Protein AF-A0A660Q2P9-F1 (afdb_monomer)

Solvent-accessible surface area (backbone atoms only — not comparable to full-atom values): 31795 Å² total; per-residue (Å²): 87,54,73,60,33,53,50,40,56,76,69,65,60,90,62,84,68,49,74,44,85,58,68,47,33,34,73,88,68,95,69,59,48,30,32,34,29,28,48,56,66,66,49,60,58,46,42,39,38,54,26,20,42,70,75,61,62,34,44,71,41,85,46,84,41,70,59,78,73,45,40,47,33,47,77,73,71,32,29,32,39,30,56,26,36,68,44,78,56,80,49,64,96,44,98,61,61,46,83,87,76,48,32,65,73,55,24,50,41,53,54,52,14,48,55,50,24,51,55,48,57,75,37,26,37,78,62,40,70,50,46,61,30,32,50,42,71,16,23,25,34,35,39,34,43,76,88,70,57,92,74,36,50,41,31,43,37,29,24,73,42,86,94,48,61,82,44,75,44,83,50,72,92,89,59,52,54,48,77,49,66,84,50,58,58,75,44,57,34,29,36,26,48,44,46,35,44,84,92,48,35,50,33,70,55,69,37,74,31,66,48,51,17,30,60,54,40,66,50,46,44,78,68,46,48,42,49,34,85,55,15,35,40,33,38,38,52,72,83,72,48,71,36,64,57,29,31,36,35,31,38,19,49,82,92,59,65,79,38,84,72,46,67,79,37,75,65,50,56,51,74,41,69,77,53,55,81,84,43,52,35,36,33,31,37,23,27,26,30,74,88,67,37,62,20,61,57,30,80,75,39,57,36,18,26,15,68,45,70,67,42,34,35,36,36,37,40,54,53,66,49,95,72,48,61,46,68,70,54,49,52,56,49,48,49,56,26,54,50,90,53,79,64,48,80,45,77,36,50,95,95,50,73,59,60,44,48,45,59,56,29,34,29,28,31,38,39,39,36,31,58,27,89,80,67,80,62,65,70,70,23,44,72,31,49,56,62,49,55,76,35,79,30,33,43,36,39,25,14,26,33,45,69,55,70,66,58,80,59,46,73,44,48,92,93,33,68,56,24,74,69,62,19,33,34,32,54,48,68,39,88,47,69,30,39,43,31,32,46,36,36,98,84,44,66,65,35,42,40,28,78,87,50,85,72,32,56,41,39,49,42,36,28,34,49,37,68,27,98,78,26,45,73,35,24,22,34,34,38,77,80,63,41,82,88,52,34,71,34,34,31,22,33,35,29,78,54,99,28,37,38,29,39,43,33,21,41,37,59,85,51,32,27,66,69,29,34,28,50,47,46,55,50,48,33,62,71,70,60,56,74,72,77,59,45,37,25,17,63,64,81,86,59,82,50,72,62,17,49,51,37,49,51,28,32,79,74,65,78,42,70,77,50,80,42,62,28,22,38,11,22,74,46,73,43,58,74,52,71,65,28,48,52,45,52,51,31,29,80,75,64,78,41,71,80,54,32,75,30,61,55,129

Mean predicted aligned error: 12.4 Å

pLDDT: mean 91.75, std 6.36, range [50.5, 98.88]

Foldseek 3Di:
DQVVLVVCLVVVPDAAEDEDEDAQWDDPDPAQEKEKEWDDPVLLVVLLQVLLCPVPNYHYDYDYDDDDPCVNNVVSVHIYMYIHHPDGQPQPPHPPPDPVNTHVVRSVSSVRSVVSSVVQQVQEDAAWDWDWAAQLPLFKIKIATPDDDLQKWKKKFKDLDQVDRPDIDTDPRDGRMDIHGRHHGQGKMKIFMWIGHPRGHTHSDTDIDIDGHHNAFAAFAPWDWAADALKIKIFTDDGRHPQWFAKWKWKDWPPGDTDTPDDRHRDRMDIGNPQDAPTKMWMWMWTAGNVGHIYDTDPIDIAGHFHQPQEEEEEAAFDCDDQTDHPVLVVVLVCLLLPLFDYHYDYDYPPDQEDDLRRLSHHQEYAYFAQDQPDECVLNCVVSVVVSLVAQHEYEYAHQCHVCVNPVDFADDPPDPCCQAVQFGGKDFFQDLWFQFWDFDPPQHTWGFADPGSQTHRHGRFMFTDGHPQKDAGIAGHTPVCDPVRGRTGQWIKGQHPRAIYIYGRHGLSRIDSVRSNSRSVVSCVVRVRLRPQQLQQAPPSDLDVVSLVQLCCVAPVVHDGGPDVQSQQQVQPLDRDVVSSVQSCCVPPPVHDGGDGHNHD

Nearest PDB structures (foldseek):
  4lxo-assembly2_B  TM=4.833E-01  e=4.578E-09  Homo sapiens
  2jll-assembly1_A  TM=4.314E-01  e=4.847E-09  Homo sapiens
  7nwl-assembly1_C  TM=4.352E-01  e=1.019E-08  Homo sapiens
  3ew3-assembly1_C  TM=4.570E-01  e=5.566E-07  Rattus norvegicus
  5fmv-assembly2_B  TM=3.909E-01  e=8.939E-08  Homo sapiens

Secondary structure (DSSP, 8-state):
-HHHHHHHHHTT---S-EE---S-S---SS--EEEEEEES-HHHHHHHHHHHHHHH--EEEEEES--GGGHHHHHTT--EEEEEESSPPTTTTSTT--TTS--HHHHHHHHHHHHHHHHHHHTBPPPB--EEEE-SSSSEEEEE-SS--TTSEEEEEEESBTTB--EEEEEPTT-SEEEEESPPTT--EEEEEEEE-TTSBPPSS--EEEE---SSPPPPPS-EEEEEBTEEEEE-PPP--TTEEEEEEEEEETTS--EEEEEEE-SSEEEETTPPTT-EEEEEEEEEETT--BPPPPPPEEEE-B-S-S-EEEEE----STTSPPHHHHHHHHHHHHTT--EEEEE--TTS----HHHHTT-SEEEEEE--SS---GGGGHHHHHHHHTSS-EEEEEESSHHHHHH--SB--TTSHHHHHH-EEEEEEE-SS-EEEEEE-TTPPPEEB-SSSSS-SSB-SEEEEEE-TT-EEEEEEEETT--TTTTT-EEEEEEEETTEEEEEESS-STTB-HHHHHHHHHHHHHHHT-----TT-TTSSS--SHHHHHHHHHHHHH-PPPPSSTTTT-TT--SS-SHHHHHHHHHHHHH-PPPP------

Structure (mmCIF, N/CA/C/O backbone):
data_AF-A0A660Q2P9-F1
#
_entry.id   AF-A0A660Q2P9-F1
#
loop_
_atom_site.group_PDB
_atom_site.id
_atom_site.type_symbol
_atom_site.label_atom_id
_atom_site.label_alt_id
_atom_site.label_comp_id
_atom_site.label_asym_id
_atom_site.label_entity_id
_atom_site.label_seq_id
_atom_site.pdbx_PDB_ins_code
_atom_site.Cartn_x
_atom_site.Cartn_y
_atom_site.Cartn_z
_atom_site.occupancy
_atom_site.B_iso_or_equiv
_atom_site.auth_seq_id
_atom_site.auth_comp_id
_atom_site.auth_asym_id
_atom_site.auth_atom_id
_atom_site.pdbx_PDB_model_num
ATOM 1 N N . ALA A 1 1 ? 13.997 -12.348 38.334 1.00 82.56 1 ALA A N 1
ATOM 2 C CA . ALA A 1 1 ? 12.839 -11.798 37.606 1.00 82.56 1 ALA A CA 1
ATOM 3 C C . ALA A 1 1 ? 12.809 -12.162 36.119 1.00 82.56 1 ALA A C 1
ATOM 5 O O . ALA A 1 1 ? 11.975 -12.981 35.759 1.00 82.56 1 ALA A O 1
ATOM 6 N N . GLN A 1 2 ? 13.730 -11.641 35.288 1.00 89.00 2 GLN A N 1
ATOM 7 C CA . GLN A 1 2 ? 13.684 -11.754 33.813 1.00 89.00 2 GLN A CA 1
ATOM 8 C C . GLN A 1 2 ? 13.357 -13.153 33.284 1.00 89.00 2 GLN A C 1
ATOM 10 O O . GLN A 1 2 ? 12.376 -13.332 32.580 1.00 89.00 2 GLN A O 1
ATOM 15 N N . HIS A 1 3 ? 14.118 -14.166 33.706 1.00 91.31 3 HIS A N 1
ATOM 16 C CA . HIS A 1 3 ? 13.896 -15.541 33.256 1.00 91.31 3 HIS A CA 1
ATOM 17 C C . HIS A 1 3 ? 12.466 -16.050 33.514 1.00 91.31 3 HIS A C 1
ATOM 19 O O . HIS A 1 3 ? 11.924 -16.781 32.694 1.00 91.31 3 HIS A O 1
ATOM 25 N N . CYS A 1 4 ? 11.849 -15.675 34.639 1.00 89.94 4 CYS A N 1
ATOM 26 C CA . CYS A 1 4 ? 10.481 -16.085 34.954 1.00 89.94 4 CYS A CA 1
ATOM 27 C C . CYS A 1 4 ? 9.454 -15.346 34.090 1.00 89.94 4 CYS A C 1
ATOM 29 O O . CYS A 1 4 ? 8.505 -15.979 33.634 1.00 89.94 4 CYS A O 1
ATOM 31 N N . ALA A 1 5 ? 9.649 -14.042 33.865 1.00 89.38 5 ALA A N 1
ATOM 32 C CA . ALA A 1 5 ? 8.788 -13.244 32.995 1.00 89.38 5 ALA A CA 1
ATOM 33 C C . ALA A 1 5 ? 8.814 -13.790 31.559 1.00 89.38 5 ALA A C 1
ATOM 35 O O . ALA A 1 5 ? 7.759 -14.097 31.009 1.00 89.38 5 ALA A O 1
ATOM 36 N N . ASP A 1 6 ? 10.012 -14.048 31.021 1.00 90.75 6 ASP A N 1
ATOM 37 C CA . ASP A 1 6 ? 10.192 -14.626 29.687 1.00 90.75 6 ASP A CA 1
ATOM 38 C C . ASP A 1 6 ? 9.504 -15.991 29.565 1.00 90.75 6 ASP A C 1
ATOM 40 O O . ASP A 1 6 ? 8.869 -16.280 28.555 1.00 90.75 6 ASP A O 1
ATOM 44 N N . LEU A 1 7 ? 9.631 -16.861 30.573 1.00 94.62 7 LEU A N 1
ATOM 45 C CA . LEU A 1 7 ? 8.988 -18.177 30.554 1.00 94.62 7 LEU A CA 1
ATOM 46 C C . LEU A 1 7 ? 7.462 -18.061 30.515 1.00 94.62 7 LEU A C 1
ATOM 48 O O . LEU A 1 7 ? 6.830 -18.698 29.680 1.00 94.62 7 LEU A O 1
ATOM 52 N N . LEU A 1 8 ? 6.878 -17.237 31.387 1.00 92.62 8 LEU A N 1
ATOM 53 C CA . LEU A 1 8 ? 5.426 -17.062 31.470 1.00 92.62 8 LEU A CA 1
ATOM 54 C C . LEU A 1 8 ? 4.859 -16.422 30.199 1.00 92.62 8 LEU A C 1
ATOM 56 O O . LEU A 1 8 ? 3.831 -16.878 29.699 1.00 92.62 8 LEU A O 1
ATOM 60 N N . TYR A 1 9 ? 5.567 -15.437 29.646 1.00 91.50 9 TYR A N 1
ATOM 61 C CA . TYR A 1 9 ? 5.217 -14.809 28.377 1.00 91.50 9 TYR A CA 1
ATOM 62 C C . TYR A 1 9 ? 5.250 -15.813 27.219 1.00 91.50 9 TYR A C 1
ATOM 64 O O . TYR A 1 9 ? 4.280 -15.938 26.475 1.00 91.50 9 TYR A O 1
ATOM 72 N N . ASN A 1 10 ? 6.333 -16.587 27.100 1.00 91.25 10 ASN A N 1
ATOM 73 C CA . ASN A 1 10 ? 6.483 -17.584 26.037 1.00 91.25 10 ASN A CA 1
ATOM 74 C C . ASN A 1 10 ? 5.483 -18.747 26.155 1.00 91.25 10 ASN A C 1
ATOM 76 O O . ASN A 1 10 ? 5.089 -19.314 25.136 1.00 91.25 10 ASN A O 1
ATOM 80 N N . ASP A 1 11 ? 5.056 -19.085 27.371 1.00 94.94 11 ASP A N 1
ATOM 81 C CA . ASP A 1 11 ? 4.021 -20.092 27.621 1.00 94.94 11 ASP A CA 1
ATOM 82 C C . ASP A 1 11 ? 2.593 -19.547 27.402 1.00 94.94 11 ASP A C 1
ATOM 84 O O . ASP A 1 11 ? 1.627 -20.312 27.472 1.00 94.94 11 ASP A O 1
ATOM 88 N N . GLY A 1 12 ? 2.438 -18.246 27.121 1.00 91.06 12 GLY A N 1
ATOM 89 C CA . GLY A 1 12 ? 1.140 -17.598 26.924 1.00 91.06 12 GLY A CA 1
ATOM 90 C C . GLY A 1 12 ? 0.306 -17.524 28.203 1.00 91.06 12 GLY A C 1
ATOM 91 O O . GLY A 1 12 ? -0.918 -17.622 28.145 1.00 91.06 12 GLY A O 1
ATOM 92 N N . ALA A 1 13 ? 0.952 -17.411 29.367 1.00 92.12 13 ALA A N 1
ATOM 93 C CA . ALA A 1 13 ? 0.259 -17.339 30.645 1.00 92.12 13 ALA A CA 1
ATOM 94 C C . ALA A 1 13 ? -0.562 -16.042 30.759 1.00 92.12 13 ALA A C 1
ATOM 96 O O . ALA A 1 13 ? -0.026 -14.941 30.615 1.00 92.12 13 ALA A O 1
ATOM 97 N N . GLU A 1 14 ? -1.850 -16.178 31.079 1.00 86.75 14 GLU A N 1
ATOM 98 C CA . GLU A 1 14 ? -2.739 -15.057 31.393 1.00 86.75 14 GLU A CA 1
ATOM 99 C C . GLU A 1 14 ? -2.550 -14.652 32.861 1.00 86.75 14 GLU A C 1
ATOM 101 O O . GLU A 1 14 ? -3.001 -15.340 33.778 1.00 86.75 14 GLU A O 1
ATOM 106 N N . ILE A 1 15 ? -1.834 -13.550 33.090 1.00 86.94 15 ILE A N 1
ATOM 107 C CA . ILE A 1 15 ? -1.547 -13.017 34.427 1.00 86.94 15 ILE A CA 1
ATOM 108 C C . ILE A 1 15 ? -2.235 -11.662 34.561 1.00 86.94 15 ILE A C 1
ATOM 110 O O . ILE A 1 15 ? -1.878 -10.715 33.865 1.00 86.94 15 ILE A O 1
ATOM 114 N N . GLU A 1 16 ? -3.203 -11.568 35.474 1.00 84.25 16 GLU A N 1
ATOM 115 C CA . GLU A 1 16 ? -3.934 -10.322 35.739 1.00 84.25 16 GLU A CA 1
ATOM 116 C C . GLU A 1 16 ? -3.075 -9.287 36.477 1.00 84.25 16 GLU A C 1
ATOM 118 O O . GLU A 1 16 ? -3.111 -8.105 36.144 1.00 84.25 16 GLU A O 1
ATOM 123 N N . LEU A 1 17 ? -2.301 -9.723 37.477 1.00 89.62 17 LEU A N 1
ATOM 124 C CA . LEU A 1 17 ? -1.455 -8.847 38.282 1.00 89.62 17 LEU A CA 1
ATOM 125 C C . LEU A 1 17 ? -0.275 -9.620 38.880 1.00 89.62 17 LEU A C 1
ATOM 127 O O . LEU A 1 17 ? -0.456 -10.570 39.643 1.00 89.62 17 LEU A O 1
ATOM 131 N N . MET A 1 18 ? 0.943 -9.182 38.576 1.00 92.31 18 MET A N 1
ATOM 132 C CA . MET A 1 18 ? 2.157 -9.604 39.267 1.00 92.31 18 MET A CA 1
ATOM 133 C C . MET A 1 18 ? 2.340 -8.752 40.526 1.00 92.31 18 MET A C 1
ATOM 135 O O . MET A 1 18 ? 2.238 -7.526 40.482 1.00 92.31 18 MET A O 1
ATOM 139 N N . ILE A 1 19 ? 2.603 -9.400 41.659 1.00 92.06 19 ILE A N 1
ATOM 140 C CA . ILE A 1 19 ? 2.841 -8.714 42.930 1.00 92.06 19 ILE A CA 1
ATOM 141 C C . ILE A 1 19 ? 4.263 -9.022 43.377 1.00 92.06 19 ILE A C 1
ATOM 143 O O . ILE A 1 19 ? 4.600 -10.189 43.594 1.00 92.06 19 ILE A O 1
ATOM 147 N N . ASN A 1 20 ? 5.081 -7.985 43.528 1.00 90.50 20 ASN A N 1
ATOM 148 C CA . ASN A 1 20 ? 6.432 -8.124 44.053 1.00 90.50 20 ASN A CA 1
ATOM 149 C C . ASN A 1 20 ? 6.445 -7.856 45.564 1.00 90.50 20 ASN A C 1
ATOM 151 O O . ASN A 1 20 ? 5.932 -6.836 46.015 1.00 90.50 20 ASN A O 1
ATOM 155 N N . PHE A 1 21 ? 7.039 -8.771 46.326 1.00 85.94 21 PHE A N 1
ATOM 156 C CA . PHE A 1 21 ? 7.234 -8.665 47.774 1.00 85.94 21 PHE A CA 1
ATOM 157 C C . PHE A 1 21 ? 8.728 -8.669 48.067 1.00 85.94 21 PHE A C 1
ATOM 159 O O . PHE A 1 21 ? 9.291 -9.680 48.489 1.00 85.94 21 PHE A O 1
ATOM 166 N N . ASP A 1 22 ? 9.372 -7.550 47.772 1.00 83.81 22 ASP A N 1
ATOM 167 C CA . ASP A 1 22 ? 10.763 -7.325 48.133 1.00 83.81 22 ASP A CA 1
ATOM 168 C C . ASP A 1 22 ? 10.839 -6.101 49.039 1.00 83.81 22 ASP A C 1
ATOM 170 O O . ASP A 1 22 ? 10.103 -5.139 48.819 1.00 83.81 22 ASP A O 1
ATOM 174 N N . MET A 1 23 ? 11.722 -6.153 50.040 1.00 87.06 23 MET A N 1
ATOM 175 C CA . MET A 1 23 ? 11.916 -5.094 51.039 1.00 87.06 23 MET A CA 1
ATOM 176 C C . MET A 1 23 ? 10.602 -4.707 51.748 1.00 87.06 23 MET A C 1
ATOM 178 O O . MET A 1 23 ? 10.102 -3.601 51.605 1.00 87.06 23 MET A O 1
ATOM 182 N N . ASP A 1 24 ? 9.996 -5.632 52.489 1.00 89.81 24 ASP A N 1
ATOM 183 C CA . ASP A 1 24 ? 8.690 -5.442 53.142 1.00 89.81 24 ASP A CA 1
ATOM 184 C C . ASP A 1 24 ? 8.732 -5.634 54.667 1.00 89.81 24 ASP A C 1
ATOM 186 O O . ASP A 1 24 ? 7.704 -5.881 55.305 1.00 89.81 24 ASP A O 1
ATOM 190 N N . SER A 1 25 ? 9.919 -5.579 55.271 1.00 90.31 25 SER A N 1
ATOM 191 C CA . SER A 1 25 ? 10.137 -6.100 56.623 1.00 90.31 25 SER A CA 1
ATOM 192 C C . SER A 1 25 ? 10.934 -5.179 57.533 1.00 90.31 25 SER A C 1
ATOM 194 O O . SER A 1 25 ? 11.437 -5.632 58.560 1.00 90.31 25 SER A O 1
ATOM 196 N N . TYR A 1 26 ? 11.005 -3.888 57.226 1.00 90.75 26 TYR A N 1
ATOM 197 C CA . TYR A 1 26 ? 11.619 -2.885 58.081 1.00 90.75 26 TYR A CA 1
ATOM 198 C C . TYR A 1 26 ? 10.733 -1.661 58.280 1.00 90.75 26 TYR A C 1
ATOM 200 O O . TYR A 1 26 ? 10.043 -1.195 57.383 1.00 90.75 26 TYR A O 1
ATOM 208 N N . GLN A 1 27 ? 10.779 -1.152 59.507 1.00 89.44 27 GLN A N 1
ATOM 209 C CA . GLN A 1 27 ? 10.061 0.027 59.957 1.00 89.44 27 GLN A CA 1
ATOM 210 C C . GLN A 1 27 ? 10.988 0.784 60.912 1.00 89.44 27 GLN A C 1
ATOM 212 O O . GLN A 1 27 ? 11.251 0.315 62.025 1.00 89.44 27 GLN A O 1
ATOM 217 N N . GLY A 1 28 ? 11.551 1.911 60.474 1.00 83.69 28 GLY A N 1
ATOM 218 C CA . GLY A 1 28 ? 12.540 2.659 61.257 1.00 83.69 28 GLY A CA 1
ATOM 219 C C . GLY A 1 28 ? 11.958 3.794 62.107 1.00 83.69 28 GLY A C 1
ATOM 220 O O . GLY A 1 28 ? 12.659 4.284 63.003 1.00 83.69 28 GLY A O 1
ATOM 221 N N . ASP A 1 29 ? 10.685 4.157 61.915 1.00 86.12 29 ASP A N 1
ATOM 222 C CA . ASP A 1 29 ? 9.980 5.182 62.692 1.00 86.12 29 ASP A CA 1
ATOM 223 C C . ASP A 1 29 ? 8.610 4.715 63.253 1.00 86.12 29 ASP A C 1
ATOM 225 O O . ASP A 1 29 ? 8.257 3.536 63.203 1.00 86.12 29 ASP A O 1
ATOM 229 N N . ASP A 1 30 ? 7.840 5.631 63.857 1.00 85.19 30 ASP A N 1
ATOM 230 C CA . ASP A 1 30 ? 6.521 5.335 64.449 1.00 85.19 30 ASP A CA 1
ATOM 231 C C . ASP A 1 30 ? 5.347 5.458 63.439 1.00 85.19 30 ASP A C 1
ATOM 233 O O . ASP A 1 30 ? 4.179 5.312 63.826 1.00 85.19 30 ASP A O 1
ATOM 237 N N . VAL A 1 31 ? 5.613 5.772 62.165 1.00 88.94 31 VAL A N 1
ATOM 238 C CA . VAL A 1 31 ? 4.612 5.983 61.109 1.00 88.94 31 VAL A CA 1
ATOM 239 C C . VAL A 1 31 ? 4.498 4.720 60.269 1.00 88.94 31 VAL A C 1
ATOM 241 O O . VAL A 1 31 ? 5.365 4.418 59.476 1.00 88.94 31 VAL A O 1
ATOM 244 N N . LEU A 1 32 ? 3.393 3.985 60.402 1.00 90.19 32 LEU A N 1
ATOM 245 C CA . LEU A 1 32 ? 3.160 2.749 59.643 1.00 90.19 32 LEU A CA 1
ATOM 246 C C . LEU A 1 32 ? 2.770 3.024 58.179 1.00 90.19 32 LEU A C 1
ATOM 248 O O . LEU A 1 32 ? 1.680 2.638 57.743 1.00 90.19 32 LEU A O 1
ATOM 252 N N . ASP A 1 33 ? 3.603 3.748 57.443 1.00 91.81 33 ASP A N 1
ATOM 253 C CA . ASP A 1 33 ? 3.458 3.950 56.012 1.00 91.81 33 ASP A CA 1
ATOM 254 C C . ASP A 1 33 ? 4.103 2.822 55.200 1.00 91.81 33 ASP A C 1
ATOM 256 O O . ASP A 1 33 ? 4.809 1.953 55.712 1.00 91.81 33 ASP A O 1
ATOM 260 N N . PHE A 1 34 ? 3.724 2.756 53.930 1.00 91.94 34 PHE A N 1
ATOM 261 C CA . PHE A 1 34 ? 4.324 1.864 52.950 1.00 91.94 34 PHE A CA 1
ATOM 262 C C . PHE A 1 34 ? 4.181 2.483 51.567 1.00 91.94 34 PHE A C 1
ATOM 264 O O . PHE A 1 34 ? 3.172 3.132 51.254 1.00 91.94 34 PHE A O 1
ATOM 271 N N . ASP A 1 35 ? 5.180 2.249 50.737 1.00 92.44 35 ASP A N 1
ATOM 272 C CA . ASP A 1 35 ? 5.223 2.746 49.378 1.00 92.44 35 ASP A CA 1
ATOM 273 C C . ASP A 1 35 ? 4.581 1.713 48.441 1.00 92.44 35 ASP A C 1
ATOM 275 O O . ASP A 1 35 ? 4.802 0.508 48.545 1.00 92.44 35 ASP A O 1
ATOM 279 N N . ILE A 1 36 ? 3.755 2.180 47.510 1.00 92.75 36 ILE A N 1
ATOM 280 C CA . ILE A 1 36 ? 3.132 1.368 46.466 1.00 92.75 36 ILE A CA 1
ATOM 281 C C . ILE A 1 36 ? 3.650 1.865 45.125 1.00 92.75 36 ILE A C 1
ATOM 283 O O . ILE A 1 36 ? 3.183 2.888 44.609 1.00 92.75 36 ILE A O 1
ATOM 287 N N . PHE A 1 37 ? 4.573 1.110 44.542 1.00 92.81 37 PHE A N 1
ATOM 288 C CA . PHE A 1 37 ? 4.976 1.279 43.151 1.00 92.81 37 PHE A CA 1
ATOM 289 C C . PHE A 1 37 ? 4.035 0.485 42.255 1.00 92.81 37 PHE A C 1
ATOM 291 O O . PHE A 1 37 ? 3.616 -0.622 42.601 1.00 92.81 37 PHE A O 1
ATOM 298 N N . ARG A 1 38 ? 3.654 1.062 41.117 1.00 90.75 38 ARG A N 1
ATOM 299 C CA . ARG A 1 38 ? 2.707 0.426 40.204 1.00 90.75 38 ARG A CA 1
ATOM 300 C C . ARG A 1 38 ? 3.009 0.747 38.754 1.00 90.75 38 ARG A C 1
ATOM 302 O O . ARG A 1 38 ? 3.252 1.904 38.395 1.00 90.75 38 ARG A O 1
ATOM 309 N N . ASP A 1 39 ? 2.810 -0.272 37.939 1.00 89.69 39 ASP A N 1
ATOM 310 C CA . ASP A 1 39 ? 2.658 -0.183 36.497 1.00 89.69 39 ASP A CA 1
ATOM 311 C C . ASP A 1 39 ? 1.387 -0.951 36.103 1.00 89.69 39 ASP A C 1
ATOM 313 O O . ASP A 1 39 ? 1.391 -2.081 35.617 1.00 89.69 39 ASP A O 1
ATOM 317 N N . CYS A 1 40 ? 0.261 -0.367 36.516 1.00 87.31 40 CYS A N 1
ATOM 318 C CA . CYS A 1 40 ? -1.094 -0.872 36.315 1.00 87.31 40 CYS A CA 1
ATOM 319 C C . CYS A 1 40 ? -2.123 0.254 36.562 1.00 87.31 40 CYS A C 1
ATOM 321 O O . CYS A 1 40 ? -1.781 1.287 37.167 1.00 87.31 40 CYS A O 1
ATOM 323 N N . PRO A 1 41 ? -3.397 0.087 36.147 1.00 86.94 41 PRO A N 1
ATOM 324 C CA . PRO A 1 41 ? -4.467 1.036 36.457 1.00 86.94 41 PRO A CA 1
ATOM 325 C C . PRO A 1 41 ? -4.583 1.343 37.959 1.00 86.94 41 PRO A C 1
ATOM 327 O O . PRO A 1 41 ? -4.413 0.469 38.808 1.00 86.94 41 PRO A O 1
ATOM 330 N N . PHE A 1 42 ? -4.916 2.593 38.314 1.00 87.19 42 PHE A N 1
ATOM 331 C CA . PHE A 1 42 ? -4.908 3.053 39.719 1.00 87.19 42 PHE A CA 1
ATOM 332 C C . PHE A 1 42 ? -5.869 2.280 40.617 1.00 87.19 42 PHE A C 1
ATOM 334 O O . PHE A 1 42 ? -5.641 2.175 41.821 1.00 87.19 42 PHE A O 1
ATOM 341 N N . ALA A 1 43 ? -6.913 1.702 40.032 1.00 87.19 43 ALA A N 1
ATOM 342 C CA . ALA A 1 43 ? -7.878 0.906 40.761 1.00 87.19 43 ALA A CA 1
ATOM 343 C C . ALA A 1 43 ? -7.237 -0.276 41.509 1.00 87.19 43 ALA A C 1
ATOM 345 O O . ALA A 1 43 ? -7.603 -0.502 42.659 1.00 87.19 43 ALA A O 1
ATOM 346 N N . TYR A 1 44 ? -6.226 -0.950 40.942 1.00 90.44 44 TYR A N 1
ATOM 347 C CA . TYR A 1 44 ? -5.508 -2.018 41.648 1.00 90.44 44 TYR A CA 1
ATOM 348 C C . TYR A 1 44 ? -4.781 -1.480 42.882 1.00 90.44 44 TYR A C 1
ATOM 350 O O . TYR A 1 44 ? -4.976 -1.986 43.983 1.00 90.44 44 TYR A O 1
ATOM 358 N N . ALA A 1 45 ? -4.025 -0.388 42.744 1.00 91.12 45 ALA A N 1
ATOM 359 C CA . ALA A 1 45 ? -3.351 0.240 43.881 1.00 91.12 45 ALA A CA 1
ATOM 360 C C . ALA A 1 45 ? -4.332 0.735 44.952 1.00 91.12 45 ALA A C 1
ATOM 362 O O . ALA A 1 45 ? -4.041 0.653 46.144 1.00 91.12 45 ALA A O 1
ATOM 363 N N . LYS A 1 46 ? -5.523 1.187 44.549 1.00 91.25 46 LYS A N 1
ATOM 364 C CA . LYS A 1 46 ? -6.583 1.565 45.483 1.00 91.25 46 LYS A CA 1
ATOM 365 C C . LYS A 1 46 ? -7.077 0.374 46.314 1.00 91.25 46 LYS A C 1
ATOM 367 O O . LYS A 1 46 ? -7.330 0.557 47.502 1.00 91.25 46 LYS A O 1
ATOM 372 N N . VAL A 1 47 ? -7.177 -0.830 45.738 1.00 93.62 47 VAL A N 1
ATOM 373 C CA . VAL A 1 47 ? -7.536 -2.049 46.493 1.00 93.62 47 VAL A CA 1
ATOM 374 C C . VAL A 1 47 ? -6.512 -2.322 47.598 1.00 93.62 47 VAL A C 1
ATOM 376 O O . VAL A 1 47 ? -6.903 -2.581 48.736 1.00 93.62 47 VAL A O 1
ATOM 379 N N . PHE A 1 48 ? -5.215 -2.204 47.295 1.00 94.25 48 PHE A N 1
ATOM 380 C CA . PHE A 1 48 ? -4.136 -2.368 48.278 1.00 94.25 48 PHE A CA 1
ATOM 381 C C . PHE A 1 48 ? -4.190 -1.290 49.369 1.00 94.25 48 PHE A C 1
ATOM 383 O O . PHE A 1 48 ? -4.143 -1.614 50.556 1.00 94.25 48 PHE A O 1
ATOM 390 N N . SER A 1 49 ? -4.380 -0.022 48.993 1.00 94.25 49 SER A N 1
ATOM 391 C CA . SER A 1 49 ? -4.553 1.089 49.938 1.00 94.25 49 SER A CA 1
ATOM 392 C C . SER A 1 49 ? -5.728 0.877 50.889 1.00 94.25 49 SER A C 1
ATOM 394 O O . SER A 1 49 ? -5.571 0.964 52.109 1.00 94.25 49 SER A O 1
ATOM 396 N N . ASP A 1 50 ? -6.904 0.550 50.348 1.00 93.31 50 ASP A N 1
ATOM 397 C CA . ASP A 1 50 ? -8.113 0.324 51.138 1.00 93.31 50 ASP A CA 1
ATOM 398 C C . ASP A 1 50 ? -7.942 -0.888 52.072 1.00 93.31 50 ASP A C 1
ATOM 400 O O . ASP A 1 50 ? -8.368 -0.843 53.232 1.00 93.31 50 ASP A O 1
ATOM 404 N N . ALA A 1 51 ? -7.291 -1.958 51.600 1.00 94.00 51 ALA A N 1
ATOM 405 C CA . ALA A 1 51 ? -6.960 -3.125 52.412 1.00 94.00 51 ALA A CA 1
ATOM 406 C C . ALA A 1 51 ? -5.989 -2.769 53.550 1.00 94.00 51 ALA A C 1
ATOM 408 O O . ALA A 1 51 ? -6.235 -3.140 54.699 1.00 94.00 51 ALA A O 1
ATOM 409 N N . GLY A 1 52 ? -4.935 -2.001 53.269 1.00 92.44 52 GLY A N 1
ATOM 410 C CA . GLY A 1 52 ? -3.926 -1.606 54.254 1.00 92.44 52 GLY A CA 1
ATOM 411 C C . GLY A 1 52 ? -4.497 -0.734 55.360 1.00 92.44 52 GLY A C 1
ATOM 412 O O . GLY A 1 52 ? -4.330 -1.033 56.547 1.00 92.44 52 GLY A O 1
ATOM 413 N N . THR A 1 53 ? -5.259 0.292 54.986 1.00 91.31 53 THR A N 1
ATOM 414 C CA . THR A 1 53 ? -5.919 1.175 55.950 1.00 91.31 53 THR A CA 1
ATOM 415 C C . THR A 1 53 ? -6.968 0.429 56.777 1.00 91.31 53 THR A C 1
ATOM 417 O O . THR A 1 53 ? -7.099 0.685 57.973 1.00 91.31 53 THR A O 1
ATOM 420 N N . ARG A 1 54 ? -7.708 -0.521 56.186 1.00 89.19 54 ARG A N 1
ATOM 421 C CA . ARG A 1 54 ? -8.795 -1.234 56.876 1.00 89.19 54 ARG A CA 1
ATOM 422 C C . ARG A 1 54 ? -8.323 -2.373 57.777 1.00 89.19 54 ARG A C 1
ATOM 424 O O . ARG A 1 54 ? -8.918 -2.572 58.836 1.00 89.19 54 ARG A O 1
ATOM 431 N N . VAL A 1 55 ? -7.348 -3.165 57.332 1.00 88.38 55 VAL A N 1
ATOM 432 C CA . VAL A 1 55 ? -6.917 -4.380 58.041 1.00 88.38 55 VAL A CA 1
ATOM 433 C C . VAL A 1 55 ? -5.855 -4.046 59.087 1.00 88.38 55 VAL A C 1
ATOM 435 O O . VAL A 1 55 ? -5.906 -4.608 60.177 1.00 88.38 55 VAL A O 1
ATOM 438 N N . GLU A 1 56 ? -4.945 -3.104 58.806 1.00 85.19 56 GLU A N 1
ATOM 439 C CA . GLU A 1 56 ? -3.729 -2.925 59.616 1.00 85.19 56 GLU A CA 1
ATOM 440 C C . GLU A 1 56 ? -3.371 -1.476 59.987 1.00 85.19 56 GLU A C 1
ATOM 442 O O . GLU A 1 56 ? -2.345 -1.263 60.640 1.00 85.19 56 GLU A O 1
ATOM 447 N N . ASN A 1 57 ? -4.237 -0.505 59.659 1.00 88.00 57 ASN A N 1
ATOM 448 C CA . ASN A 1 57 ? -4.008 0.942 59.805 1.00 88.00 57 ASN A CA 1
ATOM 449 C C . ASN A 1 57 ? -2.739 1.440 59.084 1.00 88.00 57 ASN A C 1
ATOM 451 O O . ASN A 1 57 ? -2.112 2.392 59.546 1.00 88.00 57 ASN A O 1
ATOM 455 N N . LEU A 1 58 ? -2.363 0.794 57.976 1.00 92.44 58 LEU A N 1
ATOM 456 C CA . LEU A 1 58 ? -1.242 1.233 57.148 1.00 92.44 58 LEU A CA 1
ATOM 457 C C . LEU A 1 58 ? -1.599 2.520 56.391 1.00 92.44 58 LEU A C 1
ATOM 459 O O . LEU A 1 58 ? -2.754 2.710 55.981 1.00 92.44 58 LEU A O 1
ATOM 463 N N . ILE A 1 59 ? -0.603 3.381 56.190 1.00 93.88 59 ILE A N 1
ATOM 464 C CA . ILE A 1 59 ? -0.717 4.648 55.462 1.00 93.88 59 ILE A CA 1
ATOM 465 C C . ILE A 1 59 ? -0.080 4.469 54.072 1.00 93.88 59 ILE A C 1
ATOM 467 O O . ILE A 1 59 ? 1.139 4.441 53.962 1.00 93.88 59 ILE A O 1
ATOM 471 N N . PRO A 1 60 ? -0.873 4.327 53.000 1.00 94.50 60 PRO A N 1
ATOM 472 C CA . PRO A 1 60 ? -0.325 4.101 51.667 1.00 94.50 60 PRO A CA 1
ATOM 473 C C . PRO A 1 60 ? 0.257 5.385 51.067 1.00 94.50 60 PRO A C 1
ATOM 475 O O . PRO A 1 60 ? -0.382 6.444 51.099 1.00 94.50 60 PRO A O 1
ATOM 478 N N . ILE A 1 61 ? 1.421 5.268 50.436 1.00 93.38 61 ILE A N 1
ATOM 479 C CA . ILE A 1 61 ? 2.043 6.307 49.612 1.00 93.38 61 ILE A CA 1
ATOM 480 C C . ILE A 1 61 ? 2.166 5.770 48.185 1.00 93.38 61 ILE A C 1
ATOM 482 O O . ILE A 1 61 ? 2.566 4.634 47.965 1.00 93.38 61 ILE A O 1
ATOM 486 N N . HIS A 1 62 ? 1.772 6.564 47.191 1.00 93.00 62 HIS A N 1
ATOM 487 C CA . HIS A 1 62 ? 1.653 6.096 45.811 1.00 93.00 62 HIS A CA 1
ATOM 488 C C . HIS A 1 62 ? 2.752 6.645 44.908 1.00 93.00 62 HIS A C 1
ATOM 490 O O . HIS A 1 62 ? 2.940 7.860 44.826 1.00 93.00 62 HIS A O 1
ATOM 496 N N . TYR A 1 63 ? 3.361 5.753 44.131 1.00 90.94 63 TYR A N 1
ATOM 497 C CA . TYR A 1 63 ? 4.332 6.080 43.094 1.00 90.94 63 TYR A CA 1
ATOM 498 C C . TYR A 1 63 ? 3.908 5.459 41.765 1.00 90.94 63 TYR A C 1
ATOM 500 O O . TYR A 1 63 ? 3.257 4.416 41.714 1.00 90.94 63 TYR A O 1
ATOM 508 N N . THR A 1 64 ? 4.254 6.129 40.672 1.00 86.06 64 THR A N 1
ATOM 509 C CA . THR A 1 64 ? 4.075 5.618 39.308 1.00 86.06 64 THR A CA 1
ATOM 510 C C . THR A 1 64 ? 5.408 5.105 38.785 1.00 86.06 64 THR A C 1
ATOM 512 O O . THR A 1 64 ? 6.399 5.832 38.876 1.00 86.06 64 THR A O 1
ATOM 515 N N . GLY A 1 65 ? 5.415 3.906 38.207 1.00 81.38 65 GLY A N 1
ATOM 516 C CA . GLY A 1 65 ? 6.601 3.256 37.654 1.00 81.38 65 GLY A CA 1
ATOM 517 C C . GLY A 1 65 ? 6.824 1.864 38.238 1.00 81.38 65 GLY A C 1
ATOM 518 O O . GLY A 1 65 ? 6.283 1.518 39.292 1.00 81.38 65 GLY A O 1
ATOM 519 N N . THR A 1 66 ? 7.630 1.076 37.534 1.00 74.38 66 THR A N 1
ATOM 520 C CA . THR A 1 66 ? 8.122 -0.223 37.995 1.00 74.38 66 THR A CA 1
ATOM 521 C C . THR A 1 66 ? 9.181 -0.033 39.080 1.00 74.38 66 THR A C 1
ATOM 523 O O . THR A 1 66 ? 9.870 0.990 39.138 1.00 74.38 66 THR A O 1
ATOM 526 N N . TYR A 1 67 ? 9.293 -1.006 39.983 1.00 77.31 67 TYR A N 1
ATOM 527 C CA . TYR A 1 67 ? 10.267 -0.962 41.068 1.00 77.31 67 TYR A CA 1
ATOM 528 C C . TYR A 1 67 ? 10.869 -2.341 41.311 1.00 77.31 67 TYR A C 1
ATOM 530 O O . TYR A 1 67 ? 10.149 -3.325 41.503 1.00 77.31 67 TYR A O 1
ATOM 538 N N . CYS A 1 68 ? 12.202 -2.373 41.365 1.00 76.75 68 CYS A N 1
ATOM 539 C CA . CYS A 1 68 ? 12.996 -3.567 41.630 1.00 76.75 68 CYS A CA 1
ATOM 540 C C . CYS A 1 68 ? 12.696 -4.695 40.619 1.00 76.75 68 CYS A C 1
ATOM 542 O O . CYS A 1 68 ? 12.545 -4.458 39.422 1.00 76.75 68 CYS A O 1
ATOM 544 N N . ASP A 1 69 ? 12.599 -5.927 41.101 1.00 83.56 69 ASP A N 1
ATOM 545 C CA . ASP A 1 69 ? 12.466 -7.153 40.318 1.00 83.56 69 ASP A CA 1
ATOM 546 C C . ASP A 1 69 ? 11.120 -7.307 39.566 1.00 83.56 69 ASP A C 1
ATOM 548 O O . ASP A 1 69 ? 10.883 -8.346 38.944 1.00 83.56 69 ASP A O 1
ATOM 552 N N . SER A 1 70 ? 10.229 -6.306 39.580 1.00 87.44 70 SER A N 1
ATOM 553 C CA . SER A 1 70 ? 8.968 -6.338 38.821 1.00 87.44 70 SER A CA 1
ATOM 554 C C . SER A 1 70 ? 9.090 -5.848 37.373 1.00 87.44 70 SER A C 1
ATOM 556 O O . SER A 1 70 ? 8.249 -6.209 36.551 1.00 87.44 70 SER A O 1
ATOM 558 N N . GLU A 1 71 ? 10.139 -5.088 37.038 1.00 89.81 71 GLU A N 1
ATOM 559 C CA . GLU A 1 71 ? 10.312 -4.445 35.723 1.00 89.81 71 GLU A CA 1
ATOM 560 C C . GLU A 1 71 ? 10.206 -5.420 34.531 1.00 89.81 71 GLU A C 1
ATOM 562 O O . GLU A 1 71 ? 9.389 -5.162 33.646 1.00 89.81 71 GLU A O 1
ATOM 567 N N . PRO A 1 72 ? 10.858 -6.604 34.538 1.00 92.50 72 PRO A N 1
ATOM 568 C CA . PRO A 1 72 ? 10.759 -7.542 33.416 1.00 92.50 72 PRO A CA 1
ATOM 569 C C . PRO A 1 72 ? 9.347 -8.042 33.091 1.00 92.50 72 PRO A C 1
ATOM 571 O O . PRO A 1 72 ? 9.089 -8.493 31.978 1.00 92.50 72 PRO A O 1
ATOM 574 N N . PHE A 1 73 ? 8.433 -8.022 34.066 1.00 91.56 73 PHE A N 1
ATOM 575 C CA . PHE A 1 73 ? 7.043 -8.417 33.840 1.00 91.56 73 PHE A CA 1
ATOM 576 C C . PHE A 1 73 ? 6.262 -7.309 33.128 1.00 91.56 73 PHE A C 1
ATOM 578 O O . PHE A 1 73 ? 5.483 -7.618 32.228 1.00 91.56 73 PHE A O 1
ATOM 585 N N . GLY A 1 74 ? 6.518 -6.043 33.476 1.00 88.25 74 GLY A N 1
ATOM 586 C CA . GLY A 1 74 ? 5.981 -4.884 32.757 1.00 88.25 74 GLY A CA 1
ATOM 587 C C . GLY A 1 74 ? 6.437 -4.854 31.297 1.00 88.25 74 GLY A C 1
ATOM 588 O O . GLY A 1 74 ? 5.609 -4.677 30.406 1.00 88.25 74 GLY A O 1
ATOM 589 N N . ASP A 1 75 ? 7.711 -5.169 31.034 1.00 89.81 75 ASP A N 1
ATOM 590 C CA . ASP A 1 75 ? 8.261 -5.281 29.671 1.00 89.81 75 ASP A CA 1
ATOM 591 C C . ASP A 1 75 ? 7.558 -6.357 28.821 1.00 89.81 75 ASP A C 1
ATOM 593 O O . ASP A 1 75 ? 7.471 -6.240 27.599 1.00 89.81 75 ASP A O 1
ATOM 597 N N . CYS A 1 76 ? 7.020 -7.396 29.467 1.00 89.81 76 CYS A N 1
ATOM 598 C CA . CYS A 1 76 ? 6.221 -8.444 28.823 1.00 89.81 76 CYS A CA 1
ATOM 599 C C . CYS A 1 76 ? 4.727 -8.082 28.695 1.00 89.81 76 CYS A C 1
ATOM 601 O O . CYS A 1 76 ? 3.938 -8.896 28.214 1.00 89.81 76 CYS A O 1
ATOM 603 N N . GLY A 1 77 ? 4.320 -6.885 29.128 1.00 88.06 77 GLY A N 1
ATOM 604 C CA . GLY A 1 77 ? 2.936 -6.408 29.097 1.00 88.06 77 GLY A CA 1
ATOM 605 C C . GLY A 1 77 ? 2.077 -6.833 30.293 1.00 88.06 77 GLY A C 1
ATOM 606 O O . GLY A 1 77 ? 0.862 -6.640 30.255 1.00 88.06 77 GLY A O 1
ATOM 607 N N . TYR A 1 78 ? 2.665 -7.401 31.352 1.00 90.38 78 TYR A N 1
ATOM 608 C CA . TYR A 1 78 ? 1.929 -7.763 32.564 1.00 90.38 78 TYR A CA 1
ATOM 609 C C . TYR A 1 78 ? 1.818 -6.584 33.531 1.00 90.38 78 TYR A C 1
ATOM 611 O O . TYR A 1 78 ? 2.813 -5.945 33.884 1.00 90.38 78 TYR A O 1
ATOM 619 N N . TYR A 1 79 ? 0.612 -6.354 34.052 1.00 90.62 79 TYR A N 1
ATOM 620 C CA . TYR A 1 79 ? 0.411 -5.414 35.150 1.00 90.62 79 TYR A CA 1
ATOM 621 C C . TYR A 1 79 ? 1.199 -5.843 36.381 1.00 90.62 79 TYR A C 1
ATOM 623 O O . TYR A 1 79 ? 1.200 -7.020 36.753 1.00 90.62 79 TYR A O 1
ATOM 631 N N . ASN A 1 80 ? 1.833 -4.881 37.049 1.00 91.81 80 ASN A N 1
ATOM 632 C CA . ASN A 1 80 ? 2.556 -5.148 38.285 1.00 91.81 80 ASN A CA 1
ATOM 633 C C . ASN A 1 80 ? 2.323 -4.092 39.369 1.00 91.81 80 ASN A C 1
ATOM 635 O O . ASN A 1 80 ? 2.043 -2.916 39.101 1.00 91.81 80 ASN A O 1
ATOM 639 N N . ILE A 1 81 ? 2.416 -4.550 40.617 1.00 92.38 81 ILE A N 1
ATOM 640 C CA . ILE A 1 81 ? 2.344 -3.728 41.821 1.00 92.38 81 ILE A CA 1
ATOM 641 C C . ILE A 1 81 ? 3.362 -4.217 42.855 1.00 92.38 81 ILE A C 1
ATOM 643 O O . ILE A 1 81 ? 3.516 -5.419 43.079 1.00 92.38 81 ILE A O 1
ATOM 647 N N . THR A 1 82 ? 4.037 -3.277 43.505 1.00 93.06 82 THR A N 1
ATOM 648 C CA . THR A 1 82 ? 5.096 -3.556 44.476 1.00 93.06 82 THR A CA 1
ATOM 649 C C . THR A 1 82 ? 4.838 -2.741 45.743 1.00 93.06 82 THR A C 1
ATOM 651 O O . THR A 1 82 ? 5.186 -1.556 45.778 1.00 93.06 82 THR A O 1
ATOM 654 N N . PRO A 1 83 ? 4.178 -3.321 46.763 1.00 91.94 83 PRO A N 1
ATOM 655 C CA . PRO A 1 83 ? 4.200 -2.768 48.110 1.00 91.94 83 PRO A CA 1
ATOM 656 C C . PRO A 1 83 ? 5.600 -2.946 48.714 1.00 91.94 83 PRO A C 1
ATOM 658 O O . PRO A 1 83 ? 6.122 -4.057 48.736 1.00 91.94 83 PRO A O 1
ATOM 661 N N . VAL A 1 84 ? 6.192 -1.864 49.209 1.00 90.56 84 VAL A N 1
ATOM 662 C CA . VAL A 1 84 ? 7.546 -1.837 49.774 1.00 90.56 84 VAL A CA 1
ATOM 663 C C . VAL A 1 84 ? 7.575 -1.004 51.056 1.00 90.56 84 VAL A C 1
ATOM 665 O O . VAL A 1 84 ? 6.752 -0.104 51.247 1.00 90.56 84 VAL A O 1
ATOM 668 N N . GLU A 1 85 ? 8.497 -1.326 51.959 1.00 89.50 85 GLU A N 1
ATOM 669 C CA . GLU A 1 85 ? 8.791 -0.526 53.146 1.00 89.50 85 GLU A CA 1
ATOM 670 C C . GLU A 1 85 ? 9.137 0.920 52.757 1.00 89.50 85 GLU A C 1
ATOM 672 O O . GLU A 1 85 ? 9.909 1.154 51.828 1.00 89.50 85 GLU A O 1
ATOM 677 N N . ALA A 1 86 ? 8.557 1.902 53.453 1.00 87.69 86 ALA A N 1
ATOM 678 C CA . ALA A 1 86 ? 8.820 3.320 53.176 1.00 87.69 86 ALA A CA 1
ATOM 679 C C . ALA A 1 86 ? 10.240 3.742 53.600 1.00 87.69 86 ALA A C 1
ATOM 681 O O . ALA A 1 86 ? 10.845 4.656 53.031 1.00 87.69 86 ALA A O 1
ATOM 682 N N . GLU A 1 87 ? 10.801 3.052 54.595 1.00 87.44 87 GLU A N 1
ATOM 683 C CA . GLU A 1 87 ? 12.178 3.223 55.037 1.00 87.44 87 GLU A CA 1
ATOM 684 C C . GLU A 1 87 ? 12.971 1.949 54.774 1.00 87.44 87 GLU A C 1
ATOM 686 O O . GLU A 1 87 ? 12.611 0.888 55.267 1.00 87.44 87 GLU A O 1
ATOM 691 N N . PHE A 1 88 ? 14.087 2.052 54.051 1.00 85.19 88 PHE A N 1
ATOM 692 C CA . PHE A 1 88 ? 14.924 0.884 53.787 1.00 85.19 88 PHE A CA 1
ATOM 693 C C . PHE A 1 88 ? 15.728 0.449 55.007 1.00 85.19 88 PHE A C 1
ATOM 695 O O . PHE A 1 88 ? 16.354 1.261 55.702 1.00 85.19 88 PHE A O 1
ATOM 702 N N . THR A 1 89 ? 15.821 -0.866 55.174 1.00 85.69 89 THR A N 1
ATOM 703 C CA . THR A 1 89 ? 16.684 -1.517 56.160 1.00 85.69 89 THR A CA 1
ATOM 704 C C . THR A 1 89 ? 18.133 -0.977 56.121 1.00 85.69 89 THR A C 1
ATOM 706 O O . THR A 1 89 ? 18.803 -1.022 55.080 1.00 85.69 89 THR A O 1
ATOM 709 N N . PRO A 1 90 ? 18.703 -0.506 57.251 1.00 83.50 90 PRO A N 1
ATOM 710 C CA . PRO A 1 90 ? 20.084 -0.042 57.311 1.00 83.50 90 PRO A CA 1
ATOM 711 C C . PRO A 1 90 ? 21.083 -1.145 56.950 1.00 83.50 90 PRO A C 1
ATOM 713 O O . PRO A 1 90 ? 21.205 -2.146 57.651 1.00 83.50 90 PRO A O 1
ATOM 716 N N . GLY A 1 91 ? 21.868 -0.921 55.893 1.00 79.56 91 GLY A N 1
ATOM 717 C CA . GLY A 1 91 ? 22.848 -1.903 55.423 1.00 79.56 91 GLY A CA 1
ATOM 718 C C . GLY A 1 91 ? 22.265 -2.983 54.509 1.00 79.56 91 GLY A C 1
ATOM 719 O O . GLY A 1 91 ? 22.907 -4.024 54.358 1.00 79.56 91 GLY A O 1
ATOM 720 N N . ILE A 1 92 ? 21.108 -2.732 53.888 1.00 84.19 92 ILE A N 1
ATOM 721 C CA . ILE A 1 92 ? 20.559 -3.545 52.796 1.00 84.19 92 ILE A CA 1
ATOM 722 C C . ILE A 1 92 ? 21.638 -3.908 51.759 1.00 84.19 92 ILE A C 1
ATOM 724 O O . ILE A 1 92 ? 22.488 -3.079 51.411 1.00 84.19 92 ILE A O 1
ATOM 728 N N . HIS A 1 93 ? 21.643 -5.163 51.303 1.00 81.69 93 HIS A N 1
ATOM 729 C CA . HIS A 1 93 ? 22.647 -5.716 50.377 1.00 81.69 93 HIS A CA 1
ATOM 730 C C . HIS A 1 93 ? 24.103 -5.677 50.881 1.00 81.69 93 HIS A C 1
ATOM 732 O O . HIS A 1 93 ? 25.055 -5.670 50.093 1.00 81.69 93 HIS A O 1
ATOM 738 N N . THR A 1 94 ? 24.302 -5.679 52.199 1.00 86.50 94 THR A N 1
ATOM 739 C CA . THR A 1 94 ? 25.622 -5.841 52.826 1.00 86.50 94 THR A CA 1
ATOM 740 C C . THR A 1 94 ? 25.630 -7.028 53.789 1.00 86.50 94 THR A C 1
ATOM 742 O O . THR A 1 94 ? 24.595 -7.623 54.065 1.00 86.50 94 THR A O 1
ATOM 745 N N . ASP A 1 95 ? 26.786 -7.345 54.380 1.00 86.94 95 ASP A N 1
ATOM 746 C CA . ASP A 1 95 ? 26.899 -8.379 55.426 1.00 86.94 95 ASP A CA 1
ATOM 747 C C . ASP A 1 95 ? 26.085 -8.062 56.708 1.00 86.94 95 ASP A C 1
ATOM 749 O O . ASP A 1 95 ? 26.034 -8.880 57.629 1.00 86.94 95 ASP A O 1
ATOM 753 N N . TYR A 1 96 ? 25.477 -6.872 56.795 1.00 83.88 96 TYR A N 1
ATOM 754 C CA . TYR A 1 96 ? 24.589 -6.451 57.882 1.00 83.88 96 TYR A CA 1
ATOM 755 C C . TYR A 1 96 ? 23.102 -6.687 57.595 1.00 83.88 96 TYR A C 1
ATOM 757 O O . TYR A 1 96 ? 22.283 -6.421 58.470 1.00 83.88 96 TYR A O 1
ATOM 765 N N . ASP A 1 97 ? 22.765 -7.222 56.423 1.00 83.94 97 ASP A N 1
ATOM 766 C CA . ASP A 1 97 ? 21.409 -7.604 56.038 1.00 83.94 97 ASP A CA 1
ATOM 767 C C . ASP A 1 97 ? 21.024 -8.932 56.718 1.00 83.94 97 ASP A C 1
ATOM 769 O O . ASP A 1 97 ? 21.161 -10.032 56.173 1.00 83.94 97 ASP A O 1
ATOM 773 N N . ILE A 1 98 ? 20.694 -8.843 58.009 1.00 87.12 98 ILE A N 1
ATOM 774 C CA . ILE A 1 98 ? 20.479 -9.996 58.889 1.00 87.12 98 ILE A CA 1
ATOM 775 C C . ILE A 1 98 ? 19.082 -9.974 59.502 1.00 87.12 98 ILE A C 1
ATOM 777 O O . ILE A 1 98 ? 18.564 -8.942 59.907 1.00 87.12 98 ILE A O 1
ATOM 781 N N . SER A 1 99 ? 18.496 -11.150 59.716 1.00 87.50 99 SER A N 1
ATOM 782 C CA . SER A 1 99 ? 17.117 -11.271 60.213 1.00 87.50 99 SER A CA 1
ATOM 783 C C . SER A 1 99 ? 16.848 -10.615 61.577 1.00 87.50 99 SER A C 1
ATOM 785 O O . SER A 1 99 ? 15.698 -10.477 61.971 1.00 87.50 99 SER A O 1
ATOM 787 N N . SER A 1 100 ? 17.883 -10.269 62.353 1.00 88.69 100 SER A N 1
ATOM 788 C CA . SER A 1 100 ? 17.721 -9.616 63.658 1.00 88.69 100 SER A CA 1
ATOM 789 C C . SER A 1 100 ? 17.431 -8.117 63.584 1.00 88.69 100 SER A C 1
ATOM 791 O O . SER A 1 100 ? 17.123 -7.542 64.625 1.00 88.69 100 SER A O 1
ATOM 793 N N . ILE A 1 101 ? 17.597 -7.484 62.417 1.00 86.94 101 ILE A N 1
ATOM 794 C CA . ILE A 1 101 ? 17.266 -6.063 62.211 1.00 86.94 101 ILE A CA 1
ATOM 795 C C . ILE A 1 101 ? 15.908 -5.859 61.526 1.00 86.94 101 ILE A C 1
ATOM 797 O O . ILE A 1 101 ? 15.478 -4.719 61.407 1.00 86.94 101 ILE A O 1
ATOM 801 N N . LEU A 1 102 ? 15.235 -6.947 61.138 1.00 89.38 102 LEU A N 1
ATOM 802 C CA . LEU A 1 102 ? 13.913 -6.922 60.512 1.00 89.38 102 LEU A CA 1
ATOM 803 C C . LEU A 1 102 ? 12.793 -6.809 61.561 1.00 89.38 102 LEU A C 1
ATOM 805 O O . LEU A 1 102 ? 12.867 -7.399 62.645 1.00 89.38 102 LEU A O 1
ATOM 809 N N . ASP A 1 103 ? 11.724 -6.105 61.202 1.00 91.94 103 ASP A N 1
ATOM 810 C CA . ASP A 1 103 ? 10.449 -6.027 61.906 1.00 91.94 103 ASP A CA 1
ATOM 811 C C . ASP A 1 103 ? 9.427 -6.999 61.291 1.00 91.94 103 ASP A C 1
ATOM 813 O O . ASP A 1 103 ? 8.627 -6.678 60.409 1.00 91.94 103 ASP A O 1
ATOM 817 N N . PHE A 1 104 ? 9.403 -8.219 61.827 1.00 91.62 104 PHE A N 1
ATOM 818 C CA . PHE A 1 104 ? 8.420 -9.228 61.431 1.00 91.62 104 PHE A CA 1
ATOM 819 C C . PHE A 1 104 ? 6.970 -8.841 61.763 1.00 91.62 104 PHE A C 1
ATOM 821 O O . PHE A 1 104 ? 6.055 -9.393 61.154 1.00 91.62 104 PHE A O 1
ATOM 828 N N . SER A 1 105 ? 6.735 -7.930 62.717 1.00 91.50 105 SER A N 1
ATOM 829 C CA . SER A 1 105 ? 5.383 -7.452 63.021 1.00 91.50 105 SER A CA 1
ATOM 830 C C . SER A 1 105 ? 4.887 -6.481 61.956 1.00 91.50 105 SER A C 1
ATOM 832 O O . SER A 1 105 ? 3.692 -6.488 61.673 1.00 91.50 105 SER A O 1
ATOM 834 N N . TYR A 1 106 ? 5.766 -5.654 61.390 1.00 92.25 106 TYR A N 1
ATOM 835 C CA . TYR A 1 106 ? 5.454 -4.818 60.232 1.00 92.25 106 TYR A CA 1
ATOM 836 C C . TYR A 1 106 ? 5.256 -5.673 58.976 1.00 92.25 106 TYR A C 1
ATOM 838 O O . TYR A 1 106 ? 4.211 -5.573 58.334 1.00 92.25 106 TYR A O 1
ATOM 846 N N . MET A 1 107 ? 6.168 -6.613 58.707 1.00 92.25 107 MET A N 1
ATOM 847 C CA . MET A 1 107 ? 6.044 -7.564 57.592 1.00 92.25 107 MET A CA 1
ATOM 848 C C . MET A 1 107 ? 4.712 -8.325 57.634 1.00 92.25 107 MET A C 1
ATOM 850 O O . MET A 1 107 ? 4.018 -8.461 56.628 1.00 92.25 107 MET A O 1
ATOM 854 N N . GLU A 1 108 ? 4.287 -8.774 58.822 1.00 93.25 108 GLU A N 1
ATOM 855 C CA . GLU A 1 108 ? 2.982 -9.415 59.008 1.00 93.25 108 GLU A CA 1
ATOM 856 C C . GLU A 1 108 ? 1.823 -8.520 58.531 1.00 93.25 108 GLU A C 1
ATOM 858 O O . GLU A 1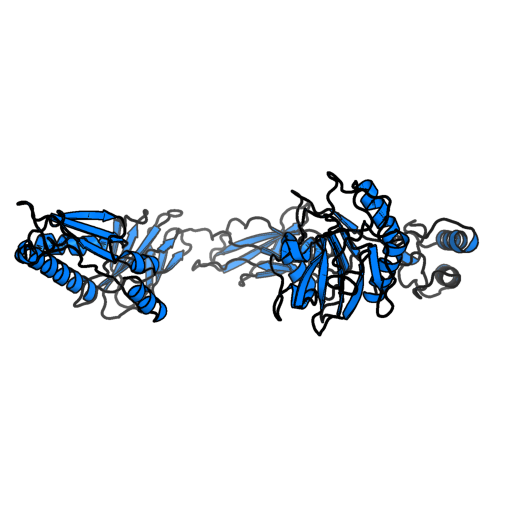 108 ? 0.856 -9.024 57.954 1.00 93.25 108 GLU A O 1
ATOM 863 N N . LYS A 1 109 ? 1.911 -7.200 58.731 1.00 93.75 109 LYS A N 1
ATOM 864 C CA . LYS A 1 109 ? 0.883 -6.247 58.296 1.00 93.75 109 LYS A CA 1
ATOM 865 C C . LYS A 1 109 ? 0.826 -6.116 56.780 1.00 93.75 109 LYS A C 1
ATOM 867 O O . LYS A 1 109 ? -0.273 -6.168 56.225 1.00 93.75 109 LYS A O 1
ATOM 872 N N . ILE A 1 110 ? 1.981 -5.993 56.123 1.00 92.75 110 ILE A N 1
ATOM 873 C CA . ILE A 1 110 ? 2.079 -5.945 54.657 1.00 92.75 110 ILE A CA 1
ATOM 874 C C . ILE A 1 110 ? 1.496 -7.227 54.056 1.00 92.75 110 ILE A C 1
ATOM 876 O O . ILE A 1 110 ? 0.603 -7.172 53.211 1.00 92.75 110 ILE A O 1
ATOM 880 N N . VAL A 1 111 ? 1.877 -8.394 54.582 1.00 92.50 111 VAL A N 1
ATOM 881 C CA . VAL A 1 111 ? 1.351 -9.688 54.121 1.00 92.50 111 VAL A CA 1
ATOM 882 C C . VAL A 1 111 ? -0.169 -9.787 54.300 1.00 92.50 111 VAL A C 1
ATOM 884 O O . VAL A 1 111 ? -0.865 -10.263 53.402 1.00 92.50 111 VAL A O 1
ATOM 887 N N . ARG A 1 112 ? -0.723 -9.327 55.430 1.00 94.12 112 ARG A N 1
ATOM 888 C CA . ARG A 1 112 ? -2.178 -9.338 55.679 1.00 94.12 112 ARG A CA 1
ATOM 889 C C . ARG A 1 112 ? -2.942 -8.398 54.750 1.00 94.12 112 ARG A C 1
ATOM 891 O O . ARG A 1 112 ? -4.004 -8.778 54.255 1.00 94.12 112 ARG A O 1
ATOM 898 N N . MET A 1 113 ? -2.412 -7.199 54.514 1.00 94.38 113 MET A N 1
ATOM 899 C CA . MET A 1 113 ? -2.958 -6.229 53.563 1.00 94.38 113 MET A CA 1
ATOM 900 C C . MET A 1 113 ? -2.992 -6.816 52.153 1.00 94.38 113 MET A C 1
ATOM 902 O O . MET A 1 113 ? -4.061 -6.850 51.539 1.00 94.38 113 MET A O 1
ATOM 906 N N . THR A 1 114 ? -1.878 -7.376 51.681 1.00 93.25 114 THR A N 1
ATOM 907 C CA . THR A 1 114 ? -1.819 -7.951 50.338 1.00 93.25 114 THR A CA 1
ATOM 908 C C . THR A 1 114 ? -2.707 -9.182 50.209 1.00 93.25 114 THR A C 1
ATOM 910 O O . THR A 1 114 ? -3.415 -9.316 49.217 1.00 93.25 114 THR A O 1
ATOM 913 N N . ALA A 1 115 ? -2.760 -10.058 51.217 1.00 93.62 115 ALA A N 1
ATOM 914 C CA . ALA A 1 115 ? -3.672 -11.202 51.201 1.00 93.62 115 ALA A CA 1
ATOM 915 C C . ALA A 1 115 ? -5.147 -10.770 51.097 1.00 93.62 115 ALA A C 1
ATOM 917 O O . ALA A 1 115 ? -5.925 -11.400 50.381 1.00 93.62 115 ALA A O 1
ATOM 918 N N . ALA A 1 116 ? -5.534 -9.685 51.776 1.00 93.81 116 ALA A N 1
ATOM 919 C CA . ALA A 1 116 ? -6.872 -9.116 51.649 1.00 93.81 116 ALA A CA 1
ATOM 920 C C . ALA A 1 116 ? -7.113 -8.498 50.260 1.00 93.81 116 ALA A C 1
ATOM 922 O O . ALA A 1 116 ? -8.190 -8.690 49.700 1.00 93.81 116 ALA A O 1
ATOM 923 N N . ALA A 1 117 ? -6.124 -7.802 49.691 1.00 93.69 117 ALA A N 1
ATOM 924 C CA . ALA A 1 117 ? -6.214 -7.227 48.351 1.00 93.69 117 ALA A CA 1
ATOM 925 C C . ALA A 1 117 ? -6.348 -8.308 47.266 1.00 93.69 117 ALA A C 1
ATOM 927 O O . ALA A 1 117 ? -7.258 -8.240 46.444 1.00 93.69 117 ALA A O 1
ATOM 928 N N . VAL A 1 118 ? -5.513 -9.350 47.320 1.00 93.12 118 VAL A N 1
ATOM 929 C CA . VAL A 1 118 ? -5.568 -10.504 46.407 1.00 93.12 118 VAL A CA 1
ATOM 930 C C . VAL A 1 118 ? -6.921 -11.200 46.486 1.00 93.12 118 VAL A C 1
ATOM 932 O O . VAL A 1 118 ? -7.490 -11.520 45.453 1.00 93.12 118 VAL A O 1
ATOM 935 N N . ALA A 1 119 ? -7.480 -11.383 47.686 1.00 92.00 119 ALA A N 1
ATOM 936 C CA . ALA A 1 119 ? -8.802 -11.991 47.835 1.00 92.00 119 ALA A CA 1
ATOM 937 C C . ALA A 1 119 ? -9.929 -11.152 47.204 1.00 92.00 119 ALA A C 1
ATOM 939 O O . ALA A 1 119 ? -10.923 -11.716 46.755 1.00 92.00 119 ALA A O 1
ATOM 940 N N . ILE A 1 120 ? -9.795 -9.820 47.177 1.00 91.44 120 ILE A N 1
ATOM 941 C CA . ILE A 1 120 ? -10.744 -8.938 46.484 1.00 91.44 120 ILE A CA 1
ATOM 942 C C . ILE A 1 120 ? -10.573 -9.073 44.970 1.00 91.44 120 ILE A C 1
ATOM 944 O O . ILE A 1 120 ? -11.576 -9.219 44.277 1.00 91.44 120 ILE A O 1
ATOM 948 N N . ILE A 1 121 ? -9.335 -9.049 44.469 1.00 91.38 121 ILE A N 1
ATOM 949 C CA . ILE A 1 121 ? -9.028 -9.181 43.035 1.00 91.38 121 ILE A CA 1
ATOM 950 C C . ILE A 1 121 ? -9.528 -10.535 42.509 1.00 91.38 121 ILE A C 1
ATOM 952 O O . ILE A 1 121 ? -10.319 -10.558 41.578 1.00 91.38 121 ILE A O 1
ATOM 956 N N . ASP A 1 122 ? -9.201 -11.639 43.185 1.00 90.25 122 ASP A N 1
ATOM 957 C CA . ASP A 1 122 ? -9.631 -13.005 42.830 1.00 90.25 122 ASP A CA 1
ATOM 958 C C . ASP A 1 122 ? -11.162 -13.181 42.816 1.00 90.25 122 ASP A C 1
ATOM 960 O O . ASP A 1 122 ? -11.708 -13.957 42.036 1.00 90.25 122 ASP A O 1
ATOM 964 N N . GLN A 1 123 ? -11.882 -12.437 43.663 1.00 91.44 123 GLN A N 1
ATOM 965 C CA . GLN A 1 123 ? -13.349 -12.448 43.700 1.00 91.44 123 GLN A CA 1
ATOM 966 C C . GLN A 1 123 ? -13.995 -11.394 42.791 1.00 91.44 123 GLN A C 1
ATOM 968 O O . GLN A 1 123 ? -15.228 -11.315 42.739 1.00 91.44 123 GLN A O 1
ATOM 973 N N . SER A 1 124 ? -13.207 -10.562 42.111 1.00 91.88 124 SER A N 1
ATOM 974 C CA . SER A 1 124 ? -13.712 -9.552 41.184 1.00 91.88 124 SER A CA 1
ATOM 975 C C . SER A 1 124 ? -13.995 -10.171 39.823 1.00 91.88 124 SER A C 1
ATOM 977 O O . SER A 1 124 ? -13.281 -11.049 39.348 1.00 91.88 124 SER A O 1
ATOM 979 N N . ALA A 1 125 ? -15.067 -9.727 39.175 1.00 90.25 125 ALA A N 1
ATOM 980 C CA . ALA A 1 125 ? -15.313 -10.112 37.793 1.00 90.25 125 ALA A CA 1
ATOM 981 C C . ALA A 1 125 ? -14.219 -9.532 36.874 1.00 90.25 125 ALA A C 1
ATOM 983 O O . ALA A 1 125 ? -13.782 -8.404 37.100 1.00 90.25 125 ALA A O 1
ATOM 984 N N . PRO A 1 126 ? -13.802 -10.240 35.812 1.00 86.94 126 PRO A N 1
ATOM 985 C CA . PRO A 1 126 ? -12.860 -9.679 34.854 1.00 86.94 126 PRO A CA 1
ATOM 986 C C . PRO A 1 126 ? -13.489 -8.478 34.127 1.00 86.94 126 PRO A C 1
ATOM 988 O O . PRO A 1 126 ? -14.704 -8.467 33.889 1.00 86.94 126 PRO A O 1
ATOM 991 N N . PRO A 1 127 ? -12.692 -7.464 33.749 1.00 87.94 127 PRO A N 1
ATOM 992 C CA . PRO A 1 127 ? -13.182 -6.380 32.912 1.00 87.94 127 PRO A CA 1
ATOM 993 C C . PRO A 1 127 ? -13.657 -6.930 31.562 1.00 87.94 127 PRO A C 1
ATOM 995 O O . PRO A 1 127 ? -13.058 -7.850 31.006 1.00 87.94 127 PRO A O 1
ATOM 998 N N . ILE A 1 128 ? -14.727 -6.352 31.018 1.00 88.81 128 ILE A N 1
ATOM 999 C CA . ILE A 1 128 ? -15.279 -6.757 29.724 1.00 88.81 128 ILE A CA 1
ATOM 1000 C C . ILE A 1 128 ? -15.111 -5.645 28.696 1.00 88.81 128 ILE A C 1
ATOM 1002 O O . ILE A 1 128 ? -15.451 -4.489 28.949 1.00 88.81 128 ILE A O 1
ATOM 1006 N N . ALA A 1 129 ? -14.597 -6.009 27.522 1.00 92.19 129 ALA A N 1
ATOM 1007 C CA . ALA A 1 129 ? -14.585 -5.121 26.372 1.00 92.19 129 ALA A CA 1
ATOM 1008 C C . ALA A 1 129 ? -16.016 -4.920 25.859 1.00 92.19 129 ALA A C 1
ATOM 1010 O O . ALA A 1 129 ? -16.828 -5.851 25.843 1.00 92.19 129 ALA A O 1
ATOM 1011 N N . CYS A 1 130 ? -16.319 -3.706 25.413 1.00 94.06 130 CYS A N 1
ATOM 1012 C CA . CYS A 1 130 ? -17.580 -3.395 24.758 1.00 94.06 130 CYS A CA 1
ATOM 1013 C C . CYS A 1 130 ? -17.341 -2.646 23.450 1.00 94.06 130 CYS A C 1
ATOM 1015 O O . CYS A 1 130 ? -16.298 -2.029 23.240 1.00 94.06 130 CYS A O 1
ATOM 1017 N N . THR A 1 131 ? -18.328 -2.721 22.568 1.00 96.12 131 THR A N 1
ATOM 1018 C CA . THR A 1 131 ? -18.388 -1.957 21.326 1.00 96.12 131 THR A CA 1
ATOM 1019 C C . THR A 1 131 ? -19.513 -0.944 21.427 1.00 96.12 131 THR A C 1
ATOM 1021 O O . THR A 1 131 ? -20.595 -1.256 21.937 1.00 96.12 131 THR A O 1
ATOM 1024 N N . LEU A 1 132 ? -19.250 0.265 20.942 1.00 97.06 132 LEU A N 1
ATOM 1025 C CA . LEU A 1 132 ? -20.259 1.296 20.751 1.00 97.06 132 LEU A CA 1
ATOM 1026 C C . LEU A 1 132 ? -20.538 1.404 19.261 1.00 97.06 132 LEU A C 1
ATOM 1028 O O . LEU A 1 132 ? -19.614 1.417 18.450 1.00 97.06 132 LEU A O 1
ATOM 1032 N N . LYS A 1 133 ? -21.817 1.475 18.913 1.00 97.50 133 LYS A N 1
ATOM 1033 C CA . LYS A 1 133 ? -22.266 1.790 17.561 1.00 97.50 133 LYS A CA 1
ATOM 1034 C C . LYS A 1 133 ? -23.255 2.931 17.612 1.00 97.50 133 LYS A C 1
ATOM 1036 O O . LYS A 1 133 ? -24.150 2.938 18.457 1.00 97.50 133 LYS A O 1
ATOM 1041 N N . ASP A 1 134 ? -23.091 3.867 16.698 1.00 98.06 134 ASP A N 1
ATOM 1042 C CA . ASP A 1 134 ? -24.039 4.949 16.503 1.00 98.06 134 ASP A CA 1
ATOM 1043 C C . ASP A 1 134 ? -25.366 4.411 15.963 1.00 98.06 134 ASP A C 1
ATOM 1045 O O . ASP A 1 134 ? -25.389 3.539 15.087 1.00 98.06 134 ASP A O 1
ATOM 1049 N N . ALA A 1 135 ? -26.463 4.872 16.558 1.00 97.69 135 ALA A N 1
ATOM 1050 C CA . ALA A 1 135 ? -27.806 4.502 16.141 1.00 97.69 135 ALA A CA 1
ATOM 1051 C C . ALA A 1 135 ? -28.310 5.337 14.954 1.00 97.69 135 ALA A C 1
ATOM 1053 O O . ALA A 1 135 ? -29.309 4.931 14.362 1.00 97.69 135 ALA A O 1
ATOM 1054 N N . GLY A 1 136 ? -27.663 6.474 14.660 1.00 97.19 136 GLY A N 1
ATOM 1055 C CA . GLY A 1 136 ? -28.012 7.362 13.546 1.00 97.19 136 GLY A CA 1
ATOM 1056 C C . GLY A 1 136 ? -29.144 8.354 13.828 1.00 97.19 136 GLY A C 1
ATOM 1057 O O . GLY A 1 136 ? -29.609 9.070 12.951 1.00 97.19 136 GLY A O 1
ATOM 1058 N N . ASP A 1 137 ? -29.618 8.431 15.073 1.00 96.69 137 ASP A N 1
ATOM 1059 C CA . ASP A 1 137 ? -30.687 9.354 15.484 1.00 96.69 137 ASP A CA 1
ATOM 1060 C C . ASP A 1 137 ? -30.157 10.638 16.160 1.00 96.69 137 ASP A C 1
ATOM 1062 O O . ASP A 1 137 ? -30.934 11.445 16.690 1.00 96.69 137 ASP A O 1
ATOM 1066 N N . GLY A 1 138 ? -28.829 10.806 16.192 1.00 97.19 138 GLY A N 1
ATOM 1067 C CA . GLY A 1 138 ? -28.121 11.897 16.864 1.00 97.19 138 GLY A CA 1
ATOM 1068 C C . GLY A 1 138 ? -28.169 11.873 18.390 1.00 97.19 138 GLY A C 1
ATOM 1069 O O . GLY A 1 138 ? -27.619 12.766 19.030 1.00 97.19 138 GLY A O 1
ATOM 1070 N N . GLN A 1 139 ? -28.835 10.901 19.012 1.00 97.88 139 GLN A N 1
ATOM 1071 C CA . GLN A 1 139 ? -29.123 10.921 20.451 1.00 97.88 139 GLN A CA 1
ATOM 1072 C C . GLN A 1 139 ? -28.949 9.565 21.136 1.00 97.88 139 GLN A C 1
ATOM 1074 O O . GLN A 1 139 ? -29.130 9.486 22.358 1.00 97.88 139 GLN A O 1
ATOM 1079 N N . SER A 1 140 ? -28.592 8.521 20.392 1.00 98.06 140 SER A N 1
ATOM 1080 C CA . SER A 1 140 ? -28.490 7.166 20.906 1.00 98.06 140 SER A CA 1
ATOM 1081 C C . SER A 1 140 ? -27.221 6.452 20.440 1.00 98.06 140 SER A C 1
ATOM 1083 O O . SER A 1 140 ? -26.827 6.529 19.281 1.00 98.06 140 SER A O 1
ATOM 1085 N N . LEU A 1 141 ? -26.602 5.701 21.351 1.00 98.19 141 LEU A N 1
ATOM 1086 C CA . LEU A 1 141 ? -25.498 4.784 21.061 1.00 98.19 141 LEU A CA 1
ATOM 1087 C C . LEU A 1 141 ? -25.862 3.382 21.555 1.00 98.19 141 LEU A C 1
ATOM 1089 O O . LEU A 1 141 ? -26.293 3.213 22.698 1.00 98.19 141 LEU A O 1
ATOM 1093 N N . ARG A 1 142 ? -25.651 2.355 20.732 1.00 97.50 142 ARG A N 1
ATOM 1094 C CA . ARG A 1 142 ? -25.768 0.958 21.158 1.00 97.50 142 ARG A CA 1
ATOM 1095 C C . ARG A 1 142 ? -24.459 0.492 21.761 1.00 97.50 142 ARG A C 1
ATOM 1097 O O . ARG A 1 142 ? -23.461 0.372 21.057 1.00 97.50 142 ARG A O 1
ATOM 1104 N N . VAL A 1 143 ? -24.497 0.153 23.041 1.00 96.56 143 VAL A N 1
ATOM 1105 C CA . VAL A 1 143 ? -23.409 -0.537 23.733 1.00 96.56 143 VAL A CA 1
ATOM 1106 C C . VAL A 1 143 ? -23.663 -2.036 23.642 1.00 96.56 143 VAL A C 1
ATOM 1108 O O . VAL A 1 143 ? -24.755 -2.491 23.980 1.00 96.56 143 VAL A O 1
ATOM 1111 N N . SER A 1 144 ? -22.679 -2.818 23.205 1.00 95.31 144 SER A N 1
ATOM 1112 C CA . SER A 1 144 ? -22.780 -4.282 23.175 1.00 95.31 144 SER A CA 1
ATOM 1113 C C . SER A 1 144 ? -21.480 -4.965 23.584 1.00 95.31 144 SER A C 1
ATOM 1115 O O . SER A 1 144 ? -20.394 -4.435 23.364 1.00 95.31 144 SER A O 1
ATOM 1117 N N . TRP A 1 145 ? -21.591 -6.128 24.215 1.00 93.81 145 TRP A N 1
ATOM 1118 C CA . TRP A 1 145 ? -20.464 -6.934 24.682 1.00 93.81 145 TRP A CA 1
ATOM 1119 C C . TRP A 1 145 ? -20.763 -8.415 24.470 1.00 93.81 145 TRP A C 1
ATOM 1121 O O . TRP A 1 145 ? -21.913 -8.823 24.303 1.00 93.81 145 TRP A O 1
ATOM 1131 N N . GLU A 1 146 ? -19.719 -9.233 24.471 1.00 91.25 146 GLU A N 1
ATOM 1132 C CA . GLU A 1 146 ? -19.846 -10.671 24.249 1.00 91.25 146 GLU A CA 1
ATOM 1133 C C . GLU A 1 146 ? -19.920 -11.455 25.567 1.00 91.25 146 GLU A C 1
ATOM 1135 O O . GLU A 1 146 ? -19.627 -10.937 26.645 1.00 91.25 146 GLU A O 1
ATOM 1140 N N . ASN A 1 147 ? -20.316 -12.730 25.471 1.00 83.75 147 ASN A N 1
ATOM 1141 C CA . ASN A 1 147 ? -20.280 -13.702 26.571 1.00 83.75 147 ASN A CA 1
ATOM 1142 C C . ASN A 1 147 ? -21.020 -13.262 27.850 1.00 83.75 147 ASN A C 1
ATOM 1144 O O . ASN A 1 147 ? -20.514 -13.448 28.959 1.00 83.75 147 ASN A O 1
ATOM 1148 N N . CYS A 1 148 ? -22.226 -12.688 27.729 1.00 84.75 148 CYS A N 1
ATOM 1149 C CA . CYS A 1 148 ? -22.977 -12.311 28.924 1.00 84.75 148 CYS A CA 1
ATOM 1150 C C . CYS A 1 148 ? -23.384 -13.527 29.773 1.00 84.75 148 CYS A C 1
ATOM 1152 O O . CYS A 1 148 ? -23.784 -14.578 29.271 1.00 84.75 148 CYS A O 1
ATOM 1154 N N . ASN A 1 149 ? -23.278 -13.354 31.087 1.00 86.88 149 ASN A N 1
ATOM 1155 C CA . ASN A 1 149 ? -23.635 -14.324 32.102 1.00 86.88 149 ASN A CA 1
ATOM 1156 C C . ASN A 1 149 ? -25.012 -13.953 32.663 1.00 86.88 149 ASN A C 1
ATOM 1158 O O . ASN A 1 149 ? -25.200 -12.869 33.211 1.00 86.88 149 ASN A O 1
ATOM 1162 N N . ASP A 1 150 ? -25.974 -14.859 32.529 1.00 85.56 150 ASP A N 1
ATOM 1163 C CA . ASP A 1 150 ? -27.366 -14.658 32.942 1.00 85.56 150 ASP A CA 1
ATOM 1164 C C . ASP A 1 150 ? -27.550 -14.534 34.462 1.00 85.56 150 ASP A C 1
ATOM 1166 O O . ASP A 1 150 ? -28.586 -14.054 34.925 1.00 85.56 150 ASP A O 1
ATOM 1170 N N . THR A 1 151 ? -26.542 -14.921 35.244 1.00 88.50 151 THR A N 1
ATOM 1171 C CA . THR A 1 151 ? -26.526 -14.736 36.698 1.00 88.50 151 THR A CA 1
ATOM 1172 C C . THR A 1 151 ? -26.003 -13.364 37.125 1.00 88.50 151 THR A C 1
ATOM 1174 O O . THR A 1 151 ? -26.205 -12.978 38.275 1.00 88.50 151 THR A O 1
ATOM 1177 N N . TYR A 1 152 ? -25.351 -12.610 36.236 1.00 90.44 152 TYR A N 1
ATOM 1178 C CA . TYR A 1 152 ? -24.733 -11.326 36.573 1.00 90.44 152 TYR A CA 1
ATOM 1179 C C . TYR A 1 152 ? -25.732 -10.179 36.384 1.00 90.44 152 TYR A C 1
ATOM 1181 O O . TYR A 1 152 ? -26.590 -10.206 35.500 1.00 90.44 152 TYR A O 1
ATOM 1189 N N . GLN A 1 153 ? -25.599 -9.130 37.196 1.00 91.62 153 GLN A N 1
ATOM 1190 C CA . GLN A 1 153 ? -26.208 -7.831 36.905 1.00 91.62 153 GLN A CA 1
ATOM 1191 C C . GLN A 1 153 ? -25.218 -6.986 36.110 1.00 91.62 153 GLN A C 1
ATOM 1193 O O . GLN A 1 153 ? -24.030 -6.989 36.411 1.00 91.62 153 GLN A O 1
ATOM 1198 N N . TYR A 1 154 ? -25.691 -6.237 35.121 1.00 93.38 154 TYR A N 1
ATOM 1199 C CA . TYR A 1 154 ? -24.833 -5.363 34.323 1.00 93.38 154 TYR A CA 1
ATOM 1200 C C . TYR A 1 154 ? -25.220 -3.904 34.530 1.00 93.38 154 TYR A C 1
ATOM 1202 O O . TYR A 1 154 ? -26.401 -3.578 34.662 1.00 93.38 154 TYR A O 1
ATOM 1210 N N . LYS A 1 155 ? -24.220 -3.023 34.536 1.00 94.38 155 LYS A N 1
ATOM 1211 C CA . LYS A 1 155 ? -24.409 -1.576 34.446 1.00 94.38 155 LYS A CA 1
ATOM 1212 C C . LYS A 1 155 ? -23.590 -1.011 33.298 1.00 94.38 155 LYS A C 1
ATOM 1214 O O . LYS A 1 155 ? -22.493 -1.493 33.038 1.00 94.38 155 LYS A O 1
ATOM 1219 N N . ILE A 1 156 ? -24.094 0.037 32.661 1.00 95.44 156 ILE A N 1
ATOM 1220 C CA . ILE A 1 156 ? -23.310 0.871 31.746 1.00 95.44 156 ILE A CA 1
ATOM 1221 C C . ILE A 1 156 ? -22.857 2.097 32.523 1.00 95.44 156 ILE A C 1
ATOM 1223 O O . ILE A 1 156 ? -23.700 2.793 33.088 1.00 95.44 156 ILE A O 1
ATOM 1227 N N . ALA A 1 157 ? -21.554 2.349 32.562 1.00 95.44 157 ALA A N 1
ATOM 1228 C CA . ALA A 1 157 ? -20.989 3.602 33.044 1.00 95.44 157 ALA A CA 1
ATOM 1229 C C . ALA A 1 157 ? -20.565 4.442 31.839 1.00 95.44 157 ALA A C 1
ATOM 1231 O O . ALA A 1 157 ? -19.952 3.903 30.917 1.00 95.44 157 ALA A O 1
ATOM 1232 N N . TYR A 1 158 ? -20.904 5.730 31.825 1.00 96.88 158 TYR A N 1
ATOM 1233 C CA . TYR A 1 158 ? -20.583 6.611 30.704 1.00 96.88 158 TYR A CA 1
ATOM 1234 C C . TYR A 1 158 ? -20.299 8.054 31.131 1.00 96.88 158 TYR A C 1
ATOM 1236 O O . TYR A 1 158 ? -20.688 8.492 32.216 1.00 96.88 158 TYR A O 1
ATOM 1244 N N . GLY A 1 159 ? -19.594 8.787 30.271 1.00 96.81 159 GLY A N 1
ATOM 1245 C CA . GLY A 1 159 ? -19.204 10.180 30.482 1.00 96.81 159 GLY A CA 1
ATOM 1246 C C . GLY A 1 159 ? -18.659 10.827 29.209 1.00 96.81 159 GLY A C 1
ATOM 1247 O O . GLY A 1 159 ? -18.595 10.194 28.156 1.00 96.81 159 GLY A O 1
ATOM 1248 N N . ILE A 1 160 ? -18.282 12.103 29.302 1.00 96.44 160 ILE A N 1
ATOM 1249 C CA . ILE A 1 160 ? -17.703 12.882 28.186 1.00 96.44 160 ILE A CA 1
ATOM 1250 C C . ILE A 1 160 ? -16.177 13.020 28.270 1.00 96.44 160 ILE A C 1
ATOM 1252 O O . ILE A 1 160 ? -15.549 13.518 27.339 1.00 96.44 160 ILE A O 1
ATOM 1256 N N . GLU A 1 161 ? -15.588 12.577 29.377 1.00 93.62 161 GLU A N 1
ATOM 1257 C CA . GLU A 1 161 ? -14.148 12.505 29.603 1.00 93.62 161 GLU A CA 1
ATOM 1258 C C . GLU A 1 161 ? -13.787 11.043 29.877 1.00 93.62 161 GLU A C 1
ATOM 1260 O O . GLU A 1 161 ? -14.510 10.356 30.599 1.00 93.62 161 GLU A O 1
ATOM 1265 N N . GLU A 1 162 ? -12.684 10.575 29.297 1.00 87.69 162 GLU A N 1
ATOM 1266 C CA . GLU A 1 162 ? -12.259 9.170 29.342 1.00 87.69 162 GLU A CA 1
ATOM 1267 C C . GLU A 1 162 ? -12.133 8.645 30.781 1.00 87.69 162 GLU A C 1
ATOM 1269 O O . GLU A 1 162 ? -12.704 7.614 31.120 1.00 87.69 162 GLU A O 1
ATOM 1274 N N . ASP A 1 163 ? -11.504 9.414 31.670 1.00 80.62 163 ASP A N 1
ATOM 1275 C CA . ASP A 1 163 ? -11.271 9.007 33.061 1.00 80.62 163 ASP A CA 1
ATOM 1276 C C . ASP A 1 163 ? -12.395 9.409 34.037 1.00 80.62 163 ASP A C 1
ATOM 1278 O O . ASP A 1 163 ? -12.288 9.178 35.246 1.00 80.62 163 ASP A O 1
ATOM 1282 N N . VAL A 1 164 ? -13.478 10.032 33.552 1.00 87.31 164 VAL A N 1
ATOM 1283 C CA . VAL A 1 164 ? -14.552 10.577 34.401 1.00 87.31 164 VAL A CA 1
ATOM 1284 C C . VAL A 1 164 ? -15.926 10.156 33.877 1.00 87.31 164 VAL A C 1
ATOM 1286 O O . VAL A 1 164 ? -16.635 10.905 33.204 1.00 87.31 164 VAL A O 1
ATOM 1289 N N . LEU A 1 165 ? -16.337 8.943 34.252 1.00 89.88 165 LEU A N 1
ATOM 1290 C CA . LEU A 1 165 ? -17.685 8.430 33.992 1.00 89.88 165 LEU A CA 1
ATOM 1291 C C . LEU A 1 165 ? -18.653 8.952 35.063 1.00 89.88 165 LEU A C 1
ATOM 1293 O O . LEU A 1 165 ? -18.668 8.469 36.198 1.00 89.88 165 LEU A O 1
ATOM 1297 N N . THR A 1 166 ? -19.434 9.976 34.723 1.00 90.69 166 THR A N 1
ATOM 1298 C CA . THR A 1 166 ? -20.333 10.670 35.659 1.00 90.69 166 THR A CA 1
ATOM 1299 C C . THR A 1 166 ? -21.656 9.953 35.888 1.00 90.69 166 THR A C 1
ATOM 1301 O O . THR A 1 166 ? -22.301 10.181 36.914 1.00 90.69 166 THR A O 1
ATOM 1304 N N . ASP A 1 167 ? -22.055 9.082 34.962 1.00 93.88 167 ASP A N 1
ATOM 1305 C CA . ASP A 1 167 ? -23.391 8.503 34.912 1.00 93.88 167 ASP A CA 1
ATOM 1306 C C . ASP A 1 167 ? -23.348 6.973 34.865 1.00 93.88 167 ASP A C 1
ATOM 1308 O O . ASP A 1 167 ? -22.422 6.363 34.326 1.00 93.88 167 ASP A O 1
ATOM 1312 N N . THR A 1 168 ? -24.369 6.336 35.450 1.00 94.94 168 THR A N 1
ATOM 1313 C CA . THR A 1 168 ? -24.526 4.874 35.433 1.00 94.94 168 THR A CA 1
ATOM 1314 C C . THR A 1 168 ? -25.978 4.468 35.203 1.00 94.94 168 THR A C 1
ATOM 1316 O O . THR A 1 168 ? -26.897 5.101 35.725 1.00 94.94 168 THR A O 1
ATOM 1319 N N . ILE A 1 169 ? -26.186 3.392 34.444 1.00 94.56 169 ILE A N 1
ATOM 1320 C CA . ILE A 1 169 ? -27.505 2.825 34.138 1.00 94.56 169 ILE A CA 1
ATOM 1321 C C . ILE A 1 169 ? -27.503 1.325 34.417 1.00 94.56 169 ILE A C 1
ATOM 1323 O O . ILE A 1 169 ? -26.577 0.625 34.019 1.00 94.56 169 ILE A O 1
ATOM 1327 N N . ASP A 1 170 ? -28.560 0.830 35.063 1.00 93.00 170 ASP A N 1
ATOM 1328 C CA . ASP A 1 170 ? -28.794 -0.604 35.243 1.00 93.00 170 ASP A CA 1
ATOM 1329 C C . ASP A 1 170 ? -29.327 -1.230 33.946 1.00 93.00 170 ASP A C 1
ATOM 1331 O O . ASP A 1 170 ? -30.327 -0.777 33.383 1.00 93.00 170 ASP A O 1
ATOM 1335 N N . VAL A 1 171 ? -28.68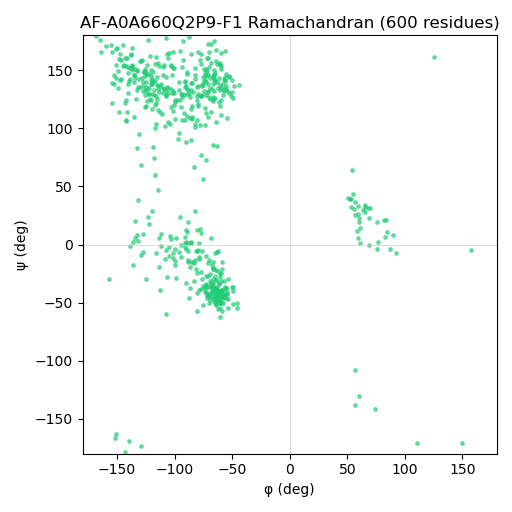3 -2.303 33.488 1.00 90.69 171 VAL A N 1
ATOM 1336 C CA . VAL A 1 171 ? -29.097 -3.050 32.297 1.00 90.69 171 VAL A CA 1
ATOM 1337 C C . VAL A 1 171 ? -30.116 -4.125 32.699 1.00 90.69 171 VAL A C 1
ATOM 1339 O O . VAL A 1 171 ? -29.851 -4.912 33.614 1.00 90.69 171 VAL A O 1
ATOM 1342 N N . PRO A 1 172 ? -31.274 -4.220 32.018 1.00 85.00 172 PRO A N 1
ATOM 1343 C CA . PRO A 1 172 ? -32.228 -5.298 32.243 1.00 85.00 172 PRO A CA 1
ATOM 1344 C C . PRO A 1 172 ? -31.601 -6.690 32.016 1.00 85.00 172 PRO A C 1
ATOM 1346 O O . PRO A 1 172 ? -30.890 -6.889 31.030 1.00 85.00 172 PRO A O 1
ATOM 1349 N N . PRO A 1 173 ? -31.887 -7.688 32.872 1.00 70.19 173 PRO A N 1
ATOM 1350 C CA . PRO A 1 173 ? -31.331 -9.026 32.712 1.00 70.19 173 PRO A CA 1
ATOM 1351 C C . PRO A 1 173 ? -31.979 -9.698 31.503 1.00 70.19 173 PRO A C 1
ATOM 1353 O O . PRO A 1 173 ? -33.176 -9.964 31.583 1.00 70.19 173 PRO A O 1
ATOM 1356 N N . ILE A 1 174 ? -31.216 -9.892 30.410 1.00 68.12 174 ILE A N 1
ATOM 1357 C CA . ILE A 1 174 ? -31.378 -10.864 29.290 1.00 68.12 174 ILE A CA 1
ATOM 1358 C C . ILE A 1 174 ? -30.664 -10.439 27.985 1.00 68.12 174 ILE A C 1
ATOM 1360 O O . ILE A 1 174 ? -30.661 -11.214 27.029 1.00 68.12 174 ILE A O 1
ATOM 1364 N N . THR A 1 175 ? -30.062 -9.247 27.899 1.00 80.06 175 THR A N 1
ATOM 1365 C CA . THR A 1 175 ? -29.373 -8.787 26.678 1.00 80.06 175 THR A CA 1
ATOM 1366 C C . THR A 1 175 ? -27.912 -8.441 26.946 1.00 80.06 175 THR A C 1
ATOM 1368 O O . THR A 1 175 ? -27.612 -7.718 27.890 1.00 80.06 175 THR A O 1
ATOM 1371 N N . CYS A 1 176 ? -26.997 -8.889 26.077 1.00 89.50 176 CYS A N 1
ATOM 1372 C CA . CYS A 1 176 ? -25.607 -8.412 26.073 1.00 89.50 176 CYS A CA 1
ATOM 1373 C C . CYS A 1 176 ? -25.464 -7.072 25.304 1.00 89.50 176 CYS A C 1
ATOM 1375 O O . CYS A 1 176 ? -24.454 -6.801 24.659 1.00 89.50 176 CYS A O 1
ATOM 1377 N N . GLN A 1 177 ? -26.531 -6.268 25.290 1.00 93.38 177 GLN A N 1
ATOM 1378 C CA . GLN A 1 177 ? -26.576 -4.970 24.628 1.00 93.38 177 GLN A CA 1
ATOM 1379 C C . GLN A 1 177 ? -27.550 -4.027 25.334 1.00 93.38 177 GLN A C 1
ATOM 1381 O O . GLN A 1 177 ? -28.525 -4.480 25.948 1.00 93.38 177 GLN A O 1
ATOM 1386 N N . TYR A 1 178 ? -27.307 -2.728 25.196 1.00 94.44 178 TYR A N 1
ATOM 1387 C CA . TYR A 1 178 ? -28.145 -1.658 25.717 1.00 94.44 178 TYR A CA 1
ATOM 1388 C C . TYR A 1 178 ? -28.070 -0.422 24.809 1.00 94.44 178 TYR A C 1
ATOM 1390 O O . TYR A 1 178 ? -26.978 -0.011 24.423 1.00 94.44 178 TYR A O 1
ATOM 1398 N N . ASP A 1 179 ? -29.220 0.179 24.501 1.00 95.25 179 ASP A N 1
ATOM 1399 C CA . ASP A 1 179 ? -29.292 1.436 23.747 1.00 95.25 179 ASP A CA 1
ATOM 1400 C C . ASP A 1 179 ? -29.286 2.610 24.731 1.00 95.25 179 ASP A C 1
ATOM 1402 O O . ASP A 1 179 ? -30.253 2.852 25.458 1.00 95.25 179 ASP A O 1
ATOM 1406 N N . LEU A 1 180 ? -28.162 3.317 24.785 1.00 96.12 180 LEU A N 1
ATOM 1407 C CA . LEU A 1 180 ? -27.980 4.511 25.592 1.00 96.12 180 LEU A CA 1
ATOM 1408 C C . LEU A 1 180 ? -28.591 5.705 24.857 1.00 96.12 180 LEU A C 1
ATOM 1410 O O . LEU A 1 180 ? -28.020 6.160 23.878 1.00 96.12 180 LEU A O 1
ATOM 1414 N N . THR A 1 181 ? -29.735 6.202 25.329 1.00 96.50 181 THR A N 1
ATOM 1415 C CA . THR A 1 181 ? -30.512 7.280 24.684 1.00 96.50 181 THR A CA 1
ATOM 1416 C C . THR A 1 181 ? -30.402 8.617 25.419 1.00 96.50 181 THR A C 1
ATOM 1418 O O . THR A 1 181 ? -30.130 8.643 26.620 1.00 96.50 181 THR A O 1
ATOM 1421 N N . GLY A 1 182 ? -30.779 9.716 24.760 1.00 96.19 182 GLY A N 1
ATOM 1422 C CA . GLY A 1 182 ? -30.830 11.054 25.369 1.00 96.19 182 GLY A CA 1
ATOM 1423 C C . GLY A 1 182 ? -29.468 11.746 25.412 1.00 96.19 182 GLY A C 1
ATOM 1424 O O . GLY A 1 182 ? -29.244 12.638 26.233 1.00 96.19 182 GLY A O 1
ATOM 1425 N N . LEU A 1 183 ? -28.559 11.302 24.549 1.00 97.38 183 LEU A N 1
ATOM 1426 C CA . LEU A 1 183 ? -27.243 11.879 24.344 1.00 97.38 183 LEU A CA 1
ATOM 1427 C C . LEU A 1 183 ? -27.338 13.156 23.504 1.00 97.38 183 LEU A C 1
ATOM 1429 O O . LEU A 1 183 ? -28.361 13.444 22.887 1.00 97.38 183 LEU A O 1
ATOM 1433 N N . THR A 1 184 ? -26.272 13.950 23.516 1.00 98.06 184 THR A N 1
ATOM 1434 C CA . THR A 1 184 ? -26.180 15.167 22.700 1.00 98.06 184 THR A CA 1
ATOM 1435 C C . THR A 1 184 ? -25.490 14.855 21.377 1.00 98.06 184 THR A C 1
ATOM 1437 O O . THR A 1 184 ? -24.381 14.326 21.385 1.00 98.06 184 THR A O 1
ATOM 1440 N N . GLU A 1 185 ? -26.119 15.218 20.260 1.00 97.81 185 GLU A N 1
ATOM 1441 C CA . GLU A 1 185 ? -25.551 15.039 18.919 1.00 97.81 185 GLU A CA 1
ATOM 1442 C C . GLU A 1 185 ? -24.173 15.705 18.797 1.00 97.81 185 GLU A C 1
ATOM 1444 O O . GLU A 1 185 ? -23.965 16.828 19.271 1.00 97.81 185 GLU A O 1
ATOM 1449 N N . GLY A 1 186 ? -23.217 15.010 18.179 1.00 96.88 186 GLY A N 1
ATOM 1450 C CA . GLY A 1 186 ? -21.854 15.509 17.978 1.00 96.88 186 GLY A CA 1
ATOM 1451 C C . GLY A 1 186 ? -20.962 15.489 19.227 1.00 96.88 186 GLY A C 1
ATOM 1452 O O . GLY A 1 186 ? -19.774 15.800 19.128 1.00 96.88 186 GLY A O 1
ATOM 1453 N N . GLN A 1 187 ? -21.481 15.103 20.398 1.00 97.56 187 GLN A N 1
ATOM 1454 C CA . GLN A 1 187 ? -20.685 14.938 21.616 1.00 97.56 187 GLN A CA 1
ATOM 1455 C C . GLN A 1 187 ? -20.078 13.532 21.677 1.00 97.56 187 GLN A C 1
ATOM 1457 O O . GLN A 1 187 ? -20.792 12.537 21.617 1.00 97.56 187 GLN A O 1
ATOM 1462 N N . ARG A 1 188 ? -18.758 13.431 21.872 1.00 97.56 188 ARG A N 1
ATOM 1463 C CA . ARG A 1 188 ? -18.107 12.140 22.143 1.00 97.56 188 ARG A CA 1
ATOM 1464 C C . ARG A 1 188 ? -18.460 11.651 23.542 1.00 97.56 188 ARG A C 1
ATOM 1466 O O . ARG A 1 188 ? -18.321 12.407 24.506 1.00 97.56 188 ARG A O 1
ATOM 1473 N N . TYR A 1 189 ? -18.849 10.386 23.634 1.00 97.62 189 TYR A N 1
ATOM 1474 C CA . TYR A 1 189 ? -19.072 9.685 24.890 1.00 97.62 189 TYR A CA 1
ATOM 1475 C C . TYR A 1 189 ? -18.106 8.518 25.022 1.00 97.62 189 TYR A C 1
ATOM 1477 O O . TYR A 1 189 ? -17.857 7.797 24.059 1.00 97.62 189 TYR A O 1
ATOM 1485 N N . PHE A 1 190 ? -17.604 8.325 26.233 1.00 97.44 190 PHE A N 1
ATOM 1486 C CA . PHE A 1 190 ? -16.857 7.149 26.656 1.00 97.44 190 PHE A CA 1
ATOM 1487 C C . PHE A 1 190 ? -17.801 6.276 27.468 1.00 97.44 190 PHE A C 1
ATOM 1489 O O . PHE A 1 190 ? -18.482 6.785 28.360 1.00 97.44 190 PHE A O 1
ATOM 1496 N N . CYS A 1 191 ? -17.874 4.986 27.154 1.00 96.06 191 CYS A N 1
ATOM 1497 C CA . CYS A 1 191 ? -18.700 4.033 27.884 1.00 96.06 191 CYS A CA 1
ATOM 1498 C C . CYS A 1 191 ? -17.908 2.773 28.218 1.00 96.06 191 CYS A C 1
ATOM 1500 O O . CYS A 1 191 ? -17.056 2.328 27.451 1.00 96.06 191 CYS A O 1
ATOM 1502 N N . GLY A 1 192 ? -18.262 2.162 29.341 1.00 94.56 192 GLY A N 1
ATOM 1503 C CA . GLY A 1 192 ? -17.797 0.841 29.724 1.00 94.56 192 GLY A CA 1
ATOM 1504 C C . GLY A 1 192 ? -18.890 0.055 30.434 1.00 94.56 192 GLY A C 1
ATOM 1505 O O . GLY A 1 192 ? -19.871 0.616 30.933 1.00 94.56 192 GLY A O 1
ATOM 1506 N N . VAL A 1 193 ? -18.730 -1.265 30.469 1.00 94.50 193 VAL A N 1
ATOM 1507 C CA . VAL A 1 193 ? -19.712 -2.174 31.066 1.00 94.50 193 VAL A CA 1
ATOM 1508 C C . VAL A 1 193 ? -19.164 -2.717 32.383 1.00 94.50 193 VAL A C 1
ATOM 1510 O O . VAL A 1 193 ? -18.064 -3.259 32.445 1.00 94.50 193 VAL A O 1
ATOM 1513 N N . ILE A 1 194 ? -19.952 -2.585 33.447 1.00 93.56 194 ILE A N 1
ATOM 1514 C CA . ILE A 1 194 ? -19.649 -3.091 34.786 1.00 93.56 194 ILE A CA 1
ATOM 1515 C C . ILE A 1 194 ? -20.469 -4.357 35.009 1.00 93.56 194 ILE A C 1
ATOM 1517 O O . ILE A 1 194 ? -21.700 -4.315 35.022 1.00 93.56 194 ILE A O 1
ATOM 1521 N N . SER A 1 195 ? -19.789 -5.478 35.218 1.00 92.69 195 SER A N 1
ATOM 1522 C CA . SER A 1 195 ? -20.409 -6.779 35.458 1.00 92.69 195 SER A CA 1
ATOM 1523 C C . SER A 1 195 ? -20.432 -7.115 36.952 1.00 92.69 195 SER A C 1
ATOM 1525 O O . SER A 1 195 ? -19.397 -7.125 37.600 1.00 92.69 195 SER A O 1
ATOM 1527 N N . ILE A 1 196 ? -21.589 -7.408 37.530 1.00 92.31 196 ILE A N 1
ATOM 1528 C CA . ILE A 1 196 ? -21.763 -7.577 38.977 1.00 92.31 196 ILE A CA 1
ATOM 1529 C C . ILE A 1 196 ? -22.211 -9.021 39.257 1.00 92.31 196 ILE A C 1
ATOM 1531 O O . ILE A 1 196 ? -23.391 -9.337 39.065 1.00 92.31 196 ILE A O 1
ATOM 1535 N N . PRO A 1 197 ? -21.296 -9.911 39.682 1.00 91.62 197 PRO A N 1
ATOM 1536 C CA . PRO A 1 197 ? -21.632 -11.290 40.030 1.00 91.62 197 PRO A CA 1
ATOM 1537 C C . PRO A 1 197 ? -22.455 -11.368 41.336 1.00 91.62 197 PRO A C 1
ATOM 1539 O O . PRO A 1 197 ? -22.303 -10.505 42.200 1.00 91.62 197 PRO A O 1
ATOM 1542 N N . PRO A 1 198 ? -23.296 -12.407 41.533 1.00 90.88 198 PRO A N 1
ATOM 1543 C CA . PRO A 1 198 ? -24.124 -12.560 42.739 1.00 90.88 198 PRO A CA 1
ATOM 1544 C C . PRO A 1 198 ? -23.343 -12.635 44.057 1.00 90.88 198 PRO A C 1
ATOM 1546 O O . PRO A 1 198 ? -23.776 -12.066 45.056 1.00 90.88 198 PRO A O 1
ATOM 1549 N N . ASP A 1 199 ? -22.209 -13.342 44.042 1.00 88.38 199 ASP A N 1
ATOM 1550 C CA . ASP A 1 199 ? -21.400 -13.674 45.223 1.00 88.38 199 ASP A CA 1
ATOM 1551 C C . ASP A 1 199 ? -19.945 -13.168 45.094 1.00 88.38 199 ASP A C 1
ATOM 1553 O O . ASP A 1 199 ? -19.043 -13.711 45.727 1.00 88.38 199 ASP A O 1
ATOM 1557 N N . GLY A 1 200 ? -19.701 -12.146 44.264 1.00 88.81 200 GLY A N 1
ATOM 1558 C CA . GLY A 1 200 ? -18.368 -11.574 44.029 1.00 88.81 200 GLY A CA 1
ATOM 1559 C C . GLY A 1 200 ? -18.374 -10.046 43.937 1.00 88.81 200 GLY A C 1
ATOM 1560 O O . GLY A 1 200 ? -19.374 -9.390 44.240 1.00 88.81 200 GLY A O 1
ATOM 1561 N N . TYR A 1 201 ? -17.254 -9.473 43.503 1.00 91.19 201 TYR A N 1
ATOM 1562 C CA . TYR A 1 201 ? -17.082 -8.031 43.332 1.00 91.19 201 TYR A CA 1
ATOM 1563 C C . TYR A 1 201 ? -17.177 -7.616 41.851 1.00 91.19 201 TYR A C 1
ATOM 1565 O O . TYR A 1 201 ? -16.918 -8.427 40.958 1.00 91.19 201 TYR A O 1
ATOM 1573 N N . PRO A 1 202 ? -17.565 -6.362 41.554 1.00 91.69 202 PRO A N 1
ATOM 1574 C CA . PRO A 1 202 ? -17.424 -5.798 40.212 1.00 91.69 202 PRO A CA 1
ATOM 1575 C C . PRO A 1 202 ? -15.954 -5.770 39.753 1.00 91.69 202 PRO A C 1
ATOM 1577 O O . PRO A 1 202 ? -15.067 -5.870 40.602 1.00 91.69 202 PRO A O 1
ATOM 1580 N N . PRO A 1 203 ? -15.681 -5.574 38.451 1.00 90.81 203 PRO A N 1
ATOM 1581 C CA . PRO A 1 203 ? -14.323 -5.466 37.947 1.00 90.81 203 PRO A CA 1
ATOM 1582 C C . PRO A 1 203 ? -13.535 -4.353 38.617 1.00 90.81 203 PRO A C 1
ATOM 1584 O O . PRO A 1 203 ? -14.065 -3.270 38.878 1.00 90.81 203 PRO A O 1
ATOM 1587 N N . ILE A 1 204 ? -12.249 -4.621 38.854 1.00 88.81 204 ILE A N 1
ATOM 1588 C CA . ILE A 1 204 ? -11.322 -3.631 39.407 1.00 88.81 204 ILE A CA 1
ATOM 1589 C C . ILE A 1 204 ? -11.138 -2.470 38.422 1.00 88.81 204 ILE A C 1
ATOM 1591 O O . ILE A 1 204 ? -11.143 -1.313 38.829 1.00 88.81 204 ILE A O 1
ATOM 1595 N N . GLY A 1 205 ? -11.025 -2.767 37.125 1.00 84.69 205 GLY A N 1
ATOM 1596 C CA . GLY A 1 205 ? -10.965 -1.780 36.045 1.00 84.69 205 GLY A CA 1
ATOM 1597 C C . GLY A 1 205 ? -12.159 -1.879 35.099 1.00 84.69 205 GLY A C 1
ATOM 1598 O O . GLY A 1 205 ? -12.828 -2.905 35.033 1.00 84.69 205 GLY A O 1
ATOM 1599 N N . ILE A 1 206 ? -12.412 -0.818 34.336 1.00 86.25 206 ILE A N 1
ATOM 1600 C CA . ILE A 1 206 ? -13.425 -0.806 33.277 1.00 86.25 206 ILE A CA 1
ATOM 1601 C C . ILE A 1 206 ? -12.696 -0.586 31.952 1.00 86.25 206 ILE A C 1
ATOM 1603 O O . ILE A 1 206 ? -11.918 0.358 31.837 1.00 86.25 206 ILE A O 1
ATOM 1607 N N . MET A 1 207 ? -12.940 -1.445 30.959 1.00 88.88 207 MET A N 1
ATOM 1608 C CA . MET A 1 207 ? -12.495 -1.181 29.590 1.00 88.88 207 MET A CA 1
ATOM 1609 C C . MET A 1 207 ? -13.464 -0.208 28.931 1.00 88.88 207 MET A C 1
ATOM 1611 O O . MET A 1 207 ? -14.681 -0.417 28.963 1.00 88.88 207 MET A O 1
ATOM 1615 N N . LEU A 1 208 ? -12.914 0.846 28.337 1.00 92.94 208 LEU A N 1
ATOM 1616 C CA . LEU A 1 208 ? -13.695 1.892 27.699 1.00 92.94 208 LEU A CA 1
ATOM 1617 C C . LEU A 1 208 ? -13.690 1.727 26.187 1.00 92.94 208 LEU A C 1
ATOM 1619 O O . LEU A 1 208 ? -12.701 1.330 25.576 1.00 92.94 208 LEU A O 1
ATOM 1623 N N . SER A 1 209 ? -14.814 2.086 25.591 1.00 95.88 209 SER A N 1
ATOM 1624 C CA . SER A 1 209 ? -14.949 2.354 24.169 1.00 95.88 209 SER A CA 1
ATOM 1625 C C . SER A 1 209 ? -15.627 3.716 24.010 1.00 95.88 209 SER A C 1
ATOM 1627 O O . SER A 1 209 ? -16.251 4.218 24.950 1.00 95.88 209 SER A O 1
ATOM 1629 N N . SER A 1 210 ? -15.455 4.365 22.860 1.00 96.88 210 SER A N 1
ATOM 1630 C CA . SER A 1 210 ? -15.990 5.710 22.640 1.00 96.88 210 SER A CA 1
ATOM 1631 C C . SER A 1 210 ? -16.651 5.841 21.283 1.00 96.88 210 SER A C 1
ATOM 1633 O O . SER A 1 210 ? -16.189 5.244 20.315 1.00 96.88 210 SER A O 1
ATOM 1635 N N . GLU A 1 211 ? -17.702 6.654 21.222 1.00 97.62 211 GLU A N 1
ATOM 1636 C CA . GLU A 1 211 ? -18.384 6.987 19.975 1.00 97.62 211 GLU A CA 1
ATOM 1637 C C . GLU A 1 211 ? -19.101 8.346 20.076 1.00 97.62 211 GLU A C 1
ATOM 1639 O O . GLU A 1 211 ? -19.255 8.909 21.166 1.00 97.62 211 GLU A O 1
ATOM 1644 N N . VAL A 1 212 ? -19.502 8.896 18.931 1.00 97.44 212 VAL A N 1
ATOM 1645 C CA . VAL A 1 212 ? -20.253 10.148 18.781 1.00 97.44 212 VAL A CA 1
ATOM 1646 C C . VAL A 1 212 ? -21.627 9.843 18.166 1.00 97.44 212 VAL A C 1
ATOM 1648 O O . VAL A 1 212 ? -21.662 9.295 17.072 1.00 97.44 212 VAL A O 1
ATOM 1651 N N . PRO A 1 213 ? -22.760 10.180 18.801 1.00 97.88 213 PRO A N 1
ATOM 1652 C CA . PRO A 1 213 ? -24.064 10.009 18.177 1.00 97.88 213 PRO A CA 1
ATOM 1653 C C . PRO A 1 213 ? -24.290 11.118 17.140 1.00 97.88 213 PRO A C 1
ATOM 1655 O O . PRO A 1 213 ? -24.119 12.303 17.451 1.00 97.88 213 PRO A O 1
ATOM 1658 N N . MET A 1 214 ? -24.668 10.748 15.920 1.00 97.56 214 MET A N 1
ATOM 1659 C CA . MET A 1 214 ? -24.875 11.666 14.794 1.00 97.56 214 MET A CA 1
ATOM 1660 C C . MET A 1 214 ? -26.201 11.363 14.089 1.00 97.56 214 MET A C 1
ATOM 1662 O O . MET A 1 214 ? -26.652 10.223 14.104 1.00 97.56 214 MET A O 1
ATOM 1666 N N . VAL A 1 215 ? -26.846 12.376 13.496 1.00 97.62 215 VAL A N 1
ATOM 1667 C CA . VAL A 1 215 ? -27.956 12.150 12.544 1.00 97.62 215 VAL A CA 1
ATOM 1668 C C . VAL A 1 215 ? -27.422 11.865 11.141 1.00 97.62 215 VAL A C 1
ATOM 1670 O O . VAL A 1 215 ? -28.052 11.168 10.363 1.00 97.62 215 VAL A O 1
ATOM 1673 N N . THR A 1 216 ? -26.277 12.448 10.783 1.00 97.06 216 THR A N 1
ATOM 1674 C CA . THR A 1 216 ? -25.655 12.236 9.471 1.00 97.06 216 THR A CA 1
ATOM 1675 C C . THR A 1 216 ? -24.585 11.153 9.539 1.00 97.06 216 THR A C 1
ATOM 1677 O O . THR A 1 216 ? -23.761 11.221 10.460 1.00 97.06 216 THR A O 1
ATOM 1680 N N . PRO A 1 217 ? -24.488 10.268 8.531 1.00 97.56 217 PRO A N 1
ATOM 1681 C CA . PRO A 1 217 ? -23.469 9.233 8.512 1.00 97.56 217 PRO A CA 1
ATOM 1682 C C . PRO A 1 217 ? -22.046 9.772 8.545 1.00 97.56 217 PRO A C 1
ATOM 1684 O O . PRO A 1 217 ? -21.759 10.876 8.059 1.00 97.56 217 PRO A O 1
ATOM 1687 N N . ARG A 1 218 ? -21.118 8.963 9.057 1.00 96.56 218 ARG A N 1
ATOM 1688 C CA . ARG A 1 218 ? -19.684 9.259 8.996 1.00 96.56 218 ARG A CA 1
ATOM 1689 C C . ARG A 1 218 ? -19.205 9.253 7.554 1.00 96.56 218 ARG A C 1
ATOM 1691 O O . ARG A 1 218 ? -19.579 8.409 6.739 1.00 96.56 218 ARG A O 1
ATOM 1698 N N . THR A 1 219 ? -18.310 10.190 7.261 1.00 97.81 219 THR A N 1
ATOM 1699 C CA . THR A 1 219 ? -17.529 10.166 6.026 1.00 97.81 219 THR A CA 1
ATOM 1700 C C . THR A 1 219 ? -16.738 8.857 5.960 1.00 97.81 219 THR A C 1
ATOM 1702 O O . THR A 1 219 ? -16.043 8.546 6.929 1.00 97.81 219 THR A O 1
ATOM 1705 N N . PRO A 1 220 ? -16.811 8.093 4.853 1.00 98.00 220 PRO A N 1
ATOM 1706 C CA . PRO A 1 220 ? -16.016 6.881 4.708 1.00 98.00 220 PRO A CA 1
ATOM 1707 C C . PRO A 1 220 ? -14.517 7.165 4.860 1.00 98.00 220 PRO A C 1
ATOM 1709 O O . PRO A 1 220 ? -13.982 8.111 4.276 1.00 98.00 220 PRO A O 1
ATOM 1712 N N . GLU A 1 221 ? -13.840 6.332 5.645 1.00 96.81 221 GLU A N 1
ATOM 1713 C CA . GLU A 1 221 ? -12.407 6.443 5.918 1.00 96.81 221 GLU A CA 1
ATOM 1714 C C . GLU A 1 221 ? -11.594 5.444 5.087 1.00 96.81 221 GLU A C 1
ATOM 1716 O O . GLU A 1 221 ? -12.133 4.477 4.547 1.00 96.81 221 GLU A O 1
ATOM 1721 N N . ARG A 1 222 ? -10.269 5.652 5.024 1.00 97.12 222 ARG A N 1
ATOM 1722 C CA . ARG A 1 222 ? -9.321 4.795 4.282 1.00 97.12 222 ARG A CA 1
ATOM 1723 C C . ARG A 1 222 ? -9.739 4.582 2.824 1.00 97.12 222 ARG A C 1
ATOM 1725 O O . ARG A 1 222 ? -9.631 3.477 2.304 1.00 97.12 222 ARG A O 1
ATOM 1732 N N . PHE A 1 223 ? -10.258 5.640 2.207 1.00 98.50 223 PHE A N 1
ATOM 1733 C CA . PHE A 1 223 ? -10.640 5.624 0.806 1.00 98.50 223 PHE A CA 1
ATOM 1734 C C . PHE A 1 223 ? -9.390 5.545 -0.074 1.00 98.50 223 PHE A C 1
ATOM 1736 O O . PHE A 1 223 ? -8.495 6.377 0.061 1.00 98.50 223 PHE A O 1
ATOM 1743 N N . THR A 1 224 ? -9.337 4.550 -0.952 1.00 98.25 224 THR A N 1
ATOM 1744 C CA . THR A 1 224 ? -8.267 4.357 -1.934 1.00 98.25 224 THR A CA 1
ATOM 1745 C C . THR A 1 224 ? -8.852 4.237 -3.334 1.00 98.25 224 THR A C 1
ATOM 1747 O O . THR A 1 224 ? -9.991 3.797 -3.513 1.00 98.25 224 THR A O 1
ATOM 1750 N N . VAL A 1 225 ? -8.062 4.652 -4.323 1.00 98.56 225 VAL A N 1
ATOM 1751 C CA . VAL A 1 225 ? -8.394 4.601 -5.748 1.00 98.56 225 VAL A CA 1
ATOM 1752 C C . VAL A 1 225 ? -7.161 4.075 -6.466 1.00 98.56 225 VAL A C 1
ATOM 1754 O O . VAL A 1 225 ? -6.151 4.766 -6.554 1.00 98.56 225 VAL A O 1
ATOM 1757 N N . GLU A 1 226 ? -7.242 2.852 -6.965 1.00 97.94 226 GLU A N 1
ATOM 1758 C CA . GLU A 1 226 ? -6.118 2.124 -7.543 1.00 97.94 226 GLU A CA 1
ATOM 1759 C C . GLU A 1 226 ? -6.416 1.767 -9.005 1.00 97.94 226 GLU A C 1
ATOM 1761 O O . GLU A 1 226 ? -7.556 1.434 -9.348 1.00 97.94 226 GLU A O 1
ATOM 1766 N N . PRO A 1 227 ? -5.426 1.841 -9.904 1.00 97.94 227 PRO A N 1
ATOM 1767 C CA . PRO A 1 227 ? -5.614 1.407 -11.278 1.00 97.94 227 PRO A CA 1
ATOM 1768 C C . PRO A 1 227 ? -5.710 -0.122 -11.360 1.00 97.94 227 PRO A C 1
ATOM 1770 O O . PRO A 1 227 ? -5.026 -0.851 -10.644 1.00 97.94 227 PRO A O 1
ATOM 1773 N N . ALA A 1 228 ? -6.523 -0.602 -12.294 1.00 96.75 228 ALA A N 1
ATOM 1774 C CA . ALA A 1 228 ? -6.587 -1.998 -12.709 1.00 96.75 228 ALA A CA 1
ATOM 1775 C C . ALA A 1 228 ? -6.675 -2.070 -14.241 1.00 96.75 228 ALA A C 1
ATOM 1777 O O . ALA A 1 228 ? -6.869 -1.052 -14.913 1.00 96.75 228 ALA A O 1
ATOM 1778 N N . LEU A 1 229 ? -6.516 -3.266 -14.812 1.00 94.31 229 LEU A N 1
ATOM 1779 C CA . LEU A 1 229 ? -6.559 -3.447 -16.264 1.00 94.31 229 LEU A CA 1
ATOM 1780 C C . LEU A 1 229 ? -7.916 -3.005 -16.838 1.00 94.31 229 LEU A C 1
ATOM 1782 O O . LEU A 1 229 ? -8.934 -3.663 -16.626 1.00 94.31 229 LEU A O 1
ATOM 1786 N N . ASN A 1 230 ? -7.910 -1.915 -17.607 1.00 90.62 230 ASN A N 1
ATOM 1787 C CA . ASN A 1 230 ? -9.078 -1.271 -18.213 1.00 90.62 230 ASN A CA 1
ATOM 1788 C C . ASN A 1 230 ? -10.170 -0.853 -17.208 1.00 90.62 230 ASN A C 1
ATOM 1790 O O . ASN A 1 230 ? -11.347 -0.753 -17.565 1.00 90.62 230 ASN A O 1
ATOM 1794 N N . SER A 1 231 ? -9.801 -0.615 -15.948 1.00 97.25 231 SER A N 1
ATOM 1795 C CA . SER A 1 231 ? -10.723 -0.155 -14.908 1.00 97.25 231 SER A CA 1
ATOM 1796 C C . SER A 1 231 ? -10.005 0.591 -13.785 1.00 97.25 231 SER A C 1
ATOM 1798 O O . SER A 1 231 ? -8.779 0.619 -13.709 1.00 97.25 231 SER A O 1
ATOM 1800 N N . ILE A 1 232 ? -10.778 1.192 -12.884 1.00 98.69 232 ILE A N 1
ATOM 1801 C CA . ILE A 1 232 ? -10.267 1.776 -11.639 1.00 98.69 232 ILE A CA 1
ATOM 1802 C C . ILE A 1 232 ? -11.007 1.134 -10.465 1.00 98.69 232 ILE A C 1
ATOM 1804 O O . ILE A 1 232 ? -12.238 1.072 -10.461 1.00 98.69 232 ILE A O 1
ATOM 1808 N N . GLU A 1 233 ? -10.261 0.643 -9.481 1.00 98.56 233 GLU A N 1
ATOM 1809 C CA . GLU A 1 233 ? -10.785 -0.003 -8.280 1.00 98.56 233 GLU A CA 1
ATOM 1810 C C . GLU A 1 233 ? -10.776 0.970 -7.105 1.00 98.56 233 GLU A C 1
ATOM 1812 O O . GLU A 1 233 ? -9.784 1.634 -6.815 1.00 98.56 233 GLU A O 1
ATOM 1817 N N . LEU A 1 234 ?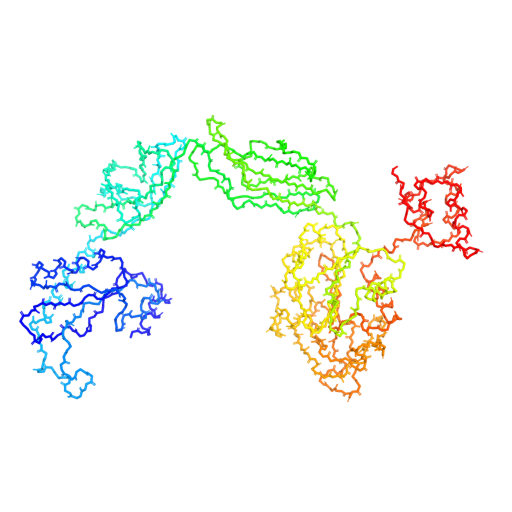 -11.912 1.067 -6.428 1.00 98.75 234 LEU A N 1
ATOM 1818 C CA . LEU A 1 234 ? -12.118 1.926 -5.277 1.00 98.75 234 LEU A CA 1
ATOM 1819 C C . LEU A 1 234 ? -12.382 1.051 -4.061 1.00 98.75 234 LEU A C 1
ATOM 1821 O O . LEU A 1 234 ? -13.187 0.122 -4.143 1.00 98.75 234 LEU A O 1
ATOM 1825 N N . SER A 1 235 ? -11.792 1.384 -2.918 1.00 98.62 235 SER A N 1
ATOM 1826 C CA . SER A 1 235 ? -12.082 0.694 -1.658 1.00 98.62 235 SER A CA 1
ATOM 1827 C C . SER A 1 235 ? -12.096 1.653 -0.475 1.00 98.62 235 SER A C 1
ATOM 1829 O O . SER A 1 235 ? -11.486 2.718 -0.529 1.00 98.62 235 SER A O 1
ATOM 1831 N N . TRP A 1 236 ? -12.836 1.312 0.578 1.00 98.56 236 TRP A N 1
ATOM 1832 C CA . TRP A 1 236 ? -12.905 2.095 1.815 1.00 98.56 236 TRP A CA 1
ATOM 1833 C C . TRP A 1 236 ? -13.185 1.203 3.031 1.00 98.56 236 TRP A C 1
ATOM 1835 O O . TRP A 1 236 ? -13.535 0.023 2.913 1.00 98.56 236 TRP A O 1
ATOM 1845 N N . ALA A 1 237 ? -13.023 1.762 4.232 1.00 98.19 237 ALA A N 1
ATOM 1846 C CA . ALA A 1 237 ? -13.416 1.095 5.467 1.00 98.19 237 ALA A CA 1
ATOM 1847 C C . ALA A 1 237 ? -14.954 0.997 5.565 1.00 98.19 237 ALA A C 1
ATOM 1849 O O . ALA A 1 237 ? -15.640 1.991 5.319 1.00 98.19 237 ALA A O 1
ATOM 1850 N N . PRO A 1 238 ? -15.517 -0.167 5.941 1.00 97.62 238 PRO A N 1
ATOM 1851 C CA . PRO A 1 238 ? -16.962 -0.333 6.058 1.00 97.62 238 PRO A CA 1
ATOM 1852 C C . PRO A 1 238 ? -17.545 0.513 7.199 1.00 97.62 238 PRO A C 1
ATOM 1854 O O . PRO A 1 238 ? -16.952 0.635 8.272 1.00 97.62 238 PRO A O 1
ATOM 1857 N N . SER A 1 239 ? -18.748 1.041 6.983 1.00 96.56 239 SER A N 1
ATOM 1858 C CA . SER A 1 239 ? -19.506 1.822 7.961 1.00 96.56 239 SER A CA 1
ATOM 1859 C C . SER A 1 239 ? -20.003 0.913 9.078 1.00 96.56 239 SER A C 1
ATOM 1861 O O . SER A 1 239 ? -20.458 -0.209 8.846 1.00 96.56 239 SER A O 1
ATOM 1863 N N . THR A 1 240 ? -19.911 1.398 10.312 1.00 95.44 240 THR A N 1
ATOM 1864 C CA . THR A 1 240 ? -20.246 0.633 11.523 1.00 95.44 240 THR A CA 1
ATOM 1865 C C . THR A 1 240 ? -21.573 1.043 12.160 1.00 95.44 240 THR A C 1
ATOM 1867 O O . THR A 1 240 ? -22.046 0.341 13.061 1.00 95.44 240 THR A O 1
ATOM 1870 N N . GLU A 1 241 ? -22.160 2.142 11.683 1.00 97.19 241 GLU A N 1
ATOM 1871 C CA . GLU A 1 241 ? -23.468 2.686 12.062 1.00 97.19 241 GLU A CA 1
ATOM 1872 C C . GLU A 1 241 ? -24.595 1.668 11.877 1.00 97.19 241 GLU A C 1
ATOM 1874 O O . GLU A 1 241 ? -24.579 0.839 10.965 1.00 97.19 241 GLU A O 1
ATOM 1879 N N . LEU A 1 242 ? -25.576 1.702 12.777 1.00 97.62 242 LEU A N 1
ATOM 1880 C CA . LEU A 1 242 ? -26.669 0.728 12.788 1.00 97.62 242 LEU A CA 1
ATOM 1881 C C . LEU A 1 242 ? -27.731 0.981 11.719 1.00 97.62 242 LEU A C 1
ATOM 1883 O O . LEU A 1 242 ? -28.452 0.051 11.356 1.00 97.62 242 LEU A O 1
ATOM 1887 N N . ASP A 1 243 ? -27.846 2.215 11.259 1.00 97.69 243 ASP A N 1
ATOM 1888 C CA . ASP A 1 243 ? -28.810 2.690 10.274 1.00 97.69 243 ASP A CA 1
ATOM 1889 C C . ASP A 1 243 ? -28.184 2.915 8.890 1.00 97.69 243 ASP A C 1
ATOM 1891 O O . ASP A 1 243 ? -28.868 3.379 7.978 1.00 97.69 243 ASP A O 1
ATOM 1895 N N . PHE A 1 244 ? -26.918 2.527 8.702 1.00 98.25 244 PHE A N 1
ATOM 1896 C CA . PHE A 1 244 ? -26.260 2.526 7.399 1.00 98.25 244 PHE A CA 1
ATOM 1897 C C . PHE A 1 244 ? -27.120 1.815 6.338 1.00 98.25 244 PHE A C 1
ATOM 1899 O O . PHE A 1 244 ? -27.591 0.690 6.542 1.00 98.25 244 PHE A O 1
ATOM 1906 N N . SER A 1 245 ? -27.297 2.459 5.180 1.00 98.50 245 SER A N 1
ATOM 1907 C CA . SER A 1 245 ? -28.044 1.912 4.047 1.00 98.50 245 SER A CA 1
ATOM 1908 C C . SER A 1 245 ? -27.132 1.505 2.891 1.00 98.50 245 SER A C 1
ATOM 1910 O O . SER A 1 245 ? -27.159 0.345 2.477 1.00 98.50 245 SER A O 1
ATOM 1912 N N . HIS A 1 246 ? -26.374 2.451 2.333 1.00 98.75 246 HIS A N 1
ATOM 1913 C CA . HIS A 1 246 ? -25.537 2.246 1.147 1.00 98.75 246 HIS A CA 1
ATOM 1914 C C . HIS A 1 246 ? -24.517 3.380 0.966 1.00 98.75 246 HIS A C 1
ATOM 1916 O O . HIS A 1 246 ? -24.532 4.371 1.691 1.00 98.75 246 HIS A O 1
ATOM 1922 N N . TYR A 1 247 ? -23.650 3.253 -0.035 1.00 98.88 247 TYR A N 1
ATOM 1923 C CA . TYR A 1 247 ? -22.716 4.278 -0.482 1.00 98.88 247 TYR A CA 1
ATOM 1924 C C . TYR A 1 247 ? -23.098 4.857 -1.843 1.00 98.88 247 TYR A C 1
ATOM 1926 O O . TYR A 1 247 ? -23.699 4.185 -2.693 1.00 98.88 247 TYR A O 1
ATOM 1934 N N . ARG A 1 248 ? -22.652 6.095 -2.057 1.00 98.88 248 ARG A N 1
ATOM 1935 C CA . ARG A 1 248 ? -22.602 6.783 -3.347 1.00 98.88 248 ARG A CA 1
ATOM 1936 C C . ARG A 1 248 ? -21.165 7.034 -3.745 1.00 98.88 248 ARG A C 1
ATOM 1938 O O . ARG A 1 248 ? -20.382 7.539 -2.944 1.00 98.88 248 ARG A O 1
ATOM 1945 N N . VAL A 1 249 ? -20.845 6.728 -4.995 1.00 98.88 249 VAL A N 1
ATOM 1946 C CA . VAL A 1 249 ? -19.544 7.023 -5.593 1.00 98.88 249 VAL A CA 1
ATOM 1947 C C . VAL A 1 249 ? -19.711 8.161 -6.582 1.00 98.88 249 VAL A C 1
ATOM 1949 O O . VAL A 1 249 ? -20.548 8.116 -7.488 1.00 98.88 249 VAL A O 1
ATOM 1952 N N . TYR A 1 250 ? -18.872 9.169 -6.414 1.00 98.81 250 TYR A N 1
ATOM 1953 C CA . TYR A 1 250 ? -18.766 10.327 -7.279 1.00 98.81 250 TYR A CA 1
ATOM 1954 C C . TYR A 1 250 ? -17.477 10.248 -8.083 1.00 98.81 250 TYR A C 1
ATOM 1956 O O . TYR A 1 250 ? -16.447 9.815 -7.570 1.00 98.81 250 TYR A O 1
ATOM 1964 N N . ARG A 1 251 ? -17.522 10.708 -9.331 1.00 98.62 251 ARG A N 1
ATOM 1965 C CA . ARG A 1 251 ? -16.365 10.782 -10.229 1.00 98.62 251 ARG A CA 1
ATOM 1966 C C . ARG A 1 251 ? -16.343 12.133 -10.924 1.00 98.62 251 ARG A C 1
ATOM 1968 O O . ARG A 1 251 ? -17.390 12.650 -11.304 1.00 98.62 251 ARG A O 1
ATOM 1975 N N . ARG A 1 252 ? -15.151 12.683 -11.136 1.00 97.62 252 ARG A N 1
ATOM 1976 C CA . ARG A 1 252 ? -14.924 13.821 -12.034 1.00 97.62 252 ARG A CA 1
ATOM 1977 C C . ARG A 1 252 ? -13.695 13.598 -12.909 1.00 97.62 252 ARG A C 1
ATOM 1979 O O . ARG A 1 252 ? -12.725 13.007 -12.431 1.00 97.62 252 ARG A O 1
ATOM 1986 N N . PRO A 1 253 ? -13.694 14.083 -14.160 1.00 94.62 253 PRO A N 1
ATOM 1987 C CA . PRO A 1 253 ? -12.466 14.192 -14.936 1.00 94.62 253 PRO A CA 1
ATOM 1988 C C . PRO A 1 253 ? -11.564 15.292 -14.351 1.00 94.62 253 PRO A C 1
ATOM 1990 O O . PRO A 1 253 ? -12.018 16.136 -13.574 1.00 94.62 253 PRO A O 1
ATOM 1993 N N . GLU A 1 254 ? -10.294 15.319 -14.759 1.00 88.56 254 GLU A N 1
ATOM 1994 C CA . GLU A 1 254 ? -9.289 16.274 -14.259 1.00 88.56 254 GLU A CA 1
ATOM 1995 C C . GLU A 1 254 ? -9.758 17.743 -14.284 1.00 88.56 254 GLU A C 1
ATOM 1997 O O . GLU A 1 254 ? -9.557 18.483 -13.317 1.00 88.56 254 GLU A O 1
ATOM 2002 N N . PHE A 1 255 ? -10.465 18.139 -15.347 1.00 87.06 255 PHE A N 1
ATOM 2003 C CA . PHE A 1 255 ? -11.000 19.491 -15.538 1.00 87.06 255 PHE A CA 1
ATOM 2004 C C . PHE A 1 255 ? -12.537 19.534 -15.532 1.00 87.06 255 PHE A C 1
ATOM 2006 O O . PHE A 1 255 ? -13.149 20.146 -16.408 1.00 87.06 255 PHE A O 1
ATOM 2013 N N . GLY A 1 256 ? -13.170 18.882 -14.553 1.00 92.06 256 GLY A N 1
ATOM 2014 C CA . GLY A 1 256 ? -14.626 18.891 -14.388 1.00 92.06 256 GLY A CA 1
ATOM 2015 C C . GLY A 1 256 ? -15.105 18.914 -12.937 1.00 92.06 256 GLY A C 1
ATOM 2016 O O . GLY A 1 256 ? -14.315 18.953 -11.988 1.00 92.06 256 GLY A O 1
ATOM 2017 N N . GLU A 1 257 ? -16.428 18.886 -12.798 1.00 96.19 257 GLU A N 1
ATOM 2018 C CA . GLU A 1 257 ? -17.147 18.796 -11.525 1.00 96.19 257 GLU A CA 1
ATOM 2019 C C . GLU A 1 257 ? -17.458 17.334 -11.183 1.00 96.19 257 GLU A C 1
ATOM 2021 O O . GLU A 1 257 ? -17.487 16.478 -12.068 1.00 96.19 257 GLU A O 1
ATOM 2026 N N . TYR A 1 258 ? -17.698 17.047 -9.900 1.00 97.81 258 TYR A N 1
ATOM 2027 C CA . TYR A 1 258 ? -18.169 15.728 -9.473 1.00 97.81 258 TYR A CA 1
ATOM 2028 C C . TYR A 1 258 ? -19.571 15.434 -9.999 1.00 97.81 258 TYR A C 1
ATOM 2030 O O . TYR A 1 258 ? -20.498 16.225 -9.825 1.00 97.81 258 TYR A O 1
ATOM 2038 N N . GLU A 1 259 ? -19.722 14.246 -10.572 1.00 97.94 259 GLU A N 1
ATOM 2039 C CA . GLU A 1 259 ? -20.996 13.658 -10.961 1.00 97.94 259 GLU A CA 1
ATOM 2040 C C . GLU A 1 259 ? -21.202 12.332 -10.223 1.00 97.94 259 GLU A C 1
ATOM 2042 O O . GLU A 1 259 ? -20.241 11.640 -9.877 1.00 97.94 259 GLU A O 1
ATOM 2047 N N . LEU A 1 260 ? -22.465 11.980 -9.967 1.00 98.44 260 LEU A N 1
ATOM 2048 C CA . LEU A 1 260 ? -22.818 10.692 -9.376 1.00 98.44 260 LEU A CA 1
ATOM 2049 C C . LEU A 1 260 ? -22.530 9.585 -10.395 1.00 98.44 260 LEU A C 1
ATOM 2051 O O . LEU A 1 260 ? -23.188 9.511 -11.433 1.00 98.44 260 LEU A O 1
ATOM 2055 N N . LEU A 1 261 ? -21.558 8.731 -10.085 1.00 98.56 261 LEU A N 1
ATOM 2056 C CA . LEU A 1 261 ? -21.182 7.596 -10.921 1.00 98.56 261 LEU A CA 1
ATOM 2057 C C . LEU A 1 261 ? -22.026 6.365 -10.592 1.00 98.56 261 LEU A C 1
ATOM 2059 O O . LEU A 1 261 ? -22.524 5.693 -11.493 1.00 98.56 261 LEU A O 1
ATOM 2063 N N . ALA A 1 262 ? -22.185 6.076 -9.301 1.00 98.50 262 ALA A N 1
ATOM 2064 C CA . ALA A 1 262 ? -22.907 4.908 -8.823 1.00 98.50 262 ALA A CA 1
ATOM 2065 C C . ALA A 1 262 ? -23.588 5.178 -7.475 1.00 98.50 262 ALA A C 1
ATOM 2067 O O . ALA A 1 262 ? -23.108 5.966 -6.661 1.00 98.50 262 ALA A O 1
ATOM 2068 N N . ASP A 1 263 ? -24.719 4.508 -7.261 1.00 98.44 263 ASP A N 1
ATOM 2069 C CA . ASP A 1 263 ? -25.586 4.637 -6.087 1.00 98.44 263 ASP A CA 1
ATOM 2070 C C . ASP A 1 263 ? -26.052 3.244 -5.638 1.00 98.44 263 ASP A C 1
ATOM 2072 O O . ASP A 1 263 ? -26.008 2.293 -6.423 1.00 98.44 263 ASP A O 1
ATOM 2076 N N . ASN A 1 264 ? -26.560 3.129 -4.411 1.00 97.94 264 ASN A N 1
ATOM 2077 C CA . ASN A 1 264 ? -26.986 1.866 -3.789 1.00 97.94 264 ASN A CA 1
ATOM 2078 C C . ASN A 1 264 ? -25.870 0.807 -3.680 1.00 97.94 264 ASN A C 1
ATOM 2080 O O . ASN A 1 264 ? -26.140 -0.392 -3.781 1.00 97.94 264 ASN A O 1
ATOM 2084 N N . ILE A 1 265 ? -24.619 1.228 -3.474 1.00 98.50 265 ILE A N 1
ATOM 2085 C CA . ILE A 1 265 ? -23.501 0.303 -3.251 1.00 98.50 265 ILE A CA 1
ATOM 2086 C C . ILE A 1 265 ? -23.534 -0.166 -1.794 1.00 98.50 265 ILE A C 1
ATOM 2088 O O . ILE A 1 265 ? -23.435 0.649 -0.884 1.00 98.50 265 ILE A O 1
ATOM 2092 N N . THR A 1 266 ? -23.679 -1.467 -1.553 1.00 97.69 266 THR A N 1
ATOM 2093 C CA . THR A 1 266 ? -23.703 -2.030 -0.188 1.00 97.69 266 THR A CA 1
ATOM 2094 C C . THR A 1 266 ? -22.374 -2.638 0.246 1.00 97.69 266 THR A C 1
ATOM 2096 O O . THR A 1 266 ? -22.165 -2.855 1.436 1.00 97.69 266 THR A O 1
ATOM 2099 N N . ASP A 1 267 ? -21.493 -2.932 -0.709 1.00 98.06 267 ASP A N 1
ATOM 2100 C CA . ASP A 1 267 ? -20.126 -3.374 -0.443 1.00 98.06 267 ASP A CA 1
ATOM 2101 C C . ASP A 1 267 ? -19.224 -2.179 -0.096 1.00 98.06 267 ASP A C 1
ATOM 2103 O O . ASP A 1 267 ? -19.578 -1.021 -0.317 1.00 98.06 267 ASP A O 1
ATOM 2107 N N . ASN A 1 268 ? -18.036 -2.449 0.443 1.00 97.81 268 ASN A N 1
ATOM 2108 C CA . ASN A 1 268 ? -17.036 -1.428 0.771 1.00 97.81 268 ASN A CA 1
ATOM 2109 C C . ASN A 1 268 ? -15.987 -1.231 -0.343 1.00 97.81 268 ASN A C 1
ATOM 2111 O O . ASN A 1 268 ? -14.856 -0.818 -0.082 1.00 97.81 268 ASN A O 1
ATOM 2115 N N . PHE A 1 269 ? -16.357 -1.580 -1.576 1.00 98.56 269 PHE A N 1
ATOM 2116 C CA . PHE A 1 269 ? -15.547 -1.398 -2.772 1.00 98.56 269 PHE A CA 1
ATOM 2117 C C . PHE A 1 269 ? -16.435 -1.148 -3.996 1.00 98.56 269 PHE A C 1
ATOM 2119 O O . PHE A 1 269 ? -17.623 -1.482 -4.009 1.00 98.56 269 PHE A O 1
ATOM 2126 N N . PHE A 1 270 ? -15.854 -0.563 -5.040 1.00 98.69 270 PHE A N 1
ATOM 2127 C CA . PHE A 1 270 ? -16.504 -0.345 -6.329 1.00 98.69 270 PHE A CA 1
ATOM 2128 C C . PHE A 1 270 ? -15.479 -0.437 -7.462 1.00 98.69 270 PHE A C 1
ATOM 2130 O O . PHE A 1 270 ? -14.364 0.048 -7.319 1.00 98.69 270 PHE A O 1
ATOM 2137 N N . ILE A 1 271 ? -15.859 -1.033 -8.594 1.00 98.62 271 ILE A N 1
ATOM 2138 C CA . ILE A 1 271 ? -15.001 -1.123 -9.783 1.00 98.62 271 ILE A CA 1
ATOM 2139 C C . ILE A 1 271 ? -15.617 -0.272 -10.889 1.00 98.62 271 ILE A C 1
ATOM 2141 O O . ILE A 1 271 ? -16.693 -0.586 -11.406 1.00 98.62 271 ILE A O 1
ATOM 2145 N N . ASP A 1 272 ? -14.924 0.794 -11.272 1.00 98.56 272 ASP A N 1
ATOM 2146 C CA . ASP A 1 272 ? -15.284 1.614 -12.418 1.00 98.56 272 ASP A CA 1
ATOM 2147 C C . ASP A 1 272 ? -14.701 1.024 -13.707 1.00 98.56 272 ASP A C 1
ATOM 2149 O O . ASP A 1 272 ? -13.598 1.364 -14.134 1.00 98.56 272 ASP A O 1
ATOM 2153 N N . GLY A 1 273 ? -15.472 0.146 -14.349 1.00 97.56 273 GLY A N 1
ATOM 2154 C CA . GLY A 1 273 ? -15.163 -0.396 -15.679 1.00 97.56 273 GLY A CA 1
ATOM 2155 C C . GLY A 1 273 ? -15.535 0.530 -16.845 1.00 97.56 273 GLY A C 1
ATOM 2156 O O . GLY A 1 273 ? -15.617 0.068 -17.979 1.00 97.56 273 GLY A O 1
ATOM 2157 N N . THR A 1 274 ? -15.853 1.802 -16.579 1.00 96.56 274 THR A N 1
ATOM 2158 C CA . THR A 1 274 ? -16.202 2.807 -17.601 1.00 96.56 274 THR A CA 1
ATOM 2159 C C . THR A 1 274 ? -15.171 3.929 -17.705 1.00 96.56 274 THR A C 1
ATOM 2161 O O . THR A 1 274 ? -15.419 4.922 -18.388 1.00 96.56 274 THR A O 1
ATOM 2164 N N . ALA A 1 275 ? -14.058 3.819 -16.977 1.00 91.94 275 ALA A N 1
ATOM 2165 C CA . ALA A 1 275 ? -12.951 4.754 -17.079 1.00 91.94 275 ALA A CA 1
ATOM 2166 C C . ALA A 1 275 ? -12.296 4.619 -18.461 1.00 91.94 275 ALA A C 1
ATOM 2168 O O . ALA A 1 275 ? -11.907 3.526 -18.866 1.00 91.94 275 ALA A O 1
ATOM 2169 N N . GLU A 1 276 ? -12.193 5.730 -19.187 1.00 88.06 276 GLU A N 1
ATOM 2170 C CA . GLU A 1 276 ? -11.548 5.741 -20.499 1.00 88.06 276 GLU A CA 1
ATOM 2171 C C . GLU A 1 276 ? -10.013 5.627 -20.367 1.00 88.06 276 GLU A C 1
ATOM 2173 O O . GLU A 1 276 ? -9.440 6.202 -19.430 1.00 88.06 276 GLU A O 1
ATOM 2178 N N . PRO A 1 277 ? -9.334 4.933 -21.304 1.00 80.94 277 PRO A N 1
ATOM 2179 C CA . PRO A 1 277 ? -7.875 4.841 -21.361 1.00 80.94 277 PRO A CA 1
ATOM 2180 C C . PRO A 1 277 ? -7.181 6.204 -21.273 1.00 80.94 277 PRO A C 1
ATOM 2182 O O . PRO A 1 277 ? -7.650 7.189 -21.848 1.00 80.94 277 PRO A O 1
ATOM 2185 N N . TYR A 1 278 ? -6.047 6.255 -20.566 1.00 82.44 278 TYR A N 1
ATOM 2186 C CA . TYR A 1 278 ? -5.191 7.442 -20.402 1.00 82.44 278 TYR A CA 1
ATOM 2187 C C . TYR A 1 278 ? -5.856 8.679 -19.771 1.00 82.44 278 TYR A C 1
ATOM 2189 O O . TYR A 1 278 ? -5.234 9.740 -19.676 1.00 82.44 278 TYR A O 1
ATOM 2197 N N . GLN A 1 279 ? -7.107 8.581 -19.314 1.00 89.12 279 GLN A N 1
ATOM 2198 C CA . GLN A 1 279 ? -7.815 9.688 -18.686 1.00 89.12 279 GLN A CA 1
ATOM 2199 C C . GLN A 1 279 ? -7.699 9.614 -17.162 1.00 89.12 279 GLN A C 1
ATOM 2201 O O . GLN A 1 279 ? -8.112 8.649 -16.521 1.00 89.12 279 GLN A O 1
ATOM 2206 N N . LYS A 1 280 ? -7.201 10.697 -16.559 1.00 93.56 280 LYS A N 1
ATOM 2207 C CA . LYS A 1 280 ? -7.225 10.876 -15.106 1.00 93.56 280 LYS A CA 1
ATOM 2208 C C . LYS A 1 280 ? -8.637 11.170 -14.615 1.00 93.56 280 LYS A C 1
ATOM 2210 O O . LYS A 1 280 ? -9.269 12.133 -15.073 1.00 93.56 280 LYS A O 1
ATOM 2215 N N . TYR A 1 281 ? -9.070 10.404 -13.620 1.00 97.50 281 TYR A N 1
ATOM 2216 C CA . TYR A 1 281 ? -10.302 10.628 -12.873 1.00 97.50 281 TYR A CA 1
ATOM 2217 C C . TYR A 1 281 ? -10.006 10.822 -11.390 1.00 97.50 281 TYR A C 1
ATOM 2219 O O . TYR A 1 281 ? -9.101 10.202 -10.839 1.00 97.50 281 TYR A O 1
ATOM 2227 N N . THR A 1 282 ? -10.777 11.690 -10.738 1.00 98.62 282 THR A N 1
ATOM 2228 C CA . THR A 1 282 ? -10.807 11.815 -9.276 1.00 98.62 282 THR A CA 1
ATOM 2229 C C . THR A 1 282 ? -12.146 11.305 -8.766 1.00 98.62 282 THR A C 1
ATOM 2231 O O . THR A 1 282 ? -13.191 11.665 -9.314 1.00 98.62 282 THR A O 1
ATOM 2234 N N . TYR A 1 283 ? -12.115 10.499 -7.713 1.00 98.75 283 TYR A N 1
ATOM 2235 C CA . TYR A 1 283 ? -13.275 9.879 -7.096 1.00 98.75 283 TYR A CA 1
ATOM 2236 C C . TYR A 1 283 ? -13.447 10.351 -5.660 1.00 98.75 283 TYR A C 1
ATOM 2238 O O . TYR A 1 283 ? -12.488 10.754 -5.007 1.00 98.75 283 TYR A O 1
ATOM 2246 N N . ALA A 1 284 ? -14.678 10.281 -5.175 1.00 98.69 284 ALA A N 1
ATOM 2247 C CA . ALA A 1 284 ? -15.011 10.430 -3.767 1.00 98.69 284 ALA A CA 1
ATOM 2248 C C . ALA A 1 284 ? -16.183 9.505 -3.433 1.00 98.69 284 ALA A C 1
ATOM 2250 O O . ALA A 1 284 ? -17.002 9.196 -4.302 1.00 98.69 284 ALA A O 1
ATOM 2251 N N . VAL A 1 285 ? -16.287 9.089 -2.176 1.00 98.81 285 VAL A N 1
ATOM 2252 C CA . VAL A 1 285 ? -17.369 8.222 -1.699 1.00 98.81 285 VAL A CA 1
ATOM 2253 C C . VAL A 1 285 ? -18.086 8.864 -0.513 1.00 98.81 285 VAL A C 1
ATOM 2255 O O . VAL A 1 285 ? -17.454 9.478 0.346 1.00 98.81 285 VAL A O 1
ATOM 2258 N N . ALA A 1 286 ? -19.409 8.742 -0.463 1.00 98.75 286 ALA A N 1
ATOM 2259 C CA . ALA A 1 286 ? -20.236 9.184 0.656 1.00 98.75 286 ALA A CA 1
ATOM 2260 C C . ALA A 1 286 ? -21.104 8.029 1.165 1.00 98.75 286 ALA A C 1
ATOM 2262 O O . ALA A 1 286 ? -21.551 7.192 0.377 1.00 98.75 286 ALA A O 1
ATOM 2263 N N . ALA A 1 287 ? -21.336 7.982 2.475 1.00 98.75 287 ALA A N 1
ATOM 2264 C CA . ALA A 1 287 ? -22.263 7.046 3.099 1.00 98.75 287 ALA A CA 1
ATOM 2265 C C . ALA A 1 287 ? -23.670 7.651 3.160 1.00 98.75 287 ALA A C 1
ATOM 2267 O O . ALA A 1 287 ? -23.824 8.861 3.328 1.00 98.75 287 ALA A O 1
ATOM 2268 N N . VAL A 1 288 ? -24.684 6.800 3.036 1.00 98.69 288 VAL A N 1
ATOM 2269 C CA . VAL A 1 288 ? -26.102 7.154 3.109 1.00 98.69 288 VAL A CA 1
ATOM 2270 C C . VAL A 1 288 ? -26.784 6.248 4.135 1.00 98.69 288 VAL A C 1
ATOM 2272 O O . VAL A 1 288 ? -26.603 5.026 4.098 1.00 98.69 288 VAL A O 1
ATOM 2275 N N . ASP A 1 289 ? -27.568 6.829 5.040 1.00 98.31 289 ASP A N 1
ATOM 2276 C CA . ASP A 1 289 ? -28.366 6.086 6.026 1.00 98.31 289 ASP A CA 1
ATOM 2277 C C . ASP A 1 289 ? -29.761 5.691 5.502 1.00 98.31 289 ASP A C 1
ATOM 2279 O O . ASP A 1 289 ? -30.159 5.974 4.366 1.00 98.31 289 ASP A O 1
ATOM 2283 N N . ALA A 1 290 ? -30.519 4.991 6.344 1.00 97.62 290 ALA A N 1
ATOM 2284 C CA . ALA A 1 290 ? -31.884 4.557 6.076 1.00 97.62 290 ALA A CA 1
ATOM 2285 C C . ALA A 1 290 ? -32.898 5.713 5.956 1.00 97.62 290 ALA A C 1
ATOM 2287 O O . ALA A 1 290 ? -33.948 5.523 5.331 1.00 97.62 290 ALA A O 1
ATOM 2288 N N . ASP A 1 291 ? -32.590 6.888 6.510 1.00 97.25 291 ASP A N 1
ATOM 2289 C CA . ASP A 1 291 ? -33.391 8.115 6.413 1.00 97.25 291 ASP A CA 1
ATOM 2290 C C . ASP A 1 291 ? -32.995 8.992 5.206 1.00 97.25 291 ASP A C 1
ATOM 2292 O O . ASP A 1 291 ? -33.641 10.010 4.930 1.00 97.25 291 ASP A O 1
ATOM 2296 N N . LEU A 1 292 ? -32.019 8.534 4.412 1.00 97.31 292 LEU A N 1
ATOM 2297 C CA . LEU A 1 292 ? -31.452 9.181 3.230 1.00 97.31 292 LEU A CA 1
ATOM 2298 C C . LEU A 1 292 ? -30.628 10.442 3.533 1.00 97.31 292 LEU A C 1
ATOM 2300 O O . LEU A 1 292 ? -30.457 11.275 2.632 1.00 97.31 292 LEU A O 1
ATOM 2304 N N . ASN A 1 293 ? -30.099 10.598 4.751 1.00 98.06 293 ASN A N 1
ATOM 2305 C CA . ASN A 1 293 ? -29.047 11.584 4.979 1.00 98.06 293 ASN A CA 1
ATOM 2306 C C . ASN A 1 293 ? -27.739 11.070 4.377 1.00 98.06 293 ASN A C 1
ATOM 2308 O O . ASN A 1 293 ? -27.424 9.884 4.434 1.00 98.06 293 ASN A O 1
ATOM 2312 N N . GLU A 1 294 ? -26.976 11.985 3.792 1.00 98.25 294 GLU A N 1
ATOM 2313 C CA . GLU A 1 294 ? -25.702 11.685 3.151 1.00 98.25 294 GLU A CA 1
ATOM 2314 C C . GLU A 1 294 ? -24.563 12.334 3.939 1.00 98.25 294 GLU A C 1
ATOM 2316 O O . GLU A 1 294 ? -24.669 13.490 4.367 1.00 98.25 294 GLU A O 1
ATOM 2321 N N . SER A 1 295 ? -23.474 11.591 4.135 1.00 98.31 295 SER A N 1
ATOM 2322 C CA . SER A 1 295 ? -22.261 12.107 4.763 1.00 98.31 295 SER A CA 1
ATOM 2323 C C . SER A 1 295 ? -21.626 13.218 3.922 1.00 98.31 295 SER A C 1
ATOM 2325 O O . SER A 1 295 ? -21.886 13.373 2.728 1.00 98.31 295 SER A O 1
ATOM 2327 N N . THR A 1 296 ? -20.669 13.945 4.504 1.00 97.75 296 THR A N 1
ATOM 2328 C CA . THR A 1 296 ? -19.691 14.641 3.651 1.00 97.75 296 THR A CA 1
ATOM 2329 C C . THR A 1 296 ? -18.915 13.578 2.854 1.00 97.75 296 THR A C 1
ATOM 2331 O O . THR A 1 296 ? -18.534 12.569 3.464 1.00 97.75 296 THR A O 1
ATOM 2334 N N . PRO A 1 297 ? -18.687 13.740 1.536 1.00 98.00 297 PRO A N 1
ATOM 2335 C CA . PRO A 1 297 ? -17.866 12.801 0.777 1.00 98.00 297 PRO A CA 1
ATOM 2336 C C . PRO A 1 297 ? -16.432 12.725 1.316 1.00 98.00 297 PRO A C 1
ATOM 2338 O O . PRO A 1 297 ? -15.940 13.672 1.933 1.00 98.00 297 PRO A O 1
ATOM 2341 N N . SER A 1 298 ? -15.756 11.608 1.061 1.00 98.44 298 SER A N 1
ATOM 2342 C CA . SER A 1 298 ? -14.332 11.432 1.349 1.00 98.44 298 SER A CA 1
ATOM 2343 C C . SER A 1 298 ? -13.473 12.511 0.678 1.00 98.44 298 SER A C 1
ATOM 2345 O O . SER A 1 298 ? -13.904 13.210 -0.247 1.00 98.44 298 SER A O 1
ATOM 2347 N N . ALA A 1 299 ? -12.210 12.611 1.104 1.00 97.06 299 ALA A N 1
ATOM 2348 C CA . ALA A 1 299 ? -11.211 13.308 0.302 1.00 97.06 299 ALA A CA 1
ATOM 2349 C C . ALA A 1 299 ? -11.147 12.694 -1.110 1.00 97.06 299 ALA A C 1
ATOM 2351 O O . ALA A 1 299 ? -11.408 11.502 -1.295 1.00 97.06 299 ALA A O 1
ATOM 2352 N N . GLY A 1 300 ? -10.863 13.544 -2.098 1.00 96.75 300 GLY A N 1
ATOM 2353 C CA . GLY A 1 300 ? -10.796 13.125 -3.490 1.00 96.75 300 GLY A CA 1
ATOM 2354 C C . GLY A 1 300 ? -9.472 12.440 -3.797 1.00 96.75 300 GLY A C 1
ATOM 2355 O O . GLY A 1 300 ? -8.435 13.091 -3.700 1.00 96.75 300 GLY A O 1
ATOM 2356 N N . GLU A 1 301 ? -9.529 11.189 -4.239 1.00 98.25 301 GLU A N 1
ATOM 2357 C CA . GLU A 1 301 ? -8.370 10.397 -4.671 1.00 98.25 301 GLU A CA 1
ATOM 2358 C C . GLU A 1 301 ? -8.454 10.117 -6.171 1.00 98.25 301 GLU A C 1
ATOM 2360 O O . GLU A 1 301 ? -9.541 10.152 -6.753 1.00 98.25 301 GLU A O 1
ATOM 2365 N N . TRP A 1 302 ? -7.322 9.907 -6.840 1.00 97.50 302 TRP A N 1
ATOM 2366 C CA . TRP A 1 302 ? -7.283 9.842 -8.302 1.00 97.50 302 TRP A CA 1
ATOM 2367 C C . TRP A 1 302 ? -6.462 8.673 -8.828 1.00 97.50 302 TRP A C 1
ATOM 2369 O O . TRP A 1 302 ? -5.475 8.277 -8.221 1.00 97.50 302 TRP A O 1
ATOM 2379 N N . ALA A 1 303 ? -6.843 8.191 -10.009 1.00 98.06 303 ALA A N 1
ATOM 2380 C CA . ALA A 1 303 ? -6.078 7.214 -10.773 1.00 98.06 303 ALA A CA 1
ATOM 2381 C C . ALA A 1 303 ? -6.306 7.388 -12.284 1.00 98.06 303 ALA A C 1
ATOM 2383 O O . ALA A 1 303 ? -7.194 8.134 -12.720 1.00 98.06 303 ALA A O 1
ATOM 2384 N N . VAL A 1 304 ? -5.489 6.690 -13.071 1.00 95.50 304 VAL A N 1
ATOM 2385 C CA . VAL A 1 304 ? -5.663 6.458 -14.512 1.00 95.50 304 VAL A CA 1
ATOM 2386 C C . VAL A 1 304 ? -5.768 4.950 -14.711 1.00 95.50 304 VAL A C 1
ATOM 2388 O O . VAL A 1 304 ? -4.918 4.230 -14.196 1.00 95.50 304 VAL A O 1
ATOM 2391 N N . ALA A 1 305 ? -6.784 4.465 -15.428 1.00 94.69 305 ALA A N 1
ATOM 2392 C CA . ALA A 1 305 ? -6.934 3.031 -15.690 1.00 94.69 305 ALA A CA 1
ATOM 2393 C C . ALA A 1 305 ? -5.672 2.462 -16.362 1.00 94.69 305 ALA A C 1
ATOM 2395 O O . ALA A 1 305 ? -5.063 3.135 -17.194 1.00 94.69 305 ALA A O 1
ATOM 2396 N N . ALA A 1 306 ? -5.271 1.244 -15.998 1.00 94.69 306 ALA A N 1
ATOM 2397 C CA . ALA A 1 306 ? -4.095 0.610 -16.582 1.00 94.69 306 ALA A CA 1
ATOM 2398 C C . ALA A 1 306 ? -4.435 0.017 -17.952 1.00 94.69 306 ALA A C 1
ATOM 2400 O O . ALA A 1 306 ? -5.474 -0.626 -18.105 1.00 94.69 306 ALA A O 1
ATOM 2401 N N . THR A 1 307 ? -3.560 0.209 -18.930 1.00 86.75 307 THR A N 1
ATOM 2402 C CA . THR A 1 307 ? -3.762 -0.240 -20.315 1.00 86.75 307 THR A CA 1
ATOM 2403 C C . THR A 1 307 ? -2.615 -1.114 -20.816 1.00 86.75 307 THR A C 1
ATOM 2405 O O . THR A 1 307 ? -2.858 -2.017 -21.612 1.00 86.75 307 THR A O 1
ATOM 2408 N N . PHE A 1 308 ? -1.394 -0.895 -20.308 1.00 91.00 308 PHE A N 1
ATOM 2409 C CA . PHE A 1 308 ? -0.167 -1.604 -20.694 1.00 91.00 308 PHE A CA 1
ATOM 2410 C C . PHE A 1 308 ? 0.065 -1.656 -22.214 1.00 91.00 308 PHE A C 1
ATOM 2412 O O . PHE A 1 308 ? 0.479 -2.674 -22.755 1.00 91.00 308 PHE A O 1
ATOM 2419 N N . ASP A 1 309 ? -0.224 -0.564 -22.917 1.00 84.19 309 ASP A N 1
ATOM 2420 C CA . ASP A 1 309 ? -0.149 -0.464 -24.384 1.00 84.19 309 ASP A CA 1
ATOM 2421 C C . ASP A 1 309 ? 0.509 0.843 -24.871 1.00 84.19 309 ASP A C 1
ATOM 2423 O O . ASP A 1 309 ? 0.645 1.069 -26.071 1.00 84.19 309 ASP A O 1
ATOM 2427 N N . GLY A 1 310 ? 0.971 1.693 -23.952 1.00 78.81 310 GLY A N 1
ATOM 2428 C CA . GLY A 1 310 ? 1.630 2.972 -24.230 1.00 78.81 310 GLY A CA 1
ATOM 2429 C C . GLY A 1 310 ? 3.091 2.860 -24.675 1.00 78.81 310 GLY A C 1
ATOM 2430 O O . GLY A 1 310 ? 3.781 3.878 -24.751 1.00 78.81 310 GLY A O 1
ATOM 2431 N N . GLY A 1 311 ? 3.579 1.651 -24.960 1.00 88.19 311 GLY A N 1
ATOM 2432 C CA . GLY A 1 311 ? 4.956 1.410 -25.380 1.00 88.19 311 GLY A CA 1
ATOM 2433 C C . GLY A 1 311 ? 5.960 1.528 -24.229 1.00 88.19 311 GLY A C 1
ATOM 2434 O O . GLY A 1 311 ? 5.698 1.131 -23.092 1.00 88.19 311 GLY A O 1
ATOM 2435 N N . ILE A 1 312 ? 7.122 2.106 -24.533 1.00 92.62 312 ILE A N 1
ATOM 2436 C CA . ILE A 1 312 ? 8.273 2.142 -23.627 1.00 92.62 312 ILE A CA 1
ATOM 2437 C C . ILE A 1 312 ? 8.244 3.379 -22.720 1.00 92.62 312 ILE A C 1
ATOM 2439 O O . ILE A 1 312 ? 8.195 4.517 -23.200 1.00 92.62 312 ILE A O 1
ATOM 2443 N N . LEU A 1 313 ? 8.400 3.158 -21.414 1.00 95.75 313 LEU A N 1
ATOM 2444 C CA . LEU A 1 313 ? 8.776 4.178 -20.435 1.00 95.75 313 LEU A CA 1
ATOM 2445 C C . LEU A 1 313 ? 10.263 4.050 -20.089 1.00 95.75 313 LEU A C 1
ATOM 2447 O O . LEU A 1 313 ? 10.681 3.074 -19.472 1.00 95.75 313 LEU A O 1
ATOM 2451 N N . LEU A 1 314 ? 11.052 5.061 -20.443 1.00 96.50 314 LEU A N 1
ATOM 2452 C CA . LEU A 1 314 ? 12.404 5.255 -19.929 1.00 96.50 314 LEU A CA 1
ATOM 2453 C C . LEU A 1 314 ? 12.320 6.035 -18.615 1.00 96.50 314 LEU A C 1
ATOM 2455 O O . LEU A 1 314 ? 12.015 7.231 -18.611 1.00 96.50 314 LEU A O 1
ATOM 2459 N N . VAL A 1 315 ? 12.589 5.352 -17.512 1.00 96.56 315 VAL A N 1
ATOM 2460 C CA . VAL A 1 315 ? 12.744 5.951 -16.192 1.00 96.56 315 VAL A CA 1
ATOM 2461 C C . VAL A 1 315 ? 14.213 6.267 -16.004 1.00 96.56 315 VAL A C 1
ATOM 2463 O O . VAL A 1 315 ? 15.049 5.370 -15.958 1.00 96.56 315 VAL A O 1
ATOM 2466 N N . ASP A 1 316 ? 14.501 7.554 -15.941 1.00 93.75 316 ASP A N 1
ATOM 2467 C CA . ASP A 1 316 ? 15.843 8.075 -15.791 1.00 93.75 316 ASP A CA 1
ATOM 2468 C C . ASP A 1 316 ? 16.027 8.579 -14.370 1.00 93.75 316 ASP A C 1
ATOM 2470 O O . ASP A 1 316 ? 15.457 9.601 -13.981 1.00 93.75 316 ASP A O 1
ATOM 2474 N N . GLU A 1 317 ? 16.767 7.810 -13.588 1.00 92.12 317 GLU A N 1
ATOM 2475 C CA . GLU A 1 317 ? 17.069 8.119 -12.198 1.00 92.12 317 GLU A CA 1
ATOM 2476 C C . GLU A 1 317 ? 18.337 8.978 -12.047 1.00 92.12 317 GLU A C 1
ATOM 2478 O O . GLU A 1 317 ? 18.661 9.409 -10.946 1.00 92.12 317 GLU A O 1
ATOM 2483 N N . THR A 1 318 ? 19.046 9.238 -13.152 1.00 89.25 318 THR A N 1
ATOM 2484 C CA . THR A 1 318 ? 20.390 9.828 -13.144 1.00 89.25 318 THR A CA 1
ATOM 2485 C C . THR A 1 318 ? 20.368 11.316 -12.796 1.00 89.25 318 THR A C 1
ATOM 2487 O O . THR A 1 318 ? 19.857 12.153 -13.542 1.00 89.25 318 THR A O 1
ATOM 2490 N N . GLN A 1 319 ? 21.006 11.686 -11.694 1.00 88.75 319 GLN A N 1
ATOM 2491 C CA . GLN A 1 319 ? 21.062 13.052 -11.187 1.00 88.75 319 GLN A CA 1
ATOM 2492 C C . GLN A 1 319 ? 21.949 13.962 -12.0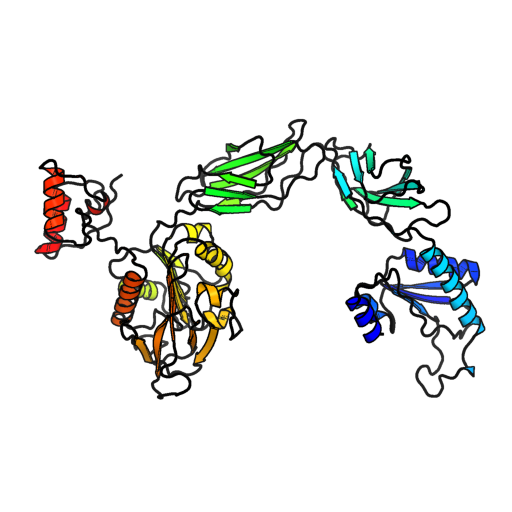54 1.00 88.75 319 GLN A C 1
ATOM 2494 O O . GLN A 1 319 ? 23.110 13.657 -12.314 1.00 88.75 319 GLN A O 1
ATOM 2499 N N . ASP A 1 320 ? 21.455 15.148 -12.430 1.00 87.62 320 ASP A N 1
ATOM 2500 C CA . ASP A 1 320 ? 22.257 16.224 -13.051 1.00 87.62 320 ASP A CA 1
ATOM 2501 C C . ASP A 1 320 ? 22.991 17.049 -11.981 1.00 87.62 320 ASP A C 1
ATOM 2503 O O . ASP A 1 320 ? 22.681 18.220 -11.716 1.00 87.62 320 ASP A O 1
ATOM 2507 N N . ASP A 1 321 ? 23.950 16.422 -11.297 1.00 83.69 321 ASP A N 1
ATOM 2508 C CA . ASP A 1 321 ? 24.793 17.107 -10.326 1.00 83.69 321 ASP A CA 1
ATOM 2509 C C . ASP A 1 321 ? 26.230 16.568 -10.221 1.00 83.69 321 ASP A C 1
ATOM 2511 O O . ASP A 1 321 ? 26.606 15.499 -10.697 1.00 83.69 321 ASP A O 1
ATOM 2515 N N . GLY A 1 322 ? 27.101 17.376 -9.610 1.00 84.88 322 GLY A N 1
ATOM 2516 C CA . GLY A 1 322 ? 28.468 16.973 -9.286 1.00 84.88 322 GLY A CA 1
ATOM 2517 C C . GLY A 1 322 ? 29.297 16.506 -10.490 1.00 84.88 322 GLY A C 1
ATOM 2518 O O . GLY A 1 322 ? 29.792 17.325 -11.265 1.00 84.88 322 GLY A O 1
ATOM 2519 N N . ASN A 1 323 ? 29.536 15.194 -10.551 1.00 88.31 323 ASN A N 1
ATOM 2520 C CA . ASN A 1 323 ? 30.346 14.517 -11.570 1.00 88.31 323 ASN A CA 1
ATOM 2521 C C . ASN A 1 323 ? 29.502 13.746 -12.599 1.00 88.31 323 ASN A C 1
ATOM 2523 O O . ASN A 1 323 ? 30.073 13.135 -13.508 1.00 88.31 323 ASN A O 1
ATOM 2527 N N . ASN A 1 324 ? 28.185 13.744 -12.424 1.00 88.62 324 ASN A N 1
ATOM 2528 C CA . ASN A 1 324 ? 27.243 13.099 -13.317 1.00 88.62 324 ASN A CA 1
ATOM 2529 C C . ASN A 1 324 ? 27.019 13.955 -14.575 1.00 88.62 324 ASN A C 1
ATOM 2531 O O . ASN A 1 324 ? 27.332 15.153 -14.587 1.00 88.62 324 ASN A O 1
ATOM 2535 N N . PRO A 1 325 ? 26.553 13.342 -15.674 1.00 90.00 325 PRO A N 1
ATOM 2536 C CA . PRO A 1 325 ? 26.220 14.067 -16.894 1.00 90.00 325 PRO A CA 1
ATOM 2537 C C . PRO A 1 325 ? 25.032 15.009 -16.709 1.00 90.00 325 PRO A C 1
ATOM 2539 O O . PRO A 1 325 ? 24.102 14.723 -15.958 1.00 90.00 325 PRO A O 1
ATOM 2542 N N . THR A 1 326 ? 25.023 16.095 -17.478 1.00 91.06 326 THR A N 1
ATOM 2543 C CA . THR A 1 326 ? 23.876 17.008 -17.501 1.00 91.06 326 THR A CA 1
ATOM 2544 C C . THR A 1 326 ? 22.646 16.362 -18.132 1.00 91.06 326 THR A C 1
ATOM 2546 O O . THR A 1 326 ? 22.783 15.518 -19.019 1.00 91.06 326 THR A O 1
ATOM 2549 N N . GLU A 1 327 ? 21.442 16.842 -17.807 1.00 89.50 327 GLU A N 1
ATOM 2550 C CA . GLU A 1 327 ? 20.177 16.369 -18.404 1.00 89.50 327 GLU A CA 1
ATOM 2551 C C . GLU A 1 327 ? 20.215 16.341 -19.944 1.00 89.50 327 GLU A C 1
ATOM 2553 O O . GLU A 1 327 ? 19.660 15.464 -20.604 1.00 89.50 327 GLU A O 1
ATOM 2558 N N . SER A 1 328 ? 20.893 17.323 -20.548 1.00 88.81 328 SER A N 1
ATOM 2559 C CA . SER A 1 328 ? 21.034 17.404 -22.006 1.00 88.81 328 SER A CA 1
ATOM 2560 C C . SER A 1 328 ? 21.997 16.358 -22.569 1.00 88.81 328 SER A C 1
ATOM 2562 O O . SER A 1 328 ? 21.795 15.878 -23.683 1.00 88.81 328 SER A O 1
ATOM 2564 N N . GLU A 1 329 ? 23.061 16.021 -21.843 1.00 91.88 329 GLU A N 1
ATOM 2565 C CA . GLU A 1 329 ? 24.009 14.975 -22.239 1.00 91.88 329 GLU A CA 1
ATOM 2566 C C . GLU A 1 329 ? 23.377 13.591 -22.094 1.00 91.88 329 GLU A C 1
ATOM 2568 O O . GLU A 1 329 ? 23.446 12.800 -23.036 1.00 91.88 329 GLU A O 1
ATOM 2573 N N . GLN A 1 330 ? 22.686 13.352 -20.978 1.00 91.19 330 GLN A N 1
ATOM 2574 C CA . GLN A 1 330 ? 21.878 12.158 -20.736 1.00 91.19 330 GLN A CA 1
ATOM 2575 C C . GLN A 1 330 ? 20.857 11.939 -21.860 1.00 91.19 330 GLN A C 1
ATOM 2577 O O . GLN A 1 330 ? 20.875 10.912 -22.536 1.00 91.19 330 GLN A O 1
ATOM 2582 N N . LEU A 1 331 ? 20.023 12.942 -22.160 1.00 87.56 331 LEU A N 1
ATOM 2583 C CA . LEU A 1 331 ? 19.007 12.830 -23.209 1.00 87.56 331 LEU A CA 1
ATOM 2584 C C . LEU A 1 331 ? 19.608 12.513 -24.588 1.00 87.56 331 LEU A C 1
ATOM 2586 O O . L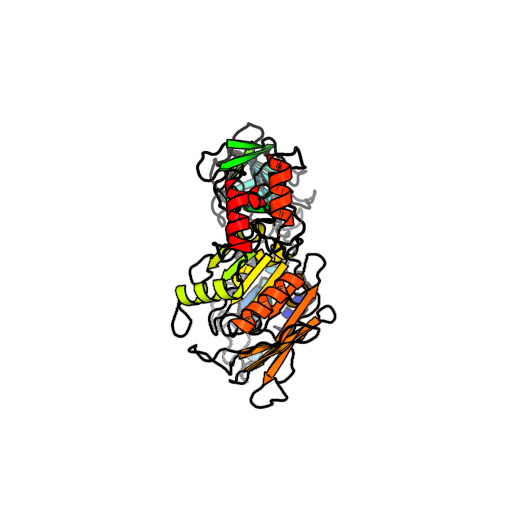EU A 1 331 ? 19.096 11.644 -25.290 1.00 87.56 331 LEU A O 1
ATOM 2590 N N . ASN A 1 332 ? 20.695 13.186 -24.985 1.00 86.50 332 ASN A N 1
ATOM 2591 C CA . ASN A 1 332 ? 21.363 12.908 -26.265 1.00 86.50 332 ASN A CA 1
ATOM 2592 C C . ASN A 1 332 ? 21.925 11.481 -26.326 1.00 86.50 332 ASN A C 1
ATOM 2594 O O . ASN A 1 332 ? 21.896 10.842 -27.382 1.00 86.50 332 ASN A O 1
ATOM 2598 N N . TYR A 1 333 ? 22.430 10.987 -25.197 1.00 92.62 333 TYR A N 1
ATOM 2599 C CA . TYR A 1 333 ? 22.906 9.621 -25.082 1.00 92.62 333 TYR A CA 1
ATOM 2600 C C . TYR A 1 333 ? 21.771 8.614 -25.266 1.00 92.62 333 TYR A C 1
ATOM 2602 O O . TYR A 1 333 ? 21.891 7.725 -26.106 1.00 92.62 333 TYR A O 1
ATOM 2610 N N . TYR A 1 334 ? 20.644 8.782 -24.569 1.00 90.44 334 TYR A N 1
ATOM 2611 C CA . TYR A 1 334 ? 19.505 7.870 -24.703 1.00 90.44 334 TYR A CA 1
ATOM 2612 C C . TYR A 1 334 ? 18.885 7.900 -26.100 1.00 90.44 334 TYR A C 1
ATOM 2614 O O . TYR A 1 334 ? 18.591 6.838 -26.636 1.00 90.44 334 TYR A O 1
ATOM 2622 N N . ILE A 1 335 ? 18.790 9.070 -26.745 1.00 81.94 335 ILE A N 1
ATOM 2623 C CA . ILE A 1 335 ? 18.373 9.164 -28.157 1.00 81.94 335 ILE A CA 1
ATOM 2624 C C . ILE A 1 335 ? 19.278 8.293 -29.036 1.00 81.94 335 ILE A C 1
ATOM 2626 O O . ILE A 1 335 ? 18.809 7.575 -29.912 1.00 81.94 335 ILE A O 1
ATOM 2630 N N . THR A 1 336 ? 20.585 8.322 -28.781 1.00 85.00 336 THR A N 1
ATOM 2631 C CA . THR A 1 336 ? 21.544 7.512 -29.537 1.00 85.00 336 THR A CA 1
ATOM 2632 C C . THR A 1 336 ? 21.399 6.025 -29.217 1.00 85.00 336 THR A C 1
ATOM 2634 O O . THR A 1 336 ? 21.405 5.214 -30.140 1.00 85.00 336 THR A O 1
ATOM 2637 N N . ALA A 1 337 ? 21.251 5.658 -27.942 1.00 89.31 337 ALA A N 1
ATOM 2638 C CA . ALA A 1 337 ? 21.143 4.272 -27.488 1.00 89.31 337 ALA A CA 1
ATOM 2639 C C . ALA A 1 337 ? 19.855 3.584 -27.973 1.00 89.31 337 ALA A C 1
ATOM 2641 O O . ALA A 1 337 ? 19.904 2.432 -28.398 1.00 89.31 337 ALA A O 1
ATOM 2642 N N . PHE A 1 338 ? 18.724 4.293 -27.948 1.00 86.94 338 PHE A N 1
ATOM 2643 C CA . PHE A 1 338 ? 17.417 3.792 -28.387 1.00 86.94 338 PHE A CA 1
ATOM 2644 C C . PHE A 1 338 ? 17.196 3.925 -29.905 1.00 86.94 338 PHE A C 1
ATOM 2646 O O . PHE A 1 338 ? 16.303 3.271 -30.457 1.00 86.94 338 PHE A O 1
ATOM 2653 N N . GLY A 1 339 ? 18.025 4.718 -30.594 1.00 81.06 339 GLY A N 1
ATOM 2654 C CA . GLY A 1 339 ? 17.963 4.914 -32.041 1.00 81.06 339 GLY A CA 1
ATOM 2655 C C . GLY A 1 339 ? 16.615 5.485 -32.481 1.00 81.06 339 GLY A C 1
ATOM 2656 O O . GLY A 1 339 ? 16.123 6.449 -31.900 1.00 81.06 339 GLY A O 1
ATOM 2657 N N . ASP A 1 340 ? 15.998 4.858 -33.482 1.00 71.06 340 ASP A N 1
ATOM 2658 C CA . ASP A 1 340 ? 14.727 5.311 -34.071 1.00 71.06 340 ASP A CA 1
ATOM 2659 C C . ASP A 1 340 ? 13.494 4.944 -33.217 1.00 71.06 340 ASP A C 1
ATOM 2661 O O . ASP A 1 340 ? 12.354 5.216 -33.597 1.00 71.06 340 ASP A O 1
ATOM 2665 N N . SER A 1 341 ? 13.703 4.299 -32.066 1.00 75.00 341 SER A N 1
ATOM 2666 C CA . SER A 1 341 ? 12.623 3.806 -31.208 1.00 75.00 341 SER A CA 1
ATOM 2667 C C . SER A 1 341 ? 11.975 4.941 -30.423 1.00 75.00 341 SER A C 1
ATOM 2669 O O . SER A 1 341 ? 12.652 5.802 -29.862 1.00 75.00 341 SER A O 1
ATOM 2671 N N . THR A 1 342 ? 10.648 4.919 -30.317 1.00 76.88 342 THR A N 1
ATOM 2672 C CA . THR A 1 342 ? 9.907 5.891 -29.510 1.00 76.88 342 THR A CA 1
ATOM 2673 C C . THR A 1 342 ? 9.742 5.424 -28.073 1.00 76.88 342 THR A C 1
ATOM 2675 O O . THR A 1 342 ? 9.325 4.296 -27.825 1.00 76.88 342 THR A O 1
ATOM 2678 N N . TYR A 1 343 ? 10.009 6.325 -27.134 1.00 83.50 343 TYR A N 1
ATOM 2679 C CA . TYR A 1 343 ? 9.830 6.107 -25.704 1.00 83.50 343 TYR A CA 1
ATOM 2680 C C . TYR A 1 343 ? 9.362 7.399 -25.032 1.00 83.50 343 TYR A C 1
ATOM 2682 O O . TYR A 1 343 ? 9.641 8.506 -25.502 1.00 83.50 343 TYR A O 1
ATOM 2690 N N . THR A 1 344 ? 8.678 7.260 -23.901 1.00 86.56 344 THR A N 1
ATOM 2691 C CA . THR A 1 344 ? 8.418 8.377 -22.990 1.00 86.56 344 THR A CA 1
ATOM 2692 C C . THR A 1 344 ? 9.511 8.410 -21.934 1.00 86.56 344 THR A C 1
ATOM 2694 O O . THR A 1 344 ? 9.790 7.385 -21.323 1.00 86.56 344 THR A O 1
ATOM 2697 N N . ARG A 1 345 ? 10.143 9.568 -21.706 1.00 89.19 345 ARG A N 1
ATOM 2698 C CA . ARG A 1 345 ? 11.127 9.744 -20.624 1.00 89.19 345 ARG A CA 1
ATOM 2699 C C . ARG A 1 345 ? 10.461 10.343 -19.391 1.00 89.19 345 ARG A C 1
ATOM 2701 O O . ARG A 1 345 ? 9.790 11.371 -19.497 1.00 89.19 345 ARG A O 1
ATOM 2708 N N . GLN A 1 346 ? 10.726 9.757 -18.231 1.00 90.88 346 GLN A N 1
ATOM 2709 C CA . GLN A 1 346 ? 10.396 10.317 -16.927 1.00 90.88 346 GLN A CA 1
ATOM 2710 C C . GLN A 1 346 ? 11.649 10.386 -16.060 1.00 90.88 346 GLN A C 1
ATOM 2712 O O . GLN A 1 346 ? 12.329 9.383 -15.893 1.00 90.88 346 GLN A O 1
ATOM 2717 N N . VAL A 1 347 ? 11.912 11.560 -15.486 1.00 90.81 347 VAL A N 1
ATOM 2718 C CA . VAL A 1 347 ? 13.020 11.760 -14.543 1.00 90.81 347 VAL A CA 1
ATOM 2719 C C . VAL A 1 347 ? 12.550 11.457 -13.122 1.00 90.81 347 VAL A C 1
ATOM 2721 O O . VAL A 1 347 ? 11.486 11.937 -12.714 1.00 90.81 347 VAL A O 1
ATOM 2724 N N . VAL A 1 348 ? 13.338 10.685 -12.378 1.00 90.44 348 VAL A N 1
ATOM 2725 C CA . VAL A 1 348 ? 13.156 10.386 -10.951 1.00 90.44 348 VAL A CA 1
ATOM 2726 C C . VAL A 1 348 ? 14.398 10.874 -10.213 1.00 90.44 348 VAL A C 1
ATOM 2728 O O . VAL A 1 348 ? 15.507 10.523 -10.569 1.00 90.44 348 VAL A O 1
ATOM 2731 N N . GLN A 1 349 ? 14.219 11.727 -9.211 1.00 85.94 349 GLN A N 1
ATOM 2732 C CA . GLN A 1 349 ? 15.325 12.350 -8.482 1.00 85.94 349 GLN A CA 1
ATOM 2733 C C . GLN A 1 349 ? 14.853 12.847 -7.115 1.00 85.94 349 GLN A C 1
ATOM 2735 O O . GLN A 1 349 ? 13.649 12.919 -6.856 1.00 85.94 349 GLN A O 1
ATOM 2740 N N . ASP A 1 350 ? 15.792 13.273 -6.268 1.00 83.19 350 ASP A N 1
ATOM 2741 C CA . ASP A 1 350 ? 15.481 13.841 -4.950 1.00 83.19 350 ASP A CA 1
ATOM 2742 C C . ASP A 1 350 ? 14.423 14.959 -5.036 1.00 83.19 350 ASP A C 1
ATOM 2744 O O . ASP A 1 350 ? 14.535 15.916 -5.812 1.00 83.19 350 ASP A O 1
ATOM 2748 N N . GLY A 1 351 ? 13.370 14.824 -4.228 1.00 77.19 351 GLY A N 1
ATOM 2749 C CA . GLY A 1 351 ? 12.237 15.749 -4.178 1.00 77.19 351 GLY A CA 1
ATOM 2750 C C . GLY A 1 351 ? 11.226 15.635 -5.328 1.00 77.19 351 GLY A C 1
ATOM 2751 O O . GLY A 1 351 ? 10.261 16.406 -5.341 1.00 77.19 351 GLY A O 1
ATOM 2752 N N . MET A 1 352 ? 11.403 14.700 -6.265 1.00 77.81 352 MET A N 1
ATOM 2753 C CA . MET A 1 352 ? 10.435 14.376 -7.320 1.00 77.81 352 MET A CA 1
ATOM 2754 C C . MET A 1 352 ? 9.644 13.107 -6.963 1.00 77.81 352 MET A C 1
ATOM 2756 O O . MET A 1 352 ? 10.140 12.261 -6.224 1.00 77.81 352 MET A O 1
ATOM 2760 N N . PRO A 1 353 ? 8.393 12.962 -7.439 1.00 78.38 353 PRO A N 1
ATOM 2761 C CA . PRO A 1 353 ? 7.589 11.783 -7.130 1.00 78.38 353 PRO A CA 1
ATOM 2762 C C . PRO A 1 353 ? 8.181 10.515 -7.762 1.00 78.38 353 PRO A C 1
ATOM 2764 O O . PRO A 1 353 ? 8.561 10.524 -8.936 1.00 78.38 353 PRO A O 1
ATOM 2767 N N . SER A 1 354 ? 8.187 9.422 -6.994 1.00 88.81 354 SER A N 1
ATOM 2768 C CA . SER A 1 354 ? 8.506 8.079 -7.481 1.00 88.81 354 SER A CA 1
ATOM 2769 C C . SER A 1 354 ? 7.454 7.570 -8.479 1.00 88.81 354 SER A C 1
ATOM 2771 O O . SER A 1 354 ? 6.442 8.228 -8.760 1.00 88.81 354 SER A O 1
ATOM 2773 N N . LEU A 1 355 ? 7.687 6.391 -9.062 1.00 93.94 355 LEU A N 1
ATOM 2774 C CA . LEU A 1 355 ? 6.733 5.796 -9.992 1.00 93.94 355 LEU A CA 1
ATOM 2775 C C . LEU A 1 355 ? 5.422 5.453 -9.276 1.00 93.94 355 LEU A C 1
ATOM 2777 O O . LEU A 1 355 ? 5.412 4.706 -8.299 1.00 93.94 355 LEU A O 1
ATOM 2781 N N . SER A 1 356 ? 4.302 5.948 -9.805 1.00 95.12 356 SER A N 1
ATOM 2782 C CA . SER A 1 356 ? 2.962 5.557 -9.356 1.00 95.12 356 SER A CA 1
ATOM 2783 C C . SER A 1 356 ? 2.413 4.412 -10.207 1.00 95.12 356 SER A C 1
ATOM 2785 O O . SER A 1 356 ? 2.721 4.335 -11.398 1.00 95.12 356 SER A O 1
ATOM 2787 N N . ARG A 1 357 ? 1.520 3.583 -9.654 1.00 97.69 357 ARG A N 1
ATOM 2788 C CA . ARG A 1 357 ? 0.793 2.551 -10.422 1.00 97.69 357 ARG A CA 1
ATOM 2789 C C . ARG A 1 357 ? 0.044 3.128 -11.624 1.00 97.69 357 ARG A C 1
ATOM 2791 O O . ARG A 1 357 ? 0.050 2.536 -12.696 1.00 97.69 357 ARG A O 1
ATOM 2798 N N . SER A 1 358 ? -0.534 4.326 -11.477 1.00 96.19 358 SER A N 1
ATOM 2799 C CA . SER A 1 358 ? -1.211 5.024 -12.584 1.00 96.19 358 SER A CA 1
ATOM 2800 C C . SER A 1 358 ? -0.250 5.409 -13.711 1.00 96.19 358 SER A C 1
ATOM 2802 O O . SER A 1 358 ? -0.677 5.519 -14.854 1.00 96.19 358 SER A O 1
ATOM 2804 N N . THR A 1 359 ? 1.033 5.605 -13.401 1.00 94.31 359 THR A N 1
ATOM 2805 C CA . THR A 1 359 ? 2.089 5.882 -14.379 1.00 94.31 359 THR A CA 1
ATOM 2806 C C . THR A 1 359 ? 2.568 4.598 -15.043 1.00 94.31 359 THR A C 1
ATOM 2808 O O . THR A 1 359 ? 2.512 4.493 -16.263 1.00 94.31 359 THR A O 1
ATOM 2811 N N . VAL A 1 360 ? 3.031 3.620 -14.256 1.00 96.81 360 VAL A N 1
ATOM 2812 C CA . VAL A 1 360 ? 3.618 2.384 -14.804 1.00 96.81 360 VAL A CA 1
ATOM 2813 C C . VAL A 1 360 ? 2.577 1.549 -15.543 1.00 96.81 360 VAL A C 1
ATOM 2815 O O . VAL A 1 360 ? 2.884 0.985 -16.585 1.00 96.81 360 VAL A O 1
ATOM 2818 N N . GLY A 1 361 ? 1.317 1.572 -15.097 1.00 95.94 361 GLY A N 1
ATOM 2819 C CA . GLY A 1 361 ? 0.203 0.864 -15.730 1.00 95.94 361 GLY A CA 1
ATOM 2820 C C . GLY A 1 361 ? -0.147 1.316 -17.152 1.00 95.94 361 GLY A C 1
ATOM 2821 O O . GLY A 1 361 ? -0.995 0.695 -17.786 1.00 95.94 361 GLY A O 1
ATOM 2822 N N . GLN A 1 362 ? 0.472 2.380 -17.670 1.00 93.75 362 GLN A N 1
ATOM 2823 C CA . GLN A 1 362 ? 0.261 2.820 -19.052 1.00 93.75 362 GLN A CA 1
ATOM 2824 C C . GLN A 1 362 ? 1.206 2.136 -20.047 1.00 93.75 362 GLN A C 1
ATOM 2826 O O . GLN A 1 362 ? 0.950 2.204 -21.240 1.00 93.75 362 GLN A O 1
ATOM 2831 N N . TYR A 1 363 ? 2.283 1.484 -19.597 1.00 94.19 363 TYR A N 1
ATOM 2832 C CA . TYR A 1 363 ? 3.391 1.055 -20.460 1.00 94.19 363 TYR A CA 1
ATOM 2833 C C . TYR A 1 363 ? 3.574 -0.462 -20.434 1.00 94.19 363 TYR A C 1
ATOM 2835 O O . TYR A 1 363 ? 3.508 -1.077 -19.374 1.00 94.19 363 TYR A O 1
ATOM 2843 N N . ASN A 1 364 ? 3.832 -1.084 -21.583 1.00 91.62 364 ASN A N 1
ATOM 2844 C CA . ASN A 1 364 ? 4.134 -2.522 -21.656 1.00 91.62 364 ASN A CA 1
ATOM 2845 C C . ASN A 1 364 ? 5.593 -2.832 -21.290 1.00 91.62 364 ASN A C 1
ATOM 2847 O O . ASN A 1 364 ? 5.878 -3.943 -20.852 1.00 91.62 364 ASN A O 1
ATOM 2851 N N . SER A 1 365 ? 6.482 -1.846 -21.446 1.00 96.31 365 SER A N 1
ATOM 2852 C CA . SER A 1 365 ? 7.911 -1.963 -21.173 1.00 96.31 365 SER A CA 1
ATOM 2853 C C . SER A 1 365 ? 8.425 -0.799 -20.341 1.00 96.31 365 SER A C 1
ATOM 2855 O O . SER A 1 365 ? 8.210 0.367 -20.682 1.00 96.31 365 SER A O 1
ATOM 2857 N N . ILE A 1 366 ? 9.191 -1.104 -19.297 1.00 98.38 366 ILE A N 1
ATOM 2858 C CA . ILE A 1 366 ? 9.906 -0.100 -18.502 1.00 98.38 366 ILE A CA 1
ATOM 2859 C C . ILE A 1 366 ? 11.411 -0.333 -18.597 1.00 98.38 366 ILE A C 1
ATOM 2861 O O . ILE A 1 366 ? 11.905 -1.425 -18.328 1.00 98.38 366 ILE A O 1
ATOM 2865 N N . PHE A 1 367 ? 12.141 0.725 -18.936 1.00 98.06 367 PHE A N 1
ATOM 2866 C CA . PHE A 1 367 ? 13.595 0.795 -18.893 1.00 98.06 367 PHE A CA 1
ATOM 2867 C C . PHE A 1 367 ? 13.980 1.701 -17.735 1.00 98.06 367 PHE A C 1
ATOM 2869 O O . PHE A 1 367 ? 13.871 2.916 -17.840 1.00 98.06 367 PHE A O 1
ATOM 2876 N N . TYR A 1 368 ? 14.389 1.101 -16.627 1.00 97.44 368 TYR A N 1
ATOM 2877 C CA . TYR A 1 368 ? 14.832 1.796 -15.433 1.00 97.44 368 TYR A CA 1
ATOM 2878 C C . TYR A 1 368 ? 16.351 1.932 -15.456 1.00 97.44 368 TYR A C 1
ATOM 2880 O O . TYR A 1 368 ? 17.071 0.930 -15.482 1.00 97.44 368 TYR A O 1
ATOM 2888 N N . VAL A 1 369 ? 16.831 3.169 -15.477 1.00 96.19 369 VAL A N 1
ATOM 2889 C CA . VAL A 1 369 ? 18.253 3.488 -15.552 1.00 96.19 369 VAL A CA 1
ATOM 2890 C C . VAL A 1 369 ? 18.644 4.293 -14.322 1.00 96.19 369 VAL A C 1
ATOM 2892 O O . VAL A 1 369 ? 18.143 5.393 -14.121 1.00 96.19 369 VAL A O 1
ATOM 2895 N N . ASP A 1 370 ? 19.530 3.721 -13.514 1.00 93.44 370 ASP A N 1
ATOM 2896 C CA . ASP A 1 370 ? 20.131 4.332 -12.330 1.00 93.44 370 ASP A CA 1
ATOM 2897 C C . ASP A 1 370 ? 21.648 4.403 -12.540 1.00 93.44 370 ASP A C 1
ATOM 2899 O O . ASP A 1 370 ? 22.409 3.508 -12.166 1.00 93.44 370 ASP A O 1
ATOM 2903 N N . ASP A 1 371 ? 22.091 5.453 -13.233 1.00 91.75 371 ASP A N 1
ATOM 2904 C CA . ASP A 1 371 ? 23.502 5.625 -13.578 1.00 91.75 371 ASP A CA 1
ATOM 2905 C C . ASP A 1 371 ? 24.302 6.379 -12.503 1.00 91.75 371 ASP A C 1
ATOM 2907 O O . ASP A 1 371 ? 25.471 6.727 -12.714 1.00 91.75 371 ASP A O 1
ATOM 2911 N N . ASP A 1 372 ? 23.709 6.592 -11.329 1.00 86.88 372 ASP A N 1
ATOM 2912 C CA . ASP A 1 372 ? 24.330 7.291 -10.217 1.00 86.88 372 ASP A CA 1
ATOM 2913 C C . ASP A 1 372 ? 25.074 6.341 -9.289 1.00 86.88 372 ASP A C 1
ATOM 2915 O O . ASP A 1 372 ? 24.566 5.327 -8.843 1.00 86.88 372 ASP A O 1
ATOM 2919 N N . ASN A 1 373 ? 26.284 6.713 -8.879 1.00 85.06 373 ASN A N 1
ATOM 2920 C CA . ASN A 1 373 ? 27.051 5.937 -7.896 1.00 85.06 373 ASN A CA 1
ATOM 2921 C C . ASN A 1 373 ? 26.749 6.355 -6.437 1.00 85.06 373 ASN A C 1
ATOM 2923 O O . ASN A 1 373 ? 27.601 6.186 -5.558 1.00 85.06 373 ASN A O 1
ATOM 2927 N N . SER A 1 374 ? 25.623 7.028 -6.169 1.00 83.62 374 SER A N 1
ATOM 2928 C CA . SER A 1 374 ? 25.334 7.519 -4.809 1.00 83.62 374 SER A CA 1
ATOM 2929 C C . SER A 1 374 ? 23.875 7.785 -4.461 1.00 83.62 374 SER A C 1
ATOM 2931 O O . SER A 1 374 ? 23.542 7.722 -3.277 1.00 83.62 374 SER A O 1
ATOM 2933 N N . ALA A 1 375 ? 23.036 8.148 -5.428 1.00 87.25 375 ALA A N 1
ATOM 2934 C CA . ALA A 1 375 ? 21.613 8.366 -5.203 1.00 87.25 375 ALA A CA 1
ATOM 2935 C C . ALA A 1 375 ? 20.862 7.171 -5.793 1.00 87.25 375 ALA A C 1
ATOM 2937 O O . ALA A 1 375 ? 21.189 6.779 -6.899 1.00 87.25 375 ALA A O 1
ATOM 2938 N N . HIS A 1 376 ? 19.945 6.576 -5.023 1.00 89.69 376 HIS A N 1
ATOM 2939 C CA . HIS A 1 376 ? 19.190 5.389 -5.433 1.00 89.69 376 HIS A CA 1
ATOM 2940 C C . HIS A 1 376 ? 17.741 5.503 -4.944 1.00 89.69 376 HIS A C 1
ATOM 2942 O O . HIS A 1 376 ? 17.485 5.466 -3.735 1.00 89.69 376 HIS A O 1
ATOM 2948 N N . PHE A 1 377 ? 16.792 5.611 -5.864 1.00 90.62 377 PHE A N 1
ATOM 2949 C CA . PHE A 1 377 ? 15.376 5.904 -5.633 1.00 90.62 377 PHE A CA 1
ATOM 2950 C C . PHE A 1 377 ? 14.453 4.754 -6.051 1.00 90.62 377 PHE A C 1
ATOM 2952 O O . PHE A 1 377 ? 13.269 4.763 -5.703 1.00 90.62 377 PHE A O 1
ATOM 2959 N N . LEU A 1 378 ? 14.974 3.703 -6.693 1.00 91.19 378 LEU A N 1
ATOM 2960 C CA . LEU A 1 378 ? 14.211 2.504 -7.056 1.00 91.19 378 LEU A CA 1
ATOM 2961 C C . LEU A 1 378 ? 13.407 1.930 -5.877 1.00 91.19 378 LEU A C 1
ATOM 2963 O O . LEU A 1 378 ? 12.272 1.494 -6.072 1.00 91.19 378 LEU A O 1
ATOM 2967 N N . SER A 1 379 ? 13.946 1.985 -4.650 1.00 90.06 379 SER A N 1
ATOM 2968 C CA . SER A 1 379 ? 13.260 1.511 -3.434 1.00 90.06 379 SER A CA 1
ATOM 2969 C C . SER A 1 379 ? 11.897 2.180 -3.191 1.00 90.06 379 SER A C 1
ATOM 2971 O O . SER A 1 379 ? 10.975 1.530 -2.701 1.00 90.06 379 SER A O 1
ATOM 2973 N N . GLU A 1 380 ? 11.733 3.437 -3.610 1.00 90.94 380 GLU A N 1
ATOM 2974 C CA . GLU A 1 380 ? 10.489 4.208 -3.492 1.00 90.94 380 GLU A CA 1
ATOM 2975 C C . GLU A 1 380 ? 9.451 3.836 -4.562 1.00 90.94 380 GLU A C 1
ATOM 2977 O O . GLU A 1 380 ? 8.295 4.253 -4.483 1.00 90.94 380 GLU A O 1
ATOM 2982 N N . SER A 1 381 ? 9.861 3.063 -5.572 1.00 93.19 381 SER A N 1
ATOM 2983 C CA . SER A 1 381 ? 9.025 2.604 -6.686 1.00 93.19 381 SER A CA 1
ATOM 2984 C C . SER A 1 381 ? 8.676 1.112 -6.602 1.00 93.19 381 SER A C 1
ATOM 2986 O O . SER A 1 381 ? 7.896 0.635 -7.424 1.00 93.19 381 SER A O 1
ATOM 2988 N N . ILE A 1 382 ? 9.219 0.370 -5.624 1.00 92.62 382 ILE A N 1
ATOM 2989 C CA . ILE A 1 382 ? 9.039 -1.090 -5.523 1.00 92.62 382 ILE A CA 1
ATOM 2990 C C . ILE A 1 382 ? 7.568 -1.487 -5.388 1.00 92.62 382 ILE A C 1
ATOM 2992 O O . ILE A 1 382 ? 7.173 -2.442 -6.038 1.00 92.62 382 ILE A O 1
ATOM 2996 N N . ASP A 1 383 ? 6.743 -0.760 -4.628 1.00 94.00 383 ASP A N 1
ATOM 2997 C CA . ASP A 1 383 ? 5.308 -1.087 -4.508 1.00 94.00 383 ASP A CA 1
ATOM 2998 C C . ASP A 1 383 ? 4.575 -1.007 -5.862 1.00 94.00 383 ASP A C 1
ATOM 3000 O O . ASP A 1 383 ? 3.811 -1.901 -6.225 1.00 94.00 383 ASP A O 1
ATOM 3004 N N . SER A 1 384 ? 4.859 0.031 -6.653 1.00 96.69 384 SER A N 1
ATOM 3005 C CA . SER A 1 384 ? 4.289 0.177 -7.995 1.00 96.69 384 SER A CA 1
ATOM 3006 C C . SER A 1 384 ? 4.830 -0.865 -8.971 1.00 96.69 384 SER A C 1
ATOM 3008 O O . SER A 1 384 ? 4.082 -1.332 -9.827 1.00 96.69 384 SER A O 1
ATOM 3010 N N . LEU A 1 385 ? 6.113 -1.224 -8.861 1.00 96.44 385 LEU A N 1
ATOM 3011 C CA . LEU A 1 385 ? 6.743 -2.233 -9.714 1.00 96.44 385 LEU A CA 1
ATOM 3012 C C . LEU A 1 385 ? 6.289 -3.654 -9.369 1.00 96.44 385 LEU A C 1
ATOM 3014 O O . LEU A 1 385 ? 6.105 -4.454 -10.275 1.00 96.44 385 LEU A O 1
ATOM 3018 N N . ASP A 1 386 ? 6.064 -3.962 -8.093 1.00 95.75 386 ASP A N 1
ATOM 3019 C CA . ASP A 1 386 ? 5.513 -5.251 -7.665 1.00 95.75 386 ASP A CA 1
ATOM 3020 C C . ASP A 1 386 ? 4.110 -5.444 -8.243 1.00 95.75 386 ASP A C 1
ATOM 3022 O O . ASP A 1 386 ? 3.856 -6.435 -8.921 1.00 95.75 386 ASP A O 1
ATOM 3026 N N . TRP A 1 387 ? 3.250 -4.423 -8.128 1.00 97.19 387 TRP A N 1
ATOM 3027 C CA . TRP A 1 387 ? 1.945 -4.415 -8.796 1.00 97.19 387 TRP A CA 1
ATOM 3028 C C . TRP A 1 387 ? 2.059 -4.526 -10.325 1.00 97.19 387 TRP A C 1
ATOM 3030 O O . TRP A 1 387 ? 1.274 -5.228 -10.953 1.00 97.19 387 TRP A O 1
ATOM 3040 N N . TYR A 1 388 ? 3.028 -3.846 -10.941 1.00 97.94 388 TYR A N 1
ATOM 3041 C CA . TYR A 1 388 ? 3.264 -3.895 -12.388 1.00 97.94 388 TYR A CA 1
ATOM 3042 C C . TYR A 1 388 ? 3.657 -5.304 -12.861 1.00 97.94 388 TYR A C 1
ATOM 3044 O O . TYR A 1 388 ? 3.186 -5.765 -13.900 1.00 97.94 388 TYR A O 1
ATOM 3052 N N . PHE A 1 389 ? 4.468 -6.016 -12.075 1.00 96.81 389 PHE A N 1
ATOM 3053 C CA . PHE A 1 389 ? 4.964 -7.354 -12.399 1.00 96.81 389 PHE A CA 1
ATOM 3054 C C . PHE A 1 389 ? 3.918 -8.469 -12.291 1.00 96.81 389 PHE A C 1
ATOM 3056 O O . PHE A 1 389 ? 4.183 -9.564 -12.787 1.00 96.81 389 PHE A O 1
ATOM 3063 N N . ASP A 1 390 ? 2.735 -8.192 -11.739 1.00 95.44 390 ASP A N 1
ATOM 3064 C CA . ASP A 1 390 ? 1.576 -9.097 -11.783 1.00 95.44 390 ASP A CA 1
ATOM 3065 C C . ASP A 1 390 ? 0.868 -9.107 -13.160 1.00 95.44 390 ASP A C 1
ATOM 3067 O O . ASP A 1 390 ? -0.052 -9.899 -13.395 1.00 95.44 390 ASP A O 1
ATOM 3071 N N . TYR A 1 391 ? 1.288 -8.248 -14.095 1.00 95.38 391 TYR A N 1
ATOM 3072 C CA . TYR A 1 391 ? 0.758 -8.154 -15.460 1.00 95.38 391 TYR A CA 1
ATOM 3073 C C . TYR A 1 391 ? 1.811 -8.536 -16.499 1.00 95.38 391 TYR A C 1
ATOM 3075 O O . TYR A 1 391 ? 3.002 -8.400 -16.242 1.00 95.38 391 TYR A O 1
ATOM 3083 N N . GLU A 1 392 ? 1.368 -8.969 -17.689 1.00 94.00 392 GLU A N 1
ATOM 3084 C CA . GLU A 1 392 ? 2.231 -9.300 -18.837 1.00 94.00 392 GLU A CA 1
ATOM 3085 C C . GLU A 1 392 ? 2.999 -8.066 -19.341 1.00 94.00 392 GLU A C 1
ATOM 3087 O O . GLU A 1 392 ? 2.564 -7.365 -20.251 1.00 94.00 392 GLU A O 1
ATOM 3092 N N . THR A 1 393 ? 4.136 -7.798 -18.711 1.00 95.94 393 THR A N 1
ATOM 3093 C CA . THR A 1 393 ? 4.936 -6.586 -18.878 1.00 95.94 393 THR A CA 1
ATOM 3094 C C . THR A 1 393 ? 6.417 -6.919 -18.872 1.00 95.94 393 THR A C 1
ATOM 3096 O O . THR A 1 393 ? 6.840 -7.890 -18.240 1.00 95.94 393 THR A O 1
ATOM 3099 N N . ASP A 1 394 ? 7.224 -6.104 -19.539 1.00 97.88 394 ASP A N 1
ATOM 3100 C CA . ASP A 1 394 ? 8.667 -6.286 -19.635 1.00 97.88 394 ASP A CA 1
ATOM 3101 C C . ASP A 1 394 ? 9.417 -5.203 -18.843 1.00 97.88 394 ASP A C 1
ATOM 3103 O O . ASP A 1 394 ? 8.983 -4.055 -18.714 1.00 97.88 394 ASP A O 1
ATOM 3107 N N . PHE A 1 395 ? 10.556 -5.576 -18.254 1.00 98.44 395 PHE A N 1
ATOM 3108 C CA . PHE A 1 395 ? 11.320 -4.672 -17.392 1.00 98.44 395 PHE A CA 1
ATOM 3109 C C . PHE A 1 395 ? 12.824 -4.830 -17.569 1.00 98.44 395 PHE A C 1
ATOM 3111 O O . PHE A 1 395 ? 13.390 -5.916 -17.405 1.00 98.44 395 PHE A O 1
ATOM 3118 N N . PHE A 1 396 ? 13.474 -3.717 -17.875 1.00 98.50 396 PHE A N 1
ATOM 3119 C CA . PHE A 1 396 ? 14.914 -3.568 -17.965 1.00 98.50 396 PHE A CA 1
ATOM 3120 C C . PHE A 1 396 ? 15.404 -2.708 -16.799 1.00 98.50 396 PHE A C 1
ATOM 3122 O O . PHE A 1 396 ? 14.879 -1.622 -16.579 1.00 98.50 396 PHE A O 1
ATOM 3129 N N . LEU A 1 397 ? 16.429 -3.174 -16.088 1.00 97.81 397 LEU A N 1
ATOM 3130 C CA . LEU A 1 397 ? 17.149 -2.410 -15.074 1.00 97.81 397 LEU A CA 1
ATOM 3131 C C . LEU A 1 397 ? 18.634 -2.377 -15.425 1.00 97.81 397 LEU A C 1
ATOM 3133 O O . LEU A 1 397 ? 19.267 -3.431 -15.522 1.00 97.81 397 LEU A O 1
ATOM 3137 N N . ALA A 1 398 ? 19.189 -1.177 -15.556 1.00 97.12 398 ALA A N 1
ATOM 3138 C CA . ALA A 1 398 ? 20.627 -0.942 -15.554 1.00 97.12 398 ALA A CA 1
ATOM 3139 C C . ALA A 1 398 ? 20.963 0.040 -14.444 1.00 97.12 398 ALA A C 1
ATOM 3141 O O . ALA A 1 398 ? 20.316 1.074 -14.321 1.00 97.12 398 ALA A O 1
ATOM 3142 N N . GLY A 1 399 ? 21.938 -0.327 -13.622 1.00 91.44 399 GLY A N 1
ATOM 3143 C CA . GLY A 1 399 ? 22.115 0.304 -12.332 1.00 91.44 399 GLY A CA 1
ATOM 3144 C C . GLY A 1 399 ? 23.551 0.277 -11.842 1.00 91.44 399 GLY A C 1
ATOM 3145 O O . GLY A 1 399 ? 24.226 -0.752 -11.957 1.00 91.44 399 GLY A O 1
ATOM 3146 N N . TRP A 1 400 ? 24.031 1.378 -11.274 1.00 90.56 400 TRP A N 1
ATOM 3147 C CA . TRP A 1 400 ? 25.309 1.429 -10.575 1.00 90.56 400 TRP A CA 1
ATOM 3148 C C . TRP A 1 400 ? 25.094 1.189 -9.076 1.00 90.56 400 TRP A C 1
ATOM 3150 O O . TRP A 1 400 ? 24.586 2.049 -8.389 1.00 90.56 400 TRP A O 1
ATOM 3160 N N . GLU A 1 401 ? 25.469 0.021 -8.537 1.00 88.56 401 GLU A N 1
ATOM 3161 C CA . GLU A 1 401 ? 25.203 -0.356 -7.123 1.00 88.56 401 GLU A CA 1
ATOM 3162 C C . GLU A 1 401 ? 23.703 -0.426 -6.749 1.00 88.56 401 GLU A C 1
ATOM 3164 O O . GLU A 1 401 ? 23.360 -0.763 -5.620 1.00 88.56 401 GLU A O 1
ATOM 3169 N N . THR A 1 402 ? 22.781 -0.185 -7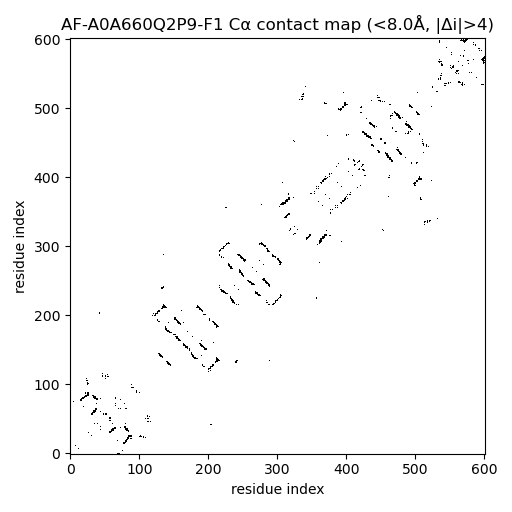.683 1.00 88.94 402 THR A N 1
ATOM 3170 C CA . THR A 1 402 ? 21.343 -0.017 -7.423 1.00 88.94 402 THR A CA 1
ATOM 3171 C C . THR A 1 402 ? 20.747 -1.109 -6.544 1.00 88.94 402 THR A C 1
ATOM 3173 O O . THR A 1 402 ? 20.112 -0.827 -5.528 1.00 88.94 402 THR A O 1
ATOM 3176 N N . ILE A 1 403 ? 20.962 -2.384 -6.884 1.00 84.69 403 ILE A N 1
ATOM 3177 C CA . ILE A 1 403 ? 20.343 -3.495 -6.146 1.00 84.69 403 ILE A CA 1
ATOM 3178 C C . ILE A 1 403 ? 21.035 -3.688 -4.795 1.00 84.69 403 ILE A C 1
ATOM 3180 O O . ILE A 1 403 ? 20.386 -3.988 -3.788 1.00 84.69 403 ILE A O 1
ATOM 3184 N N . TYR A 1 404 ? 22.352 -3.515 -4.730 1.00 84.12 404 TYR A N 1
ATOM 3185 C CA . TYR A 1 404 ? 23.066 -3.608 -3.463 1.00 84.12 404 TYR A CA 1
ATOM 3186 C C . TYR A 1 404 ? 22.634 -2.493 -2.491 1.00 84.12 404 TYR A C 1
ATOM 3188 O O . TYR A 1 404 ? 22.306 -2.779 -1.332 1.00 84.12 404 TYR A O 1
ATOM 3196 N N . SER A 1 405 ? 22.530 -1.258 -2.986 1.00 85.12 405 SER A N 1
ATOM 3197 C CA . SER A 1 405 ? 22.124 -0.063 -2.242 1.00 85.12 405 SER A CA 1
ATOM 3198 C C . SER A 1 405 ? 20.710 -0.153 -1.671 1.00 85.12 405 SER A C 1
ATOM 3200 O O . SER A 1 405 ? 20.505 0.182 -0.504 1.00 85.12 405 SER A O 1
ATOM 3202 N N . ILE A 1 406 ? 19.731 -0.648 -2.439 1.00 82.12 406 ILE A N 1
ATOM 3203 C CA . ILE A 1 406 ? 18.334 -0.733 -1.969 1.00 82.12 406 ILE A CA 1
ATOM 3204 C C . ILE A 1 406 ? 18.092 -1.889 -0.994 1.00 82.12 406 ILE A C 1
ATOM 3206 O O . ILE A 1 406 ? 17.190 -1.821 -0.161 1.00 82.12 406 ILE A O 1
ATOM 3210 N N . THR A 1 407 ? 18.851 -2.982 -1.105 1.00 79.56 407 THR A N 1
ATOM 3211 C CA . THR A 1 407 ? 18.554 -4.196 -0.334 1.00 79.56 407 THR A CA 1
ATOM 3212 C C . THR A 1 407 ? 19.254 -4.227 1.014 1.00 79.56 407 THR A C 1
ATOM 3214 O O . THR A 1 407 ? 18.716 -4.802 1.961 1.00 79.56 407 THR A O 1
ATOM 3217 N N . GLY A 1 408 ? 20.463 -3.663 1.115 1.00 77.81 408 GLY A N 1
ATOM 3218 C CA . GLY A 1 408 ? 21.293 -3.752 2.320 1.00 77.81 408 GLY A CA 1
ATOM 3219 C C . GLY A 1 408 ? 21.632 -5.193 2.738 1.00 77.81 408 GLY A C 1
ATOM 3220 O O . GLY A 1 408 ? 22.120 -5.422 3.847 1.00 77.81 408 GLY A O 1
ATOM 3221 N N . GLN A 1 409 ? 21.368 -6.178 1.874 1.00 80.38 409 GLN A N 1
ATOM 3222 C CA . GLN A 1 409 ? 21.563 -7.604 2.115 1.00 80.38 409 GLN A CA 1
ATOM 3223 C C . GLN A 1 409 ? 22.139 -8.277 0.872 1.00 80.38 409 GLN A C 1
ATOM 3225 O O . GLN A 1 409 ? 21.903 -7.861 -0.254 1.00 80.38 409 GLN A O 1
ATOM 3230 N N . SER A 1 410 ? 22.885 -9.360 1.080 1.00 89.44 410 SER A N 1
ATOM 3231 C CA . SER A 1 410 ? 23.570 -10.040 -0.023 1.00 89.44 410 SER A CA 1
ATOM 3232 C C . SER A 1 410 ? 22.878 -11.307 -0.505 1.00 89.44 410 SER A C 1
ATOM 3234 O O . SER A 1 410 ? 23.301 -11.830 -1.523 1.00 89.44 410 SER A O 1
ATOM 3236 N N . TYR A 1 411 ? 21.885 -11.846 0.211 1.00 91.75 411 TYR A N 1
ATOM 3237 C CA . TYR A 1 411 ? 21.275 -13.147 -0.091 1.00 91.75 411 TYR A CA 1
ATOM 3238 C C . TYR A 1 411 ? 19.765 -13.027 -0.265 1.00 91.75 411 TYR A C 1
ATOM 3240 O O . TYR A 1 411 ? 19.096 -12.433 0.578 1.00 91.75 411 TYR A O 1
ATOM 3248 N N . PHE A 1 412 ? 19.240 -13.679 -1.300 1.00 91.88 412 PHE A N 1
ATOM 3249 C CA . PHE A 1 412 ? 17.816 -13.705 -1.623 1.00 91.88 412 PHE A CA 1
ATOM 3250 C C . PHE A 1 412 ? 17.339 -15.148 -1.804 1.00 91.88 412 PHE A C 1
ATOM 3252 O O . PHE A 1 412 ? 18.063 -16.010 -2.311 1.00 91.88 412 PHE A O 1
ATOM 3259 N N . TYR A 1 413 ? 16.114 -15.413 -1.363 1.00 92.19 413 TYR A N 1
ATOM 3260 C CA . TYR A 1 413 ? 15.528 -16.751 -1.287 1.00 92.19 413 TYR A CA 1
ATOM 3261 C C . TYR A 1 413 ? 14.157 -16.771 -1.979 1.00 92.19 413 TYR A C 1
ATOM 3263 O O . TYR A 1 413 ? 13.542 -15.711 -2.085 1.00 92.19 413 TYR A O 1
ATOM 3271 N N . PRO A 1 414 ? 13.648 -17.947 -2.401 1.00 91.75 414 PRO A N 1
ATOM 3272 C CA . PRO A 1 414 ? 12.298 -18.067 -2.954 1.00 91.75 414 PRO A CA 1
ATOM 3273 C C . PRO A 1 414 ? 11.238 -17.383 -2.080 1.00 91.75 414 PRO A C 1
ATOM 3275 O O . PRO A 1 414 ? 11.261 -17.524 -0.854 1.00 91.75 414 PRO A O 1
ATOM 3278 N N . GLY A 1 415 ? 10.322 -16.654 -2.714 1.00 87.31 415 GLY A N 1
ATOM 3279 C CA . GLY A 1 415 ? 9.321 -15.793 -2.080 1.00 87.31 415 GLY A CA 1
ATOM 3280 C C . GLY A 1 415 ? 9.789 -14.360 -1.792 1.00 87.31 415 GLY A C 1
ATOM 3281 O O . GLY A 1 415 ? 8.996 -13.556 -1.313 1.00 87.31 415 GLY A O 1
ATOM 3282 N N . ASN A 1 416 ? 11.054 -14.018 -2.055 1.00 90.19 416 ASN A N 1
ATOM 3283 C CA . ASN A 1 416 ? 11.543 -12.640 -1.999 1.00 90.19 416 ASN A CA 1
ATOM 3284 C C . ASN A 1 416 ? 11.417 -11.948 -3.367 1.00 90.19 416 ASN A C 1
ATOM 3286 O O . ASN A 1 416 ? 11.783 -12.539 -4.378 1.00 90.19 416 ASN A O 1
ATOM 3290 N N . PHE A 1 417 ? 11.027 -10.669 -3.375 1.00 91.50 417 PHE A N 1
ATOM 3291 C CA . PHE A 1 417 ? 10.894 -9.842 -4.583 1.00 91.50 417 PHE A CA 1
ATOM 3292 C C . PHE A 1 417 ? 12.077 -9.958 -5.561 1.00 91.50 417 PHE A C 1
ATOM 3294 O O . PHE A 1 417 ? 11.880 -10.234 -6.737 1.00 91.50 417 PHE A O 1
ATOM 3301 N N . TYR A 1 418 ? 13.321 -9.816 -5.093 1.00 92.44 418 TYR A N 1
ATOM 3302 C CA . TYR A 1 418 ? 14.511 -9.839 -5.958 1.00 92.44 418 TYR A CA 1
ATOM 3303 C C . TYR A 1 418 ? 14.834 -11.242 -6.487 1.00 92.44 418 TYR A C 1
ATOM 3305 O O . TYR A 1 418 ? 15.416 -11.395 -7.562 1.00 92.44 418 TYR A O 1
ATOM 3313 N N . TYR A 1 419 ? 14.439 -12.284 -5.753 1.00 93.50 419 TYR A N 1
ATOM 3314 C CA . TYR A 1 419 ? 14.529 -13.652 -6.251 1.00 93.50 419 TYR A CA 1
ATOM 3315 C C . TYR A 1 419 ? 13.501 -13.887 -7.363 1.00 93.50 419 TYR A C 1
ATOM 3317 O O . TYR A 1 419 ? 13.869 -14.373 -8.430 1.00 93.50 419 TYR A O 1
ATOM 3325 N N . GLU A 1 420 ? 12.238 -13.527 -7.121 1.00 92.38 420 GLU A N 1
ATOM 3326 C CA . GLU A 1 420 ? 11.120 -13.819 -8.028 1.00 92.38 420 GLU A CA 1
ATOM 3327 C C . GLU A 1 420 ? 11.129 -12.936 -9.280 1.00 92.38 420 GLU A C 1
ATOM 3329 O O . GLU A 1 420 ? 10.908 -13.434 -10.380 1.00 92.38 420 GLU A O 1
ATOM 3334 N N . ASN A 1 421 ? 11.436 -11.645 -9.130 1.00 93.75 421 ASN A N 1
ATOM 3335 C CA . ASN A 1 421 ? 11.345 -10.671 -10.215 1.00 93.75 421 ASN A CA 1
ATOM 3336 C C . ASN A 1 421 ? 12.687 -10.387 -10.888 1.00 93.75 421 ASN A C 1
ATOM 3338 O O . ASN A 1 421 ? 12.703 -10.071 -12.072 1.00 93.75 421 ASN A O 1
ATOM 3342 N N . PHE A 1 422 ? 13.819 -10.506 -10.184 1.00 94.75 422 PHE A N 1
ATOM 3343 C CA . PHE A 1 422 ? 15.141 -10.253 -10.782 1.00 94.75 422 PHE A CA 1
ATOM 3344 C C . PHE A 1 422 ? 15.961 -11.526 -10.988 1.00 94.75 422 PHE A C 1
ATOM 3346 O O . PHE A 1 422 ? 16.953 -11.489 -11.705 1.00 94.75 422 PHE A O 1
ATOM 3353 N N . GLY A 1 423 ? 15.572 -12.668 -10.412 1.00 95.81 423 GLY A N 1
ATOM 3354 C CA . GLY A 1 423 ? 16.295 -13.923 -10.609 1.00 95.81 423 GLY A CA 1
ATOM 3355 C C . GLY A 1 423 ? 17.665 -13.944 -9.928 1.00 95.81 423 GLY A C 1
ATOM 3356 O O . GLY A 1 423 ? 18.593 -14.590 -10.420 1.00 95.81 423 GLY A O 1
ATOM 3357 N N . ILE A 1 424 ? 17.818 -13.244 -8.802 1.00 94.94 424 ILE A N 1
ATOM 3358 C CA . ILE A 1 424 ? 19.082 -13.134 -8.060 1.00 94.94 424 ILE A CA 1
ATOM 3359 C C . ILE A 1 424 ? 19.001 -13.976 -6.785 1.00 94.94 424 ILE A C 1
ATOM 3361 O O . ILE A 1 424 ? 18.019 -13.931 -6.055 1.00 94.94 424 ILE A O 1
ATOM 3365 N N . THR A 1 425 ? 20.055 -14.739 -6.487 1.00 95.62 425 THR A N 1
ATOM 3366 C CA . THR A 1 425 ? 20.215 -15.454 -5.200 1.00 95.62 425 THR A CA 1
ATOM 3367 C C . THR A 1 425 ? 21.259 -14.821 -4.298 1.00 95.62 425 THR A C 1
ATOM 3369 O O . THR A 1 425 ? 21.190 -14.951 -3.076 1.00 95.62 425 THR A O 1
ATOM 3372 N N . TYR A 1 426 ? 22.246 -14.163 -4.900 1.00 94.38 426 TYR A N 1
ATOM 3373 C CA . TYR A 1 426 ? 23.310 -13.493 -4.180 1.00 94.38 426 TYR A CA 1
ATOM 3374 C C . TYR A 1 426 ? 23.843 -12.302 -4.970 1.00 94.38 426 TYR A C 1
ATOM 3376 O O . TYR A 1 426 ? 23.964 -12.387 -6.194 1.00 94.38 426 TYR A O 1
ATOM 3384 N N . ILE A 1 427 ? 24.197 -11.233 -4.260 1.00 92.81 427 ILE A N 1
ATOM 3385 C CA . ILE A 1 427 ? 24.831 -10.036 -4.810 1.00 92.81 427 ILE A CA 1
ATOM 3386 C C . ILE A 1 427 ? 26.109 -9.691 -4.037 1.00 92.81 427 ILE A C 1
ATOM 3388 O O . ILE A 1 427 ? 26.180 -9.814 -2.811 1.00 92.81 427 ILE A O 1
ATOM 3392 N N . ALA A 1 428 ? 27.133 -9.272 -4.770 1.00 90.94 428 ALA A N 1
ATOM 3393 C CA . ALA A 1 428 ? 28.372 -8.709 -4.252 1.00 90.94 428 ALA A CA 1
ATOM 3394 C C . ALA A 1 428 ? 28.784 -7.513 -5.105 1.00 90.94 428 ALA A C 1
ATOM 3396 O O . ALA A 1 428 ? 28.340 -7.391 -6.237 1.00 90.94 428 ALA A O 1
ATOM 3397 N N . GLN A 1 429 ? 29.696 -6.691 -4.598 1.00 89.06 429 GLN A N 1
ATOM 3398 C CA . GLN A 1 429 ? 30.169 -5.507 -5.304 1.00 89.06 429 GLN A CA 1
ATOM 3399 C C . GLN A 1 429 ? 31.676 -5.581 -5.580 1.00 89.06 429 GLN A C 1
ATOM 3401 O O . GLN A 1 429 ? 32.437 -6.147 -4.786 1.00 89.06 429 GLN A O 1
ATOM 3406 N N . SER A 1 430 ? 32.127 -4.985 -6.687 1.00 91.25 430 SER A N 1
ATOM 3407 C CA . SER A 1 430 ? 33.547 -4.732 -6.968 1.00 91.25 430 SER A CA 1
ATOM 3408 C C . SER A 1 430 ? 33.952 -3.303 -6.564 1.00 91.25 430 SER A C 1
ATOM 3410 O O . SER A 1 430 ? 33.844 -2.401 -7.388 1.00 91.25 430 SER A O 1
ATOM 3412 N N . PRO A 1 431 ? 34.520 -3.055 -5.368 1.00 88.88 431 PRO A N 1
ATOM 3413 C CA . PRO A 1 431 ? 34.783 -1.703 -4.852 1.00 88.88 431 PRO A CA 1
ATOM 3414 C C . PRO A 1 431 ? 36.023 -1.016 -5.460 1.00 88.88 431 PRO A C 1
ATOM 3416 O O . PRO A 1 431 ? 36.562 -0.065 -4.898 1.00 88.88 431 PRO A O 1
ATOM 3419 N N . ILE A 1 432 ? 36.569 -1.549 -6.554 1.00 91.12 432 ILE A N 1
ATOM 3420 C CA . ILE A 1 432 ? 37.798 -1.063 -7.191 1.00 91.12 432 ILE A CA 1
ATOM 3421 C C . ILE A 1 432 ? 37.552 -0.767 -8.667 1.00 91.12 432 ILE A C 1
ATOM 3423 O O . ILE A 1 432 ? 36.757 -1.453 -9.303 1.00 91.12 432 ILE A O 1
ATOM 3427 N N . ASN A 1 433 ? 38.286 0.211 -9.207 1.00 93.81 433 ASN A N 1
ATOM 3428 C CA . ASN A 1 433 ? 38.285 0.562 -10.629 1.00 93.81 433 ASN A CA 1
ATOM 3429 C C . ASN A 1 433 ? 38.896 -0.584 -11.452 1.00 93.81 433 ASN A C 1
ATOM 3431 O O . ASN A 1 433 ? 40.107 -0.613 -11.689 1.00 93.81 433 ASN A O 1
ATOM 3435 N N . ASP A 1 434 ? 38.070 -1.561 -11.821 1.00 95.38 434 ASP A N 1
ATOM 3436 C CA . ASP A 1 434 ? 38.504 -2.804 -12.466 1.00 95.38 434 ASP A CA 1
ATOM 3437 C C . ASP A 1 434 ? 37.619 -3.237 -13.645 1.00 95.38 434 ASP A C 1
ATOM 3439 O O . ASP A 1 434 ? 38.071 -4.033 -14.468 1.00 95.38 434 ASP A O 1
ATOM 3443 N N . PHE A 1 435 ? 36.399 -2.703 -13.760 1.00 96.44 435 PHE A N 1
ATOM 3444 C CA . PHE A 1 435 ? 35.429 -3.070 -14.792 1.00 96.44 435 PHE A CA 1
ATOM 3445 C C . PHE A 1 435 ? 35.652 -2.292 -16.090 1.00 96.44 435 PHE A C 1
ATOM 3447 O O . PHE A 1 435 ? 35.389 -1.093 -16.153 1.00 96.44 435 PHE A O 1
ATOM 3454 N N . THR A 1 436 ? 36.114 -2.953 -17.151 1.00 96.44 436 THR A N 1
ATOM 3455 C CA . THR A 1 436 ? 36.320 -2.304 -18.464 1.00 96.44 436 THR A CA 1
ATOM 3456 C C . THR A 1 436 ? 35.154 -2.489 -19.429 1.00 96.44 436 THR A C 1
ATOM 3458 O O . THR A 1 436 ? 35.174 -1.922 -20.520 1.00 96.44 436 THR A O 1
ATOM 3461 N N . GLY A 1 437 ? 34.168 -3.299 -19.051 1.00 96.88 437 GLY A N 1
ATOM 3462 C CA . GLY A 1 437 ? 33.027 -3.679 -19.874 1.00 96.88 437 GLY A CA 1
ATOM 3463 C C . GLY A 1 437 ? 32.526 -5.074 -19.511 1.00 96.88 437 GLY A C 1
ATOM 3464 O O . GLY A 1 437 ? 33.001 -5.687 -18.549 1.00 96.88 437 GLY A O 1
ATOM 3465 N N . ALA A 1 438 ? 31.616 -5.610 -20.313 1.00 98.12 438 ALA A N 1
ATOM 3466 C CA . ALA A 1 438 ? 31.036 -6.927 -20.094 1.00 98.12 438 ALA A CA 1
ATOM 3467 C C . ALA A 1 438 ? 31.184 -7.811 -21.334 1.00 98.12 438 ALA A C 1
ATOM 3469 O O . ALA A 1 438 ? 30.892 -7.385 -22.447 1.00 98.12 438 ALA A O 1
ATOM 3470 N N . ALA A 1 439 ? 31.634 -9.051 -21.144 1.00 98.44 439 ALA A N 1
ATOM 3471 C CA . ALA A 1 439 ? 31.632 -10.052 -22.203 1.00 98.44 439 ALA A CA 1
ATOM 3472 C C . ALA A 1 439 ? 30.232 -10.660 -22.319 1.00 98.44 439 ALA A C 1
ATOM 3474 O O . ALA A 1 439 ? 29.699 -11.182 -21.328 1.00 98.44 439 ALA A O 1
ATOM 3475 N N . GLY A 1 440 ? 29.661 -10.588 -23.517 1.00 98.00 440 GLY A N 1
ATOM 3476 C CA . GLY A 1 440 ? 28.361 -11.159 -23.831 1.00 98.00 440 GLY A CA 1
ATOM 3477 C C . GLY A 1 440 ? 28.438 -12.681 -23.915 1.00 98.00 440 GLY A C 1
ATOM 3478 O O . GLY A 1 440 ? 29.395 -13.260 -24.436 1.00 98.00 440 GLY A O 1
ATOM 3479 N N . VAL A 1 441 ? 27.424 -13.362 -23.388 1.00 96.19 441 VAL A N 1
ATOM 3480 C CA . VAL A 1 441 ? 27.276 -14.819 -23.518 1.00 96.19 441 VAL A CA 1
ATOM 3481 C C . VAL A 1 441 ? 25.958 -15.156 -24.205 1.00 96.19 441 VAL A C 1
ATOM 3483 O O . VAL A 1 441 ? 25.087 -14.309 -24.336 1.00 96.19 441 VAL A O 1
ATOM 3486 N N . ASN A 1 442 ? 25.820 -16.379 -24.722 1.00 92.06 442 ASN A N 1
ATOM 3487 C CA . ASN A 1 442 ? 24.581 -16.866 -25.351 1.00 92.06 442 ASN A CA 1
ATOM 3488 C C . ASN A 1 442 ? 24.013 -15.963 -26.469 1.00 92.06 442 ASN A C 1
ATOM 3490 O O . ASN A 1 442 ? 22.811 -15.924 -26.711 1.00 92.06 442 ASN A O 1
ATOM 3494 N N . GLY A 1 443 ? 24.895 -15.275 -27.204 1.00 92.75 443 GLY A N 1
ATOM 3495 C CA . GLY A 1 443 ? 24.516 -14.422 -28.335 1.00 92.75 443 GLY A CA 1
ATOM 3496 C C . GLY A 1 443 ? 24.207 -12.968 -27.971 1.00 92.75 443 GLY A C 1
ATOM 3497 O O . GLY A 1 443 ? 23.761 -12.226 -28.845 1.00 92.75 443 GLY A O 1
ATOM 3498 N N . TRP A 1 444 ? 24.456 -12.559 -26.726 1.00 98.06 444 TRP A N 1
ATOM 3499 C CA . TRP A 1 444 ? 24.488 -11.153 -26.326 1.00 98.06 444 TRP A CA 1
ATOM 3500 C C . TRP A 1 444 ? 25.788 -10.477 -26.808 1.00 98.06 444 TRP A C 1
ATOM 3502 O O . TRP A 1 444 ? 26.823 -11.148 -26.871 1.00 98.06 444 TRP A O 1
ATOM 3512 N N . PRO A 1 445 ? 25.752 -9.190 -27.206 1.00 98.19 445 PRO A N 1
ATOM 3513 C CA . PRO A 1 445 ? 26.917 -8.476 -27.739 1.00 98.19 445 PRO A CA 1
ATOM 3514 C C . PRO A 1 445 ? 27.923 -8.141 -26.640 1.00 98.19 445 PRO A C 1
ATOM 3516 O O . PRO A 1 445 ? 27.504 -7.847 -25.531 1.00 98.19 445 PRO A O 1
ATOM 3519 N N . ASP A 1 446 ? 29.222 -8.118 -26.942 1.00 98.44 446 ASP A N 1
ATOM 3520 C CA . ASP A 1 446 ? 30.227 -7.582 -26.014 1.00 98.44 446 ASP A CA 1
ATOM 3521 C C . ASP A 1 446 ? 30.022 -6.074 -25.808 1.00 98.44 446 ASP A C 1
ATOM 3523 O O . ASP A 1 446 ? 29.710 -5.352 -26.754 1.00 98.44 446 ASP A O 1
ATOM 3527 N N . LEU A 1 447 ? 30.212 -5.605 -24.573 1.00 98.50 447 LEU A N 1
ATOM 3528 C CA . LEU A 1 447 ? 29.995 -4.216 -24.175 1.00 98.50 447 LEU A CA 1
ATOM 3529 C C . LEU A 1 447 ? 31.284 -3.590 -23.645 1.00 98.50 447 LEU A C 1
ATOM 3531 O O . LEU A 1 447 ? 32.002 -4.199 -22.846 1.00 98.50 447 LEU A O 1
ATOM 3535 N N . GLU A 1 448 ? 31.538 -2.345 -24.033 1.00 97.69 448 GLU A N 1
ATOM 3536 C CA . GLU A 1 448 ? 32.705 -1.559 -23.633 1.00 97.69 448 GLU A CA 1
ATOM 3537 C C . GLU A 1 448 ? 32.298 -0.297 -22.861 1.00 97.69 448 GLU A C 1
ATOM 3539 O O . GLU A 1 448 ? 31.338 0.386 -23.222 1.00 97.69 448 GLU A O 1
ATOM 3544 N N . ILE A 1 449 ? 33.068 0.046 -21.821 1.00 96.38 449 ILE A N 1
ATOM 3545 C CA . ILE A 1 449 ? 32.920 1.318 -21.100 1.00 96.38 449 ILE A CA 1
ATOM 3546 C C . ILE A 1 449 ? 33.608 2.448 -21.873 1.00 96.38 449 ILE A C 1
ATOM 3548 O O . ILE A 1 449 ? 34.757 2.313 -22.307 1.00 96.38 449 ILE A O 1
ATOM 3552 N N . ARG A 1 450 ? 32.938 3.596 -21.984 1.00 94.50 450 ARG A N 1
ATOM 3553 C CA . ARG A 1 450 ? 33.458 4.793 -22.653 1.00 94.50 450 ARG A CA 1
ATOM 3554 C C . ARG A 1 450 ? 34.577 5.493 -21.867 1.00 94.50 450 ARG A C 1
ATOM 3556 O O . ARG A 1 450 ? 34.786 5.278 -20.672 1.00 94.50 450 ARG A O 1
ATOM 3563 N N . GLY A 1 451 ? 35.355 6.312 -22.574 1.00 92.00 451 GLY A N 1
ATOM 3564 C CA . GLY A 1 451 ? 36.575 6.950 -22.054 1.00 92.00 451 GLY A CA 1
ATOM 3565 C C . GLY A 1 451 ? 36.499 8.471 -21.887 1.00 92.00 451 GLY A C 1
ATOM 3566 O O . GLY A 1 451 ? 37.491 9.089 -21.512 1.00 92.00 451 GLY A O 1
ATOM 3567 N N . ASP A 1 452 ? 35.370 9.078 -22.234 1.00 89.50 452 ASP A N 1
ATOM 3568 C CA . ASP A 1 452 ? 35.169 10.521 -22.408 1.00 89.50 452 ASP A CA 1
ATOM 3569 C C . ASP A 1 452 ? 34.252 11.157 -21.348 1.00 89.50 452 ASP A C 1
ATOM 3571 O O . ASP A 1 452 ? 33.912 12.333 -21.448 1.00 89.50 452 ASP A O 1
ATOM 3575 N N . THR A 1 453 ? 33.901 10.403 -20.309 1.00 89.00 453 THR A N 1
ATOM 3576 C CA . THR A 1 453 ? 33.099 10.826 -19.153 1.00 89.00 453 THR A CA 1
ATOM 3577 C C . THR A 1 453 ? 33.971 11.025 -17.905 1.00 89.00 453 THR A C 1
ATOM 3579 O O . THR A 1 453 ? 35.126 10.595 -17.871 1.00 89.00 453 THR A O 1
ATOM 3582 N N . TYR A 1 454 ? 33.452 11.703 -16.871 1.00 87.31 454 TYR A N 1
ATOM 3583 C CA . TYR A 1 454 ? 34.201 11.912 -15.621 1.00 87.31 454 TYR A CA 1
ATOM 3584 C C . TYR A 1 454 ? 34.560 10.579 -14.955 1.00 87.31 454 TYR A C 1
ATOM 3586 O O . TYR A 1 454 ? 35.732 10.301 -14.698 1.00 87.31 454 TYR A O 1
ATOM 3594 N N . TYR A 1 455 ? 33.547 9.746 -14.712 1.00 86.69 455 TYR A N 1
ATOM 3595 C CA . TYR A 1 455 ? 33.754 8.330 -14.451 1.00 86.69 455 TYR A CA 1
ATOM 3596 C C . TYR A 1 455 ? 33.949 7.636 -15.787 1.00 86.69 455 TYR A C 1
ATOM 3598 O O . TYR A 1 455 ? 33.151 7.825 -16.695 1.00 86.69 455 TYR A O 1
ATOM 3606 N N . HIS A 1 456 ? 35.016 6.870 -15.938 1.00 84.81 456 HIS A N 1
ATOM 3607 C CA . HIS A 1 456 ? 35.377 6.250 -17.206 1.00 84.81 456 HIS A CA 1
ATOM 3608 C C . HIS A 1 456 ? 35.989 4.877 -16.959 1.00 84.81 456 HIS A C 1
ATOM 3610 O O . HIS A 1 456 ? 36.318 4.522 -15.828 1.00 84.81 456 HIS A O 1
ATOM 3616 N N . SER A 1 457 ? 36.211 4.120 -18.031 1.00 89.56 457 SER A N 1
ATOM 3617 C CA . SER A 1 457 ? 36.879 2.821 -17.947 1.00 89.56 457 SER A CA 1
ATOM 3618 C C . SER A 1 457 ? 38.232 2.922 -17.208 1.00 89.56 457 SER A C 1
ATOM 3620 O O . SER A 1 457 ? 39.052 3.778 -17.569 1.00 89.56 457 SER A O 1
ATOM 3622 N N . PRO A 1 458 ? 38.521 2.067 -16.208 1.00 93.56 458 PRO A N 1
ATOM 3623 C CA . PRO A 1 458 ? 37.641 1.054 -15.627 1.00 93.56 458 PRO A CA 1
ATOM 3624 C C . PRO A 1 458 ? 36.721 1.609 -14.520 1.00 93.56 458 PRO A C 1
ATOM 3626 O O . PRO A 1 458 ? 37.183 2.353 -13.656 1.00 93.56 458 PRO A O 1
ATOM 3629 N N . LEU A 1 459 ? 35.456 1.178 -14.492 1.00 94.19 459 LEU A N 1
ATOM 3630 C CA . LEU A 1 459 ? 34.503 1.528 -13.434 1.00 94.19 459 LEU A CA 1
ATOM 3631 C C . LEU A 1 459 ? 34.755 0.723 -12.150 1.00 94.19 459 LEU A C 1
ATOM 3633 O O . LEU A 1 459 ? 35.305 -0.387 -12.16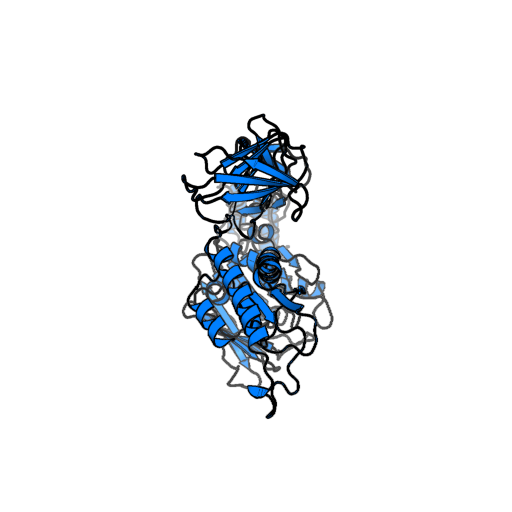8 1.00 94.19 459 LEU A O 1
ATOM 3637 N N . GLN A 1 460 ? 34.329 1.302 -11.032 1.00 92.31 460 GLN A N 1
ATOM 3638 C CA . GLN A 1 460 ? 34.229 0.664 -9.717 1.00 92.31 460 GLN A CA 1
ATOM 3639 C C . GLN A 1 460 ? 32.764 0.408 -9.363 1.00 92.31 460 GLN A C 1
ATOM 3641 O O . GLN A 1 460 ? 31.882 0.794 -10.113 1.00 92.31 460 GLN A O 1
ATOM 3646 N N . ASN A 1 461 ? 32.506 -0.203 -8.212 1.00 91.88 461 ASN A N 1
ATOM 3647 C CA . ASN A 1 461 ? 31.183 -0.361 -7.610 1.00 91.88 461 ASN A CA 1
ATOM 3648 C C . ASN A 1 461 ? 30.153 -1.135 -8.457 1.00 91.88 461 ASN A C 1
ATOM 3650 O O . ASN A 1 461 ? 28.955 -1.016 -8.245 1.00 91.88 461 ASN A O 1
ATOM 3654 N N . VAL A 1 462 ? 30.625 -1.968 -9.388 1.00 93.81 462 VAL A N 1
ATOM 3655 C CA . VAL A 1 462 ? 29.768 -2.822 -10.223 1.00 93.81 462 VAL A CA 1
ATOM 3656 C C . VAL A 1 462 ? 29.238 -3.999 -9.412 1.00 93.81 462 VAL A C 1
ATOM 3658 O O . VAL A 1 462 ? 30.017 -4.699 -8.747 1.00 93.81 462 VAL A O 1
ATOM 3661 N N . ASP A 1 463 ? 27.933 -4.225 -9.518 1.00 93.38 463 ASP A N 1
ATOM 3662 C CA . ASP A 1 463 ? 27.228 -5.336 -8.898 1.00 93.38 463 ASP A CA 1
ATOM 3663 C C . ASP A 1 463 ? 27.484 -6.641 -9.656 1.00 93.38 463 ASP A C 1
ATOM 3665 O O . ASP A 1 463 ? 27.485 -6.725 -10.886 1.00 93.38 463 ASP A O 1
ATOM 3669 N N . ILE A 1 464 ? 27.725 -7.691 -8.882 1.00 94.38 464 ILE A N 1
ATOM 3670 C CA . ILE A 1 464 ? 28.052 -9.036 -9.331 1.00 94.38 464 ILE A CA 1
ATOM 3671 C C . ILE A 1 464 ? 27.003 -9.984 -8.778 1.00 94.38 464 ILE A C 1
ATOM 3673 O O . ILE A 1 464 ? 26.803 -10.084 -7.566 1.00 94.38 464 ILE A O 1
ATOM 3677 N N . PHE A 1 465 ? 26.384 -10.743 -9.672 1.00 94.75 465 PHE A N 1
ATOM 3678 C CA . PHE A 1 465 ? 25.244 -11.584 -9.351 1.00 94.75 465 PHE A CA 1
ATOM 3679 C C . PHE A 1 465 ? 25.615 -13.061 -9.238 1.00 94.75 465 PHE A C 1
ATOM 3681 O O . PHE A 1 465 ? 26.522 -13.582 -9.892 1.00 94.75 465 PHE A O 1
ATOM 3688 N N . THR A 1 466 ? 24.828 -13.780 -8.448 1.00 96.00 466 THR A N 1
ATOM 3689 C CA . THR A 1 466 ? 24.611 -15.217 -8.619 1.00 96.00 466 THR A CA 1
ATOM 3690 C C . THR A 1 466 ? 23.175 -15.430 -9.073 1.00 96.00 466 THR A C 1
ATOM 3692 O O . THR A 1 466 ? 22.237 -15.192 -8.310 1.00 96.00 466 THR A O 1
ATOM 3695 N N . ALA A 1 467 ? 23.016 -15.881 -10.316 1.00 96.75 467 ALA A N 1
ATOM 3696 C CA . ALA A 1 467 ? 21.714 -16.150 -10.912 1.00 96.75 467 ALA A CA 1
ATOM 3697 C C . ALA A 1 467 ? 20.972 -17.277 -10.173 1.00 96.75 467 ALA A C 1
ATOM 3699 O O . ALA A 1 467 ? 21.568 -18.286 -9.778 1.00 96.75 467 ALA A O 1
ATOM 3700 N N . ALA A 1 468 ? 19.666 -17.103 -9.996 1.00 96.56 468 ALA A N 1
ATOM 3701 C CA . ALA A 1 468 ? 18.754 -18.159 -9.593 1.00 96.56 468 ALA A CA 1
ATOM 3702 C C . ALA A 1 468 ? 18.690 -19.255 -10.672 1.00 96.56 468 ALA A C 1
ATOM 3704 O O . ALA A 1 468 ? 18.980 -18.989 -11.836 1.00 96.56 468 ALA A O 1
ATOM 3705 N N . PRO A 1 469 ? 18.282 -20.493 -10.331 1.00 94.69 469 PRO A N 1
ATOM 3706 C CA . PRO A 1 469 ? 18.191 -21.583 -11.308 1.00 94.69 469 PRO A CA 1
ATOM 3707 C C . PRO A 1 469 ? 17.248 -21.316 -12.491 1.00 94.69 469 PRO A C 1
ATOM 3709 O O . PRO A 1 469 ? 17.348 -21.998 -13.507 1.00 94.69 469 PRO A O 1
ATOM 3712 N N . THR A 1 470 ? 16.312 -20.381 -12.329 1.00 91.94 470 THR A N 1
ATOM 3713 C CA . THR A 1 470 ? 15.336 -19.944 -13.335 1.00 91.94 470 THR A CA 1
ATOM 3714 C C . THR A 1 470 ? 15.846 -18.808 -14.221 1.00 91.94 470 THR A C 1
ATOM 3716 O O . THR A 1 470 ? 15.231 -18.543 -15.247 1.00 91.94 470 THR A O 1
ATOM 3719 N N . ALA A 1 471 ? 16.953 -18.161 -13.851 1.00 97.12 471 ALA A N 1
ATOM 3720 C CA . ALA A 1 471 ? 17.535 -17.046 -14.585 1.00 97.12 471 ALA A CA 1
ATOM 3721 C C . ALA A 1 471 ? 18.737 -17.493 -15.429 1.00 97.12 471 ALA A C 1
ATOM 3723 O O . ALA A 1 471 ? 19.465 -18.431 -15.086 1.00 97.12 471 ALA A O 1
ATOM 3724 N N . GLU A 1 472 ? 18.974 -16.784 -16.526 1.00 97.75 472 GLU A N 1
ATOM 3725 C CA . GLU A 1 472 ? 20.097 -17.006 -17.430 1.00 97.75 472 GLU A CA 1
ATOM 3726 C C . GLU A 1 472 ? 21.110 -15.865 -17.310 1.00 97.75 472 GLU A C 1
ATOM 3728 O O . GLU A 1 472 ? 20.756 -14.692 -17.314 1.00 97.75 472 GLU A O 1
ATOM 3733 N N . VAL A 1 473 ? 22.398 -16.202 -17.216 1.00 98.25 473 VAL A N 1
ATOM 3734 C CA . VAL A 1 473 ? 23.476 -15.204 -17.264 1.00 98.25 473 VAL A CA 1
ATOM 3735 C C . VAL A 1 473 ? 23.681 -14.763 -18.707 1.00 98.25 473 VAL A C 1
ATOM 3737 O O . VAL A 1 473 ? 23.911 -15.614 -19.563 1.00 98.25 473 VAL A O 1
ATOM 3740 N N . ILE A 1 474 ? 23.671 -13.450 -18.945 1.00 98.31 474 ILE A N 1
ATOM 3741 C CA . ILE A 1 474 ? 23.861 -12.838 -20.273 1.00 98.31 474 ILE A CA 1
ATOM 3742 C C . ILE A 1 474 ? 25.155 -12.029 -20.387 1.00 98.31 474 ILE A C 1
ATOM 3744 O O . ILE A 1 474 ? 25.676 -11.851 -21.487 1.00 98.31 474 ILE A O 1
ATOM 3748 N N . TYR A 1 475 ? 25.733 -11.634 -19.248 1.00 98.56 475 TYR A N 1
ATOM 3749 C CA . TYR A 1 475 ? 26.955 -10.839 -19.197 1.00 98.56 475 TYR A CA 1
ATOM 3750 C C . TYR A 1 475 ? 27.908 -11.275 -18.095 1.00 98.56 475 TYR A C 1
ATOM 3752 O O . TYR A 1 475 ? 27.493 -11.567 -16.970 1.00 98.56 475 TYR A O 1
ATOM 3760 N N . THR A 1 476 ? 29.207 -11.255 -18.402 1.00 98.06 476 THR A N 1
ATOM 3761 C CA . THR A 1 476 ? 30.277 -11.504 -17.427 1.00 98.06 476 THR A CA 1
ATOM 3762 C C . THR A 1 476 ? 31.289 -10.361 -17.358 1.00 98.06 476 THR A C 1
ATOM 3764 O O . THR A 1 476 ? 31.567 -9.696 -18.350 1.00 98.06 476 THR A O 1
ATOM 3767 N N . PHE A 1 477 ? 31.835 -10.124 -16.167 1.00 97.69 477 PHE A N 1
ATOM 3768 C CA . PHE A 1 477 ? 32.713 -8.995 -15.853 1.00 97.69 477 PHE A CA 1
ATOM 3769 C C . PHE A 1 477 ? 34.065 -9.062 -16.591 1.00 97.69 477 PHE A C 1
ATOM 3771 O O . PHE A 1 477 ? 34.842 -10.002 -16.362 1.00 97.69 477 PHE A O 1
ATOM 3778 N N . ASN A 1 478 ? 34.416 -8.023 -17.363 1.00 97.31 478 ASN A N 1
ATOM 3779 C CA . ASN A 1 478 ? 35.762 -7.856 -17.928 1.00 97.31 478 ASN A CA 1
ATOM 3780 C C . ASN A 1 478 ? 36.669 -7.085 -16.956 1.00 97.31 478 ASN A C 1
ATOM 3782 O O . ASN A 1 478 ? 36.483 -5.893 -16.724 1.00 97.31 478 ASN A O 1
ATOM 3786 N N . SER A 1 479 ? 37.658 -7.786 -16.389 1.00 95.69 479 SER A N 1
ATOM 3787 C CA . SER A 1 479 ? 38.575 -7.254 -15.370 1.00 95.69 479 SER A CA 1
ATOM 3788 C C . SER A 1 479 ? 39.921 -6.846 -15.963 1.00 95.69 479 SER A C 1
ATOM 3790 O O . SER A 1 479 ? 40.640 -7.690 -16.510 1.00 95.69 479 SER A O 1
ATOM 3792 N N . ILE A 1 480 ? 40.318 -5.581 -15.782 1.00 95.06 480 ILE A N 1
ATOM 3793 C CA . ILE A 1 480 ? 41.639 -5.096 -16.218 1.00 95.06 480 ILE A CA 1
ATOM 3794 C C . ILE A 1 480 ? 42.779 -5.702 -15.392 1.00 95.06 480 ILE A C 1
ATOM 3796 O O . ILE A 1 480 ? 43.855 -5.985 -15.922 1.00 95.06 480 ILE A O 1
ATOM 3800 N N . SER A 1 481 ? 42.555 -5.949 -14.099 1.00 93.31 481 SER A N 1
ATOM 3801 C CA . SER A 1 481 ? 43.533 -6.577 -13.206 1.00 93.31 481 SER A CA 1
ATOM 3802 C C . SER A 1 481 ? 43.581 -8.101 -13.328 1.00 93.31 481 SER A C 1
ATOM 3804 O O . SER A 1 481 ? 44.445 -8.734 -12.717 1.00 93.31 481 SER A O 1
ATOM 3806 N N . SER A 1 482 ? 42.685 -8.701 -14.124 1.00 89.25 482 SER A N 1
ATOM 3807 C CA . SER A 1 482 ? 42.475 -10.154 -14.185 1.00 89.25 482 SER A CA 1
ATOM 3808 C C . SER A 1 482 ? 42.121 -10.758 -12.815 1.00 89.25 482 SER A C 1
ATOM 3810 O O . SER A 1 482 ? 42.561 -11.860 -12.471 1.00 89.25 482 SER A O 1
ATOM 3812 N N . SER A 1 483 ? 41.342 -10.027 -12.012 1.00 88.69 483 SER A N 1
ATOM 3813 C CA . SER A 1 483 ? 40.862 -10.463 -10.700 1.00 88.69 483 SER A CA 1
ATOM 3814 C C . SER A 1 483 ? 40.076 -11.769 -10.812 1.00 88.69 483 SER A C 1
ATOM 3816 O O . SER A 1 483 ? 39.161 -11.894 -11.618 1.00 88.69 483 SER A O 1
ATOM 3818 N N . THR A 1 484 ? 40.389 -12.742 -9.955 1.00 87.88 484 THR A N 1
ATOM 3819 C CA . THR A 1 484 ? 39.627 -14.005 -9.871 1.00 87.88 484 THR A CA 1
ATOM 3820 C C . THR A 1 484 ? 38.360 -13.887 -9.023 1.00 87.88 484 THR A C 1
ATOM 3822 O O . THR A 1 484 ? 37.505 -14.774 -9.070 1.00 87.88 484 THR A O 1
ATOM 3825 N N . PHE A 1 485 ? 38.234 -12.803 -8.250 1.00 85.50 485 PHE A N 1
ATOM 3826 C CA . PHE A 1 485 ? 37.051 -12.526 -7.439 1.00 85.50 485 PHE A CA 1
ATOM 3827 C C . PHE A 1 485 ? 35.914 -11.960 -8.284 1.00 85.50 485 PHE A C 1
ATOM 3829 O O . PHE A 1 485 ? 34.774 -12.369 -8.083 1.00 85.50 485 PHE A O 1
ATOM 3836 N N . TYR A 1 486 ? 36.242 -11.088 -9.241 1.00 87.50 486 TYR A N 1
ATOM 3837 C CA . TYR A 1 486 ? 35.262 -10.362 -10.054 1.00 87.50 486 TYR A CA 1
ATOM 3838 C C . TYR A 1 486 ? 35.279 -10.791 -11.521 1.00 87.50 486 TYR A C 1
ATOM 3840 O O . TYR A 1 486 ? 34.225 -10.964 -12.116 1.00 87.50 486 TYR A O 1
ATOM 3848 N N . GLY A 1 487 ? 36.456 -11.045 -12.102 1.00 90.75 487 GLY A N 1
ATOM 3849 C CA . GLY A 1 487 ? 36.584 -11.402 -13.513 1.00 90.75 487 GLY A CA 1
ATOM 3850 C C . GLY A 1 487 ? 35.811 -12.671 -13.879 1.00 90.75 487 GLY A C 1
ATOM 3851 O O . GLY A 1 487 ? 35.887 -13.690 -13.185 1.00 90.75 487 GLY A O 1
ATOM 3852 N N . ASN A 1 488 ? 35.093 -12.611 -15.002 1.00 94.06 488 ASN A N 1
ATOM 3853 C CA . ASN A 1 488 ? 34.186 -13.650 -15.501 1.00 94.06 488 ASN A CA 1
ATOM 3854 C C . ASN A 1 488 ? 33.011 -13.988 -14.561 1.00 94.06 488 ASN A C 1
ATOM 3856 O O . ASN A 1 488 ? 32.374 -15.031 -14.735 1.00 94.06 488 ASN A O 1
ATOM 3860 N N . LYS A 1 489 ? 32.725 -13.169 -13.541 1.00 96.06 489 LYS A N 1
ATOM 3861 C CA . LYS A 1 489 ? 31.509 -13.327 -12.733 1.00 96.06 489 LYS A CA 1
ATOM 3862 C C . LYS A 1 489 ? 30.308 -12.680 -13.428 1.00 96.06 489 LYS A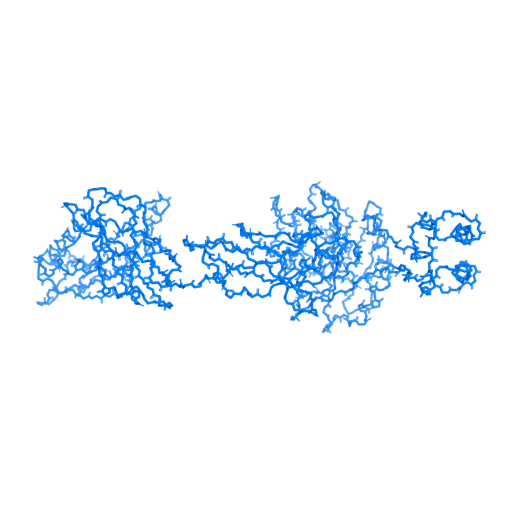 C 1
ATOM 3864 O O . LYS A 1 489 ? 30.516 -11.736 -14.189 1.00 96.06 489 LYS A O 1
ATOM 3869 N N . PRO A 1 490 ? 29.081 -13.179 -13.193 1.00 97.38 490 PRO A N 1
ATOM 3870 C CA . PRO A 1 490 ? 27.879 -12.601 -13.781 1.00 97.38 490 PRO A CA 1
ATOM 3871 C C . PRO A 1 490 ? 27.677 -11.145 -13.360 1.00 97.38 490 PRO A C 1
ATOM 3873 O O . PRO A 1 490 ? 27.766 -10.833 -12.177 1.00 97.38 490 PRO A O 1
ATOM 3876 N N . VAL A 1 491 ? 27.376 -10.287 -14.328 1.00 97.00 491 VAL A N 1
ATOM 3877 C CA . VAL A 1 491 ? 27.019 -8.866 -14.129 1.00 97.00 491 VAL A CA 1
ATOM 3878 C C . VAL A 1 491 ? 25.763 -8.479 -14.913 1.00 97.00 491 VAL A C 1
ATOM 3880 O O . VAL A 1 491 ? 25.354 -7.326 -14.910 1.00 97.00 491 VAL A O 1
ATOM 3883 N N . GLY A 1 492 ? 25.147 -9.442 -15.599 1.00 97.69 492 GLY A N 1
ATOM 3884 C CA . GLY A 1 492 ? 23.859 -9.266 -16.246 1.00 97.69 492 GLY A CA 1
ATOM 3885 C C . GLY A 1 492 ? 23.142 -10.597 -16.383 1.00 97.69 492 GLY A C 1
ATOM 3886 O O . GLY A 1 492 ? 23.771 -11.622 -16.683 1.00 97.69 492 GLY A O 1
ATOM 3887 N N . ILE A 1 493 ? 21.840 -10.577 -16.135 1.00 97.81 493 ILE A N 1
ATOM 3888 C CA . ILE A 1 493 ? 20.965 -11.747 -16.152 1.00 97.81 493 ILE A CA 1
ATOM 3889 C C . ILE A 1 493 ? 19.644 -11.426 -16.847 1.00 97.81 493 ILE A C 1
ATOM 3891 O O . ILE A 1 493 ? 19.208 -10.275 -16.870 1.00 97.81 493 ILE A O 1
ATOM 3895 N N . VAL A 1 494 ? 19.009 -12.464 -17.380 1.00 98.31 494 VAL A N 1
ATOM 3896 C CA . VAL A 1 494 ? 17.629 -12.416 -17.860 1.00 98.31 494 VAL A CA 1
ATOM 3897 C C . VAL A 1 494 ? 16.773 -13.465 -17.183 1.00 98.31 494 VAL A C 1
ATOM 3899 O O . VAL A 1 494 ? 17.273 -14.499 -16.729 1.00 98.31 494 VAL A O 1
ATOM 3902 N N . LEU A 1 495 ? 15.479 -13.190 -17.118 1.00 97.00 495 LEU A N 1
ATOM 3903 C CA . LEU A 1 495 ? 14.491 -14.065 -16.511 1.00 97.00 495 LEU A CA 1
ATOM 3904 C C . LEU A 1 495 ? 13.191 -14.004 -17.316 1.00 97.00 495 LEU A C 1
ATOM 3906 O O . LEU A 1 495 ? 12.578 -12.944 -17.438 1.00 97.00 495 LEU A O 1
ATOM 3910 N N . ASP A 1 496 ? 12.759 -15.164 -17.810 1.00 95.50 496 ASP A N 1
ATOM 3911 C CA . ASP A 1 496 ? 11.412 -15.362 -18.339 1.00 95.50 496 ASP A CA 1
ATOM 3912 C C . ASP A 1 496 ? 10.480 -15.685 -17.165 1.00 95.50 496 ASP A C 1
ATOM 3914 O O . ASP A 1 496 ? 10.551 -16.771 -16.577 1.00 95.50 496 ASP A O 1
ATOM 3918 N N . THR A 1 497 ? 9.610 -14.745 -16.805 1.00 91.81 497 THR A N 1
ATOM 3919 C CA . THR A 1 497 ? 8.573 -14.967 -15.794 1.00 91.81 497 THR A CA 1
ATOM 3920 C C . THR A 1 497 ? 7.272 -15.432 -16.456 1.00 91.81 497 THR A C 1
ATOM 3922 O O . THR A 1 497 ? 7.137 -15.489 -17.678 1.00 91.81 497 THR A O 1
ATOM 3925 N N . HIS A 1 498 ? 6.278 -15.764 -15.637 1.00 85.44 498 HIS A N 1
ATOM 3926 C CA . HIS A 1 498 ? 4.915 -16.006 -16.108 1.00 85.44 498 HIS A CA 1
ATOM 3927 C C . HIS A 1 498 ? 4.179 -14.735 -16.569 1.00 85.44 498 HIS A C 1
ATOM 3929 O O . HIS A 1 498 ? 3.183 -14.852 -17.277 1.00 85.44 498 HIS A O 1
ATOM 3935 N N . HIS A 1 499 ? 4.685 -13.555 -16.201 1.00 89.50 499 HIS A N 1
ATOM 3936 C CA . HIS A 1 499 ? 4.099 -12.237 -16.444 1.00 89.50 499 HIS A CA 1
ATOM 3937 C C . HIS A 1 499 ? 5.034 -11.339 -17.278 1.00 89.50 499 HIS A C 1
ATOM 3939 O O . HIS A 1 499 ? 5.020 -10.125 -17.155 1.00 89.50 499 HIS A O 1
ATOM 3945 N N . GLY A 1 500 ? 5.873 -11.930 -18.133 1.00 93.81 500 GLY A N 1
ATOM 3946 C CA . GLY A 1 500 ? 6.793 -11.199 -19.014 1.00 93.81 500 GLY A CA 1
ATOM 3947 C C . GLY A 1 500 ? 8.264 -11.359 -18.636 1.00 93.81 500 GLY A C 1
ATOM 3948 O O . GLY A 1 500 ? 8.635 -12.222 -17.832 1.00 93.81 500 GLY A O 1
ATOM 3949 N N . LYS A 1 501 ? 9.130 -10.583 -19.275 1.00 97.38 501 LYS A N 1
ATOM 3950 C CA . LYS A 1 501 ? 10.582 -10.782 -19.302 1.00 97.38 501 LYS A CA 1
ATOM 3951 C C . LYS A 1 501 ? 11.311 -9.716 -18.504 1.00 97.38 501 LYS A C 1
ATOM 3953 O O . LYS A 1 501 ? 10.838 -8.595 -18.317 1.00 97.38 501 LYS A O 1
ATOM 3958 N N . ARG A 1 502 ? 12.484 -10.078 -17.995 1.00 97.88 502 ARG A N 1
ATOM 3959 C CA . ARG A 1 502 ? 13.305 -9.210 -17.146 1.00 97.88 502 ARG A CA 1
ATOM 3960 C C . ARG A 1 502 ? 14.739 -9.211 -17.651 1.00 97.88 502 ARG A C 1
ATOM 3962 O O . ARG A 1 502 ? 15.275 -10.277 -17.948 1.00 97.88 502 ARG A O 1
ATOM 3969 N N . VAL A 1 503 ? 15.358 -8.038 -17.732 1.00 98.44 503 VAL A N 1
ATOM 3970 C CA . VAL A 1 503 ? 16.789 -7.864 -18.020 1.00 98.44 503 VAL A CA 1
ATOM 3971 C C . VAL A 1 503 ? 17.384 -7.024 -16.904 1.00 98.44 503 VAL A C 1
ATOM 3973 O O . VAL A 1 503 ? 16.984 -5.881 -16.723 1.00 98.44 503 VAL A O 1
ATOM 3976 N N . ILE A 1 504 ? 18.337 -7.581 -16.163 1.00 97.94 504 ILE A N 1
ATOM 3977 C CA . ILE A 1 504 ? 18.912 -6.936 -14.981 1.00 97.94 504 ILE A CA 1
ATOM 3978 C C . ILE A 1 504 ? 20.426 -6.853 -15.143 1.00 97.94 504 ILE A C 1
ATOM 3980 O O . ILE A 1 504 ? 21.093 -7.885 -15.263 1.00 97.94 504 ILE A O 1
ATOM 3984 N N . LEU A 1 505 ? 20.967 -5.636 -15.140 1.00 97.81 505 LEU A N 1
ATOM 3985 C CA . LEU A 1 505 ? 22.390 -5.337 -15.270 1.00 97.81 505 LEU A CA 1
ATOM 3986 C C . LEU A 1 505 ? 22.918 -4.700 -13.983 1.00 97.81 505 LEU A C 1
ATOM 3988 O O . LEU A 1 505 ? 22.290 -3.819 -13.407 1.00 97.81 505 LEU A O 1
ATOM 3992 N N . GLY A 1 506 ? 24.095 -5.144 -13.545 1.00 95.19 506 GLY A N 1
ATOM 3993 C CA . GLY A 1 506 ? 24.775 -4.640 -12.346 1.00 95.19 506 GLY A CA 1
ATOM 3994 C C . GLY A 1 506 ? 25.717 -3.469 -12.611 1.00 95.19 506 GLY A C 1
ATOM 3995 O O . GLY A 1 506 ? 26.587 -3.173 -11.793 1.00 95.19 506 GLY A O 1
ATOM 3996 N N . PHE A 1 507 ? 25.623 -2.875 -13.796 1.00 95.44 507 PHE A N 1
ATOM 3997 C CA . PHE A 1 507 ? 26.436 -1.749 -14.226 1.00 95.44 507 PHE A CA 1
ATOM 3998 C C . PHE A 1 507 ? 25.559 -0.714 -14.940 1.00 95.44 507 PHE A C 1
ATOM 4000 O O . PHE A 1 507 ? 24.538 -1.087 -15.529 1.00 95.44 507 PHE A O 1
ATOM 4007 N N . PRO A 1 508 ? 25.981 0.560 -14.923 1.00 95.50 508 PRO A N 1
ATOM 4008 C CA . PRO A 1 508 ? 25.219 1.652 -15.511 1.00 95.50 508 PRO A CA 1
ATOM 4009 C C . PRO A 1 508 ? 25.219 1.632 -17.046 1.00 95.50 508 PRO A C 1
ATOM 4011 O O . PRO A 1 508 ? 26.203 1.225 -17.679 1.00 95.50 508 PRO A O 1
ATOM 4014 N N . LEU A 1 509 ? 24.131 2.119 -17.641 1.00 96.38 509 LEU A N 1
ATOM 4015 C CA . LEU A 1 509 ? 23.929 2.248 -19.079 1.00 96.38 509 LEU A CA 1
ATOM 4016 C C . LEU A 1 509 ? 24.727 3.425 -19.656 1.00 96.38 509 LEU A C 1
ATOM 4018 O O . LEU A 1 509 ? 25.492 3.199 -20.590 1.00 96.38 509 LEU A O 1
ATOM 4022 N N . TYR A 1 510 ? 24.624 4.642 -19.104 1.00 95.31 510 TYR A N 1
ATOM 4023 C CA . TYR A 1 510 ? 25.223 5.874 -19.661 1.00 95.31 510 TYR A CA 1
ATOM 4024 C C . TYR A 1 510 ? 26.734 5.781 -19.935 1.00 95.31 510 TYR A C 1
ATOM 4026 O O . TYR A 1 510 ? 27.276 6.413 -20.852 1.00 95.31 510 TYR A O 1
ATOM 4034 N N . TYR A 1 511 ? 27.439 4.968 -19.149 1.00 95.44 511 TYR A N 1
ATOM 4035 C CA . TYR A 1 511 ? 28.887 4.798 -19.252 1.00 95.44 511 TYR A CA 1
ATOM 4036 C C . TYR A 1 511 ? 29.321 3.756 -20.291 1.00 95.44 511 TYR A C 1
ATOM 4038 O O . TYR A 1 511 ? 30.524 3.549 -20.472 1.00 95.44 511 TYR A O 1
ATOM 4046 N N . LEU A 1 512 ? 28.399 3.123 -21.018 1.00 97.19 512 LEU A N 1
ATOM 4047 C CA . LEU A 1 512 ? 28.735 2.320 -22.194 1.00 97.19 512 LEU A CA 1
ATOM 4048 C C . LEU A 1 512 ? 29.101 3.216 -23.385 1.00 97.19 512 LEU A C 1
ATOM 4050 O O . LEU A 1 512 ? 28.591 4.330 -23.530 1.00 97.19 512 LEU A O 1
ATOM 4054 N N . THR A 1 513 ? 29.958 2.726 -24.285 1.00 97.19 513 THR A N 1
ATOM 4055 C CA . THR A 1 513 ? 30.126 3.368 -25.601 1.00 97.19 513 THR A CA 1
ATOM 4056 C C . THR A 1 513 ? 28.797 3.379 -26.358 1.00 97.19 513 THR A C 1
ATOM 4058 O O . THR A 1 513 ? 27.981 2.477 -26.185 1.00 97.19 513 THR A O 1
ATOM 4061 N N . GLU A 1 514 ? 28.580 4.372 -27.226 1.00 93.81 514 GLU A N 1
ATOM 4062 C CA . GLU A 1 514 ? 27.340 4.481 -28.018 1.00 93.81 514 GLU A CA 1
ATOM 4063 C C . GLU A 1 514 ? 27.054 3.200 -28.824 1.00 93.81 514 GLU A C 1
ATOM 4065 O O . GLU A 1 514 ? 25.927 2.715 -28.827 1.00 93.81 514 GLU A O 1
ATOM 4070 N N . GLU A 1 515 ? 28.086 2.594 -29.424 1.00 94.88 515 GLU A N 1
ATOM 4071 C CA . GLU A 1 515 ? 27.975 1.318 -30.150 1.00 94.88 515 GLU A CA 1
ATOM 4072 C C . GLU A 1 515 ? 27.537 0.164 -29.232 1.00 94.88 515 GLU A C 1
ATOM 4074 O O . GLU A 1 515 ? 26.674 -0.631 -29.604 1.00 94.88 515 GLU A O 1
ATOM 4079 N N . SER A 1 516 ? 28.090 0.093 -28.015 1.00 97.75 516 SER A N 1
ATOM 4080 C CA . SER A 1 516 ? 27.720 -0.934 -27.034 1.00 97.75 516 SER A CA 1
ATOM 4081 C C . SER A 1 516 ? 26.285 -0.750 -26.547 1.00 97.75 516 SER A C 1
ATOM 4083 O O . SER A 1 516 ? 25.537 -1.720 -26.473 1.00 97.75 516 SER A O 1
ATOM 4085 N N . ALA A 1 517 ? 25.882 0.486 -26.244 1.00 97.19 517 ALA A N 1
ATOM 4086 C CA . ALA A 1 517 ? 24.529 0.794 -25.795 1.00 97.19 517 ALA A CA 1
ATOM 4087 C C . ALA A 1 517 ? 23.491 0.484 -26.877 1.00 97.19 517 ALA A C 1
ATOM 4089 O O . ALA A 1 517 ? 22.508 -0.192 -26.595 1.00 97.19 517 ALA A O 1
ATOM 4090 N N . GLN A 1 518 ? 23.746 0.873 -28.129 1.00 94.69 518 GLN A N 1
ATOM 4091 C CA . GLN A 1 518 ? 22.882 0.530 -29.262 1.00 94.69 518 GLN A CA 1
ATOM 4092 C C . GLN A 1 518 ? 22.756 -0.983 -29.454 1.00 94.69 518 GLN A C 1
ATOM 4094 O O . GLN A 1 518 ? 21.653 -1.499 -29.629 1.00 94.69 518 GLN A O 1
ATOM 4099 N N . ALA A 1 519 ? 23.874 -1.712 -29.396 1.00 96.19 519 ALA A N 1
ATOM 4100 C CA . ALA A 1 519 ? 23.860 -3.165 -29.523 1.00 96.19 519 ALA A CA 1
ATOM 4101 C C . ALA A 1 519 ? 23.091 -3.834 -28.371 1.00 96.19 519 ALA A C 1
ATOM 4103 O O . ALA A 1 519 ? 22.333 -4.777 -28.607 1.00 96.19 519 ALA A O 1
ATOM 4104 N N . LEU A 1 520 ? 23.261 -3.338 -27.141 1.00 98.06 520 LEU A N 1
ATOM 4105 C CA . LEU A 1 520 ? 22.535 -3.804 -25.964 1.00 98.06 520 LEU A CA 1
ATOM 4106 C C . LEU A 1 520 ? 21.032 -3.558 -26.107 1.00 98.06 520 LEU A C 1
ATOM 4108 O O . LEU A 1 520 ? 20.266 -4.511 -26.016 1.00 98.06 520 LEU A O 1
ATOM 4112 N N . ILE A 1 521 ? 20.610 -2.318 -26.361 1.00 96.94 521 ILE A N 1
ATOM 4113 C CA . ILE A 1 521 ? 19.190 -1.956 -26.459 1.00 96.94 521 ILE A CA 1
ATOM 4114 C C . ILE A 1 521 ? 18.512 -2.717 -27.603 1.00 96.94 521 ILE A C 1
ATOM 4116 O O . ILE A 1 521 ? 17.448 -3.297 -27.399 1.00 96.94 521 ILE A O 1
ATOM 4120 N N . ALA A 1 522 ? 19.164 -2.848 -28.764 1.00 92.62 522 ALA A N 1
ATOM 4121 C CA . ALA A 1 522 ? 18.652 -3.672 -29.859 1.00 92.62 522 ALA A CA 1
ATOM 4122 C C . ALA A 1 522 ? 18.461 -5.143 -29.447 1.00 92.62 522 ALA A C 1
ATOM 4124 O O . ALA A 1 522 ? 17.471 -5.774 -29.825 1.00 92.62 522 ALA A O 1
ATOM 4125 N N . LYS A 1 523 ? 19.385 -5.696 -28.647 1.00 96.19 523 LYS A N 1
ATOM 4126 C CA . LYS A 1 523 ? 19.270 -7.068 -28.143 1.00 96.19 523 LYS A CA 1
ATOM 4127 C C . LYS A 1 523 ? 18.175 -7.213 -27.086 1.00 96.19 523 LYS A C 1
ATOM 4129 O O . LYS A 1 523 ? 17.488 -8.233 -27.079 1.00 96.19 523 LYS A O 1
ATOM 4134 N N . VAL A 1 524 ? 17.989 -6.208 -26.231 1.00 97.19 524 VAL A N 1
ATOM 4135 C CA . VAL A 1 524 ? 16.890 -6.163 -25.258 1.00 97.19 524 VAL A CA 1
ATOM 4136 C C . VAL A 1 524 ? 15.546 -6.116 -25.978 1.00 97.19 524 VAL A C 1
ATOM 4138 O O . VAL A 1 524 ? 14.678 -6.908 -25.637 1.00 97.19 524 VAL A O 1
ATOM 4141 N N . PHE A 1 525 ? 15.388 -5.301 -27.023 1.00 93.50 525 PHE A N 1
ATOM 4142 C CA . PHE A 1 525 ? 14.157 -5.287 -27.822 1.00 93.50 525 PHE A CA 1
ATOM 4143 C C . PHE A 1 525 ? 13.883 -6.620 -28.515 1.00 93.50 525 PHE A C 1
ATOM 4145 O O . PHE A 1 525 ? 12.758 -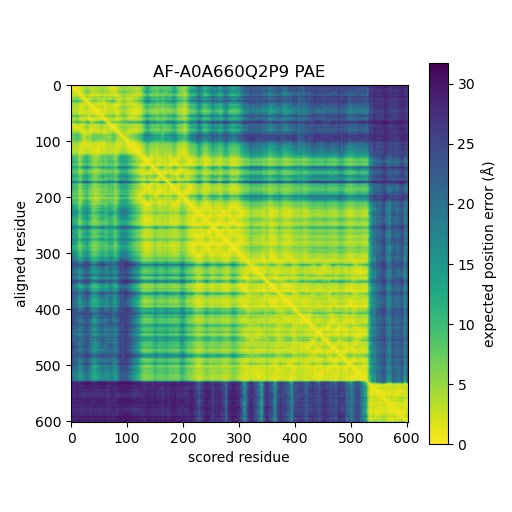7.112 -28.464 1.00 93.50 525 PHE A O 1
ATOM 4152 N N . GLU A 1 526 ? 14.906 -7.262 -29.092 1.00 92.81 526 GLU A N 1
ATOM 4153 C CA . GLU A 1 526 ? 14.767 -8.622 -29.630 1.00 92.81 526 GLU A CA 1
ATOM 4154 C C . GLU A 1 526 ? 14.280 -9.595 -28.544 1.00 92.81 526 GLU A C 1
ATOM 4156 O O . GLU A 1 526 ? 13.357 -10.380 -28.777 1.00 92.81 526 GLU A O 1
ATOM 4161 N N . TYR A 1 527 ? 14.885 -9.532 -27.354 1.00 95.62 527 TYR A N 1
ATOM 4162 C CA . TYR A 1 527 ? 14.548 -10.407 -26.238 1.00 95.62 527 TYR A CA 1
ATOM 4163 C C . TYR A 1 527 ? 13.129 -10.163 -25.731 1.00 95.62 527 TYR A C 1
ATOM 4165 O O . TYR A 1 527 ? 12.365 -11.121 -25.655 1.00 95.62 527 TYR A O 1
ATOM 4173 N N . PHE A 1 528 ? 12.741 -8.914 -25.474 1.00 94.69 528 PHE A N 1
ATOM 4174 C CA . PHE A 1 528 ? 11.380 -8.520 -25.093 1.00 94.69 528 PHE A CA 1
ATOM 4175 C C . PHE A 1 528 ? 10.358 -8.839 -26.184 1.00 94.69 528 PHE A C 1
ATOM 4177 O O . PHE A 1 528 ? 9.223 -9.193 -25.890 1.00 94.69 528 PHE A O 1
ATOM 4184 N N . SER A 1 529 ? 10.808 -8.967 -27.435 1.00 87.19 529 SER A N 1
ATOM 4185 C CA . SER A 1 529 ? 9.923 -8.986 -28.602 1.00 87.19 529 SER A CA 1
ATOM 4186 C C . SER A 1 529 ? 9.182 -7.656 -28.745 1.00 87.19 529 SER A C 1
ATOM 4188 O O . SER A 1 529 ? 8.077 -7.628 -29.279 1.00 87.19 529 SER A O 1
ATOM 4190 N N . GLU A 1 530 ? 9.824 -6.573 -28.293 1.00 71.19 530 GLU A N 1
ATOM 4191 C CA . GLU A 1 530 ? 9.346 -5.213 -28.494 1.00 71.19 530 GLU A CA 1
ATOM 4192 C C . GLU A 1 530 ? 9.289 -4.930 -29.989 1.00 71.19 530 GLU A C 1
ATOM 4194 O O . GLU A 1 530 ? 10.269 -5.084 -30.730 1.00 71.19 530 GLU A O 1
ATOM 4199 N N . GLU A 1 531 ? 8.101 -4.559 -30.450 1.00 55.03 531 GLU A N 1
ATOM 4200 C CA . GLU A 1 531 ? 7.885 -4.215 -31.841 1.00 55.03 531 GLU A CA 1
ATOM 4201 C C . GLU A 1 531 ? 8.429 -2.807 -32.050 1.00 55.03 531 GLU A C 1
ATOM 4203 O O . GLU A 1 531 ? 7.796 -1.823 -31.677 1.00 55.03 531 GLU A O 1
ATOM 4208 N N . SER A 1 532 ? 9.616 -2.687 -32.651 1.00 50.50 532 SER A N 1
ATOM 4209 C CA . SER A 1 532 ? 10.067 -1.399 -33.174 1.00 50.50 532 SER A CA 1
ATOM 4210 C C . SER A 1 532 ? 8.983 -0.883 -34.123 1.00 50.50 532 SER A C 1
ATOM 4212 O O . SER A 1 532 ? 8.785 -1.465 -35.197 1.00 50.50 532 SER A O 1
ATOM 4214 N N . VAL A 1 533 ? 8.245 0.156 -33.727 1.00 55.12 533 VAL A N 1
ATOM 4215 C CA . VAL A 1 533 ? 7.217 0.754 -34.581 1.00 55.12 533 VAL A CA 1
ATOM 4216 C C . VAL A 1 533 ? 7.925 1.332 -35.800 1.00 55.12 533 VAL A C 1
ATOM 4218 O O . VAL A 1 533 ? 8.618 2.344 -35.725 1.00 55.12 533 VAL A O 1
ATOM 4221 N N . LEU A 1 534 ? 7.796 0.642 -36.930 1.00 66.81 534 LEU A N 1
ATOM 4222 C CA . LEU A 1 534 ? 8.429 1.034 -38.176 1.00 66.81 534 LEU A CA 1
ATOM 4223 C C . LEU A 1 534 ? 7.478 1.952 -38.942 1.00 66.81 534 LEU A C 1
ATOM 4225 O O . LEU A 1 534 ? 6.675 1.498 -39.761 1.00 66.81 534 LEU A O 1
ATOM 4229 N N . TYR A 1 535 ? 7.557 3.255 -38.670 1.00 82.38 535 TYR A N 1
ATOM 4230 C CA . TYR A 1 535 ? 6.739 4.247 -39.364 1.00 82.38 535 TYR A CA 1
ATOM 4231 C C . TYR A 1 535 ? 6.916 4.122 -40.883 1.00 82.38 535 TYR A C 1
ATOM 4233 O O . TYR A 1 535 ? 8.028 4.014 -41.403 1.00 82.38 535 TYR A O 1
ATOM 4241 N N . GLY A 1 536 ? 5.805 4.110 -41.619 1.00 81.88 536 GLY A N 1
ATOM 4242 C CA . GLY A 1 536 ? 5.813 3.866 -43.060 1.00 81.88 536 GLY A CA 1
ATOM 4243 C C . GLY A 1 536 ? 5.634 2.406 -43.490 1.00 81.88 536 GLY A C 1
ATOM 4244 O O . GLY A 1 536 ? 5.483 2.183 -44.694 1.00 81.88 536 GLY A O 1
ATOM 4245 N N . ASP A 1 537 ? 5.622 1.430 -42.571 1.00 88.31 537 ASP A N 1
ATOM 4246 C CA . ASP A 1 537 ? 5.250 0.030 -42.852 1.00 88.31 537 ASP A CA 1
ATOM 4247 C C . ASP A 1 537 ? 3.735 -0.096 -43.071 1.00 88.31 537 ASP A C 1
ATOM 4249 O O . ASP A 1 537 ? 2.963 -0.571 -42.238 1.00 88.31 537 ASP A O 1
ATOM 4253 N N . ALA A 1 538 ? 3.284 0.391 -44.222 1.00 89.25 538 ALA A N 1
ATOM 4254 C CA . ALA A 1 538 ? 1.873 0.407 -44.572 1.00 89.25 538 ALA A CA 1
ATOM 4255 C C . ALA A 1 538 ? 1.289 -0.995 -44.789 1.00 89.25 538 ALA A C 1
ATOM 4257 O O . ALA A 1 538 ? 0.066 -1.141 -44.840 1.00 89.25 538 ALA A O 1
ATOM 4258 N N . ASN A 1 539 ? 2.135 -2.008 -44.999 1.00 83.56 539 ASN A N 1
ATOM 4259 C CA . ASN A 1 539 ? 1.697 -3.365 -45.295 1.00 83.56 539 ASN A CA 1
ATOM 4260 C C . ASN A 1 539 ? 1.722 -4.299 -44.063 1.00 83.56 539 ASN A C 1
ATOM 4262 O O . ASN A 1 539 ? 1.062 -5.341 -44.091 1.00 83.56 539 ASN A O 1
ATOM 4266 N N . GLY A 1 540 ? 2.390 -3.881 -42.984 1.00 79.94 540 GLY A N 1
ATOM 4267 C CA . GLY A 1 540 ? 2.440 -4.558 -41.690 1.00 79.94 540 GLY A CA 1
ATOM 4268 C C . GLY A 1 540 ? 3.342 -5.794 -41.675 1.00 79.94 540 GLY A C 1
ATOM 4269 O O . GLY A 1 540 ? 3.155 -6.665 -40.823 1.00 79.94 540 GLY A O 1
ATOM 4270 N N . ASP A 1 541 ? 4.270 -5.924 -42.632 1.00 79.00 541 ASP A N 1
ATOM 4271 C CA . ASP A 1 541 ? 5.204 -7.059 -42.716 1.00 79.00 541 ASP A CA 1
ATOM 4272 C C . ASP A 1 541 ? 6.526 -6.825 -41.978 1.00 79.00 541 ASP A C 1
ATOM 4274 O O . ASP A 1 541 ? 7.411 -7.687 -42.016 1.00 79.00 541 ASP A O 1
ATOM 4278 N N . ARG A 1 542 ? 6.627 -5.709 -41.249 1.00 70.44 542 ARG A N 1
ATOM 4279 C CA . ARG A 1 542 ? 7.765 -5.295 -40.422 1.00 70.44 542 ARG A CA 1
ATOM 4280 C C . ARG A 1 542 ? 9.020 -5.006 -41.235 1.00 70.44 542 ARG A C 1
ATOM 4282 O O . ARG A 1 542 ? 10.137 -5.159 -40.741 1.00 70.44 542 ARG A O 1
ATOM 4289 N N . ALA A 1 543 ? 8.858 -4.602 -42.494 1.00 76.31 543 ALA A N 1
ATOM 4290 C CA . ALA A 1 543 ? 9.968 -4.262 -43.367 1.00 76.31 543 ALA A CA 1
ATOM 4291 C C . ALA A 1 543 ? 9.634 -3.068 -44.262 1.00 76.31 543 ALA A C 1
ATOM 4293 O O . ALA A 1 543 ? 8.982 -3.221 -45.285 1.00 76.31 543 ALA A O 1
ATOM 4294 N N . LEU A 1 544 ? 10.216 -1.902 -43.978 1.00 81.38 544 LEU A N 1
ATOM 4295 C CA . LEU A 1 544 ? 10.008 -0.703 -44.783 1.00 81.38 544 LEU A CA 1
ATOM 4296 C C . LEU A 1 544 ? 10.744 -0.801 -46.122 1.00 81.38 544 LEU A C 1
ATOM 4298 O O . LEU A 1 544 ? 11.966 -0.647 -46.217 1.00 81.38 544 LEU A O 1
ATOM 4302 N N . ASN A 1 545 ? 9.999 -1.080 -47.186 1.00 86.00 545 ASN A N 1
ATOM 4303 C CA . ASN A 1 545 ? 10.540 -1.300 -48.515 1.00 86.00 545 ASN A CA 1
ATOM 4304 C C . ASN A 1 545 ? 9.545 -0.908 -49.633 1.00 86.00 545 ASN A C 1
ATOM 4306 O O . ASN A 1 545 ? 8.601 -0.140 -49.461 1.00 86.00 545 ASN A O 1
ATOM 4310 N N . ILE A 1 546 ? 9.788 -1.379 -50.860 1.00 94.06 546 ILE A N 1
ATOM 4311 C CA . ILE A 1 546 ? 8.925 -1.065 -52.011 1.00 94.06 546 ILE A CA 1
ATOM 4312 C C . ILE A 1 546 ? 7.516 -1.667 -51.899 1.00 94.06 546 ILE A C 1
ATOM 4314 O O . ILE A 1 546 ? 6.594 -1.227 -52.597 1.00 94.06 546 ILE A O 1
ATOM 4318 N N . LEU A 1 547 ? 7.342 -2.696 -51.072 1.00 90.88 547 LEU A N 1
ATOM 4319 C CA . LEU A 1 547 ? 6.062 -3.346 -50.845 1.00 90.88 547 LEU A CA 1
ATOM 4320 C C . LEU A 1 547 ? 5.093 -2.420 -50.105 1.00 90.88 547 LEU A C 1
ATOM 4322 O O . LEU A 1 547 ? 3.932 -2.396 -50.502 1.00 90.88 547 LEU A O 1
ATOM 4326 N N . ASP A 1 548 ? 5.559 -1.550 -49.208 1.00 92.81 548 ASP A N 1
ATOM 4327 C CA . ASP A 1 548 ? 4.740 -0.528 -48.529 1.00 92.81 548 ASP A CA 1
ATOM 4328 C C . ASP A 1 548 ? 4.227 0.533 -49.487 1.00 92.81 548 ASP A C 1
ATOM 4330 O O . ASP A 1 548 ? 3.033 0.823 -49.558 1.00 92.81 548 ASP A O 1
ATOM 4334 N N . ILE A 1 549 ? 5.125 1.036 -50.337 1.00 96.44 549 ILE A N 1
ATOM 4335 C CA . ILE A 1 549 ? 4.769 1.936 -51.437 1.00 96.44 549 ILE A CA 1
ATOM 4336 C C . ILE A 1 549 ? 3.712 1.276 -52.330 1.00 96.44 549 ILE A C 1
ATOM 4338 O O . ILE A 1 549 ? 2.739 1.907 -52.751 1.00 96.44 549 ILE A O 1
ATOM 4342 N N . THR A 1 550 ? 3.897 -0.008 -52.637 1.00 95.62 550 THR A N 1
ATOM 4343 C CA . THR A 1 550 ? 2.964 -0.766 -53.472 1.00 95.62 550 THR A CA 1
ATOM 4344 C C . THR A 1 550 ? 1.625 -0.973 -52.764 1.00 95.62 550 THR A C 1
ATOM 4346 O O . THR A 1 550 ? 0.582 -0.873 -53.416 1.00 95.62 550 THR A O 1
ATOM 4349 N N . HIS A 1 551 ? 1.641 -1.219 -51.455 1.00 94.69 551 HIS A N 1
ATOM 4350 C CA . HIS A 1 551 ? 0.466 -1.398 -50.613 1.00 94.69 551 HIS A CA 1
ATOM 4351 C C . HIS A 1 551 ? -0.362 -0.111 -50.553 1.00 94.69 551 HIS A C 1
ATOM 4353 O O . HIS A 1 551 ? -1.524 -0.137 -50.958 1.00 94.69 551 HIS A O 1
ATOM 4359 N N . LEU A 1 552 ? 0.251 1.033 -50.224 1.00 95.69 552 LEU A N 1
ATOM 4360 C CA . LEU A 1 552 ? -0.408 2.347 -50.216 1.00 95.69 552 LEU A CA 1
ATOM 4361 C C . LEU A 1 552 ? -1.011 2.709 -51.572 1.00 95.69 552 LEU A C 1
ATOM 4363 O O . LEU A 1 552 ? -2.154 3.153 -51.656 1.00 95.69 552 LEU A O 1
ATOM 4367 N N . VAL A 1 553 ? -0.282 2.485 -52.670 1.00 97.06 553 VAL A N 1
ATOM 4368 C CA . VAL A 1 553 ? -0.810 2.748 -54.019 1.00 97.06 553 VAL A CA 1
ATOM 4369 C C . VAL A 1 553 ? -2.001 1.841 -54.338 1.00 97.06 553 VAL A C 1
ATOM 4371 O O . VAL A 1 553 ? -2.945 2.272 -55.008 1.00 97.06 553 VAL A O 1
ATOM 4374 N N . ASN A 1 554 ? -1.971 0.581 -53.900 1.00 95.44 554 ASN A N 1
ATOM 4375 C CA . ASN A 1 554 ? -3.078 -0.344 -54.118 1.00 95.44 554 ASN A CA 1
ATOM 4376 C C . ASN A 1 554 ? -4.304 0.034 -53.276 1.00 95.44 554 ASN A C 1
ATOM 4378 O O . ASN A 1 554 ? -5.408 0.034 -53.825 1.00 95.44 554 ASN A O 1
ATOM 4382 N N . TYR A 1 555 ? -4.115 0.402 -52.009 1.00 96.00 555 TYR A N 1
ATOM 4383 C CA . TYR A 1 555 ? -5.160 0.915 -51.124 1.00 96.00 555 TYR A CA 1
ATOM 4384 C C . TYR A 1 555 ? -5.810 2.181 -51.707 1.00 96.00 555 TYR A C 1
ATOM 4386 O O . TYR A 1 555 ? -6.998 2.178 -52.029 1.00 96.00 555 TYR A O 1
ATOM 4394 N N . LEU A 1 556 ? -5.012 3.217 -51.985 1.00 95.75 556 LEU A N 1
ATOM 4395 C CA . LEU A 1 556 ? -5.499 4.527 -52.433 1.00 95.75 556 LEU A CA 1
ATOM 4396 C C . LEU A 1 556 ? -6.158 4.508 -53.821 1.00 95.75 556 LEU A C 1
ATOM 4398 O O . LEU A 1 556 ? -7.086 5.276 -54.076 1.00 95.75 556 LEU A O 1
ATOM 4402 N N . TYR A 1 557 ? -5.668 3.674 -54.749 1.00 95.50 557 TYR A N 1
ATOM 4403 C CA . TYR A 1 557 ? -6.023 3.806 -56.172 1.00 95.50 557 TYR A CA 1
ATOM 4404 C C . TYR A 1 557 ? -6.512 2.535 -56.858 1.00 95.50 557 TYR A C 1
ATOM 4406 O O . TYR A 1 557 ? -6.957 2.610 -58.007 1.00 95.50 557 TYR A O 1
ATOM 4414 N N . LYS A 1 558 ? -6.427 1.366 -56.217 1.00 93.25 558 LYS A N 1
ATOM 4415 C CA . LYS A 1 558 ? -6.800 0.087 -56.848 1.00 93.25 558 LYS A CA 1
ATOM 4416 C C . LYS A 1 558 ? -7.791 -0.746 -56.039 1.00 93.25 558 LYS A C 1
ATOM 4418 O O . LYS A 1 558 ? -8.058 -1.878 -56.434 1.00 93.25 558 LYS A O 1
ATOM 4423 N N . GLY A 1 559 ? -8.354 -0.192 -54.963 1.00 91.25 559 GLY A N 1
ATOM 4424 C CA . GLY A 1 559 ? -9.301 -0.899 -54.098 1.00 91.25 559 GLY A CA 1
ATOM 4425 C C . GLY A 1 559 ? -8.664 -2.083 -53.369 1.00 91.25 559 GLY A C 1
ATOM 4426 O O . GLY A 1 559 ? -9.316 -3.110 -53.192 1.00 91.25 559 GLY A O 1
ATOM 4427 N N . GLY A 1 560 ? -7.374 -1.968 -53.040 1.00 90.88 560 GLY A N 1
ATOM 4428 C CA . GLY A 1 560 ? -6.673 -2.912 -52.174 1.00 90.88 560 GLY A CA 1
ATOM 4429 C C . GLY A 1 560 ? -7.169 -2.850 -50.723 1.00 90.88 560 GLY A C 1
ATOM 4430 O O . GLY A 1 560 ? -7.976 -1.977 -50.397 1.00 90.88 560 GLY A O 1
ATOM 4431 N N . PRO A 1 561 ? -6.712 -3.784 -49.871 1.00 89.31 561 PRO A N 1
ATOM 4432 C CA . PRO A 1 561 ? -7.029 -3.767 -48.446 1.00 89.31 561 PRO A CA 1
ATOM 4433 C C . PRO A 1 561 ? -6.521 -2.484 -47.775 1.00 89.31 561 PRO A C 1
ATOM 4435 O O . PRO A 1 561 ? -5.594 -1.844 -48.272 1.00 89.31 561 PRO A O 1
ATOM 4438 N N . GLU A 1 562 ? -7.173 -2.121 -46.676 1.00 92.19 562 GLU A N 1
ATOM 4439 C CA . GLU A 1 562 ? -6.761 -1.029 -45.795 1.00 92.19 562 GLU A CA 1
ATOM 4440 C C . GLU A 1 562 ? -5.434 -1.376 -45.092 1.00 92.19 562 GLU A C 1
ATOM 4442 O O . GLU A 1 562 ? -5.229 -2.560 -44.792 1.00 92.19 562 GLU A O 1
ATOM 4447 N N . PRO A 1 563 ? -4.541 -0.392 -44.853 1.00 88.25 563 PRO A N 1
ATOM 4448 C CA . PRO A 1 563 ? -3.336 -0.592 -44.052 1.00 88.25 563 PRO A CA 1
ATOM 4449 C C . PRO A 1 563 ? -3.659 -1.199 -42.686 1.00 88.25 563 PRO A C 1
ATOM 4451 O O . PRO A 1 563 ? -4.693 -0.888 -42.097 1.00 88.25 563 PRO A O 1
ATOM 4454 N N . ALA A 1 564 ? -2.767 -2.057 -42.184 1.00 76.81 564 ALA A N 1
ATOM 4455 C CA . ALA A 1 564 ? -2.941 -2.708 -40.883 1.00 76.81 564 ALA A CA 1
ATOM 4456 C C . ALA A 1 564 ? -2.997 -1.694 -39.726 1.00 76.81 564 ALA A C 1
ATOM 4458 O O . ALA A 1 564 ? -3.747 -1.891 -38.774 1.00 76.81 564 ALA A O 1
ATOM 4459 N N . ASP A 1 565 ? -2.247 -0.600 -39.858 1.00 81.31 565 ASP A N 1
ATOM 4460 C CA . ASP A 1 565 ? -2.320 0.589 -39.017 1.00 81.31 565 ASP A CA 1
ATOM 4461 C C . ASP A 1 565 ? -2.336 1.825 -39.926 1.00 81.31 565 ASP A C 1
ATOM 4463 O O . ASP A 1 565 ? -1.464 2.009 -40.783 1.00 81.31 565 ASP A O 1
ATOM 4467 N N . MET A 1 566 ? -3.353 2.669 -39.756 1.00 89.31 566 MET A N 1
ATOM 4468 C CA . MET A 1 566 ? -3.518 3.881 -40.551 1.00 89.31 566 MET A CA 1
ATOM 4469 C C . MET A 1 566 ? -2.451 4.938 -40.234 1.00 89.31 566 MET A C 1
ATOM 4471 O O . MET A 1 566 ? -2.112 5.738 -41.107 1.00 89.31 566 MET A O 1
ATOM 4475 N N . ASN A 1 567 ? -1.868 4.921 -39.035 1.00 83.56 567 ASN A N 1
ATOM 4476 C CA . ASN A 1 567 ? -0.774 5.818 -38.670 1.00 83.56 567 ASN A CA 1
ATOM 4477 C C . ASN A 1 567 ? 0.536 5.425 -39.360 1.00 83.56 567 ASN A C 1
ATOM 4479 O O . ASN A 1 567 ? 1.273 6.301 -39.811 1.00 83.56 567 ASN A O 1
ATOM 4483 N N . ASN A 1 568 ? 0.778 4.131 -39.586 1.00 86.38 568 ASN A N 1
ATOM 4484 C CA . ASN A 1 568 ? 1.916 3.669 -40.392 1.00 86.38 568 ASN A CA 1
ATOM 4485 C C . ASN A 1 568 ? 1.763 3.986 -41.888 1.00 86.38 568 ASN A C 1
ATOM 4487 O O . ASN A 1 568 ? 2.735 3.938 -42.643 1.00 86.38 568 ASN A O 1
ATOM 4491 N N . ALA A 1 569 ? 0.561 4.365 -42.323 1.00 90.62 569 ALA A N 1
ATOM 4492 C CA . ALA A 1 569 ? 0.282 4.832 -43.673 1.00 90.62 569 ALA A CA 1
ATOM 4493 C C . ALA A 1 569 ? 0.433 6.361 -43.860 1.00 90.62 569 ALA A C 1
ATOM 4495 O O . ALA A 1 569 ? 0.343 6.826 -45.000 1.00 90.62 569 ALA A O 1
ATOM 4496 N N . ASP A 1 570 ? 0.713 7.125 -42.794 1.00 93.19 570 ASP A N 1
ATOM 4497 C CA . ASP A 1 570 ? 0.946 8.586 -42.790 1.00 93.19 570 ASP A CA 1
ATOM 4498 C C . ASP A 1 570 ? 2.386 8.944 -42.334 1.00 93.19 570 ASP A C 1
ATOM 4500 O O . ASP A 1 570 ? 2.584 9.668 -41.359 1.00 93.19 570 ASP A O 1
ATOM 4504 N N . PRO A 1 571 ? 3.433 8.468 -43.041 1.00 92.06 571 PRO A N 1
ATOM 4505 C CA . PRO A 1 571 ? 4.842 8.649 -42.680 1.00 92.06 571 PRO A CA 1
ATOM 4506 C C . PRO A 1 571 ? 5.326 10.105 -42.715 1.00 92.06 571 PRO A C 1
ATOM 4508 O O . PRO A 1 571 ? 6.469 10.378 -42.360 1.00 92.06 571 PRO A O 1
ATOM 4511 N N . ASN A 1 572 ? 4.513 11.047 -43.198 1.00 92.19 572 ASN A N 1
ATOM 4512 C CA . ASN A 1 572 ? 4.839 12.472 -43.176 1.00 92.19 572 ASN A CA 1
ATOM 4513 C C . ASN A 1 572 ? 4.099 13.245 -42.067 1.00 92.19 572 ASN A C 1
ATOM 4515 O O . ASN A 1 572 ? 4.245 14.470 -42.016 1.00 92.19 572 ASN A O 1
ATOM 4519 N N . ALA A 1 573 ? 3.343 12.545 -41.210 1.00 90.19 573 ALA A N 1
ATOM 4520 C CA . ALA A 1 573 ? 2.550 13.098 -40.113 1.00 90.19 573 ALA A CA 1
ATOM 4521 C C . ALA A 1 573 ? 1.588 14.221 -40.552 1.00 90.19 573 ALA A C 1
ATOM 4523 O O . ALA A 1 573 ? 1.437 15.244 -39.877 1.00 90.19 573 ALA A O 1
ATOM 4524 N N . SER A 1 574 ? 0.955 14.078 -41.719 1.00 92.12 574 SER A N 1
ATOM 4525 C CA . SER A 1 574 ? -0.026 15.048 -42.224 1.00 92.12 574 SER A CA 1
ATOM 4526 C C . SER A 1 574 ? -1.424 14.868 -41.630 1.00 92.12 574 SER A C 1
ATOM 4528 O O . SER A 1 574 ? -2.316 15.675 -41.910 1.00 92.12 574 SER A O 1
ATOM 4530 N N . CYS A 1 575 ? -1.618 13.811 -40.844 1.00 89.56 575 CYS A N 1
ATOM 4531 C CA . CYS A 1 575 ? -2.891 13.296 -40.357 1.00 89.56 575 CYS A CA 1
ATOM 4532 C C . CYS A 1 575 ? -3.836 12.868 -41.493 1.00 89.56 575 CYS A C 1
ATOM 4534 O O . CYS A 1 575 ? -5.052 12.791 -41.305 1.00 89.56 575 CYS A O 1
ATOM 4536 N N . THR A 1 576 ? -3.308 12.622 -42.701 1.00 93.44 576 THR A N 1
ATOM 4537 C CA . THR A 1 576 ? -4.104 12.236 -43.875 1.00 93.44 576 THR A CA 1
ATOM 4538 C C . THR A 1 576 ? -3.347 11.310 -44.825 1.00 93.44 576 THR A C 1
ATOM 4540 O O . THR A 1 576 ? -2.471 11.759 -45.554 1.00 93.44 576 THR A O 1
ATOM 4543 N N . VAL A 1 577 ? -3.790 10.057 -44.964 1.00 94.56 577 VAL A N 1
ATOM 4544 C CA . VAL A 1 577 ? -3.178 9.103 -45.910 1.00 94.56 577 VAL A CA 1
ATOM 4545 C C . VAL A 1 577 ? -3.533 9.439 -47.362 1.00 94.56 577 VAL A C 1
ATOM 4547 O O . VAL A 1 577 ? -4.685 9.329 -47.792 1.00 94.56 577 VAL A O 1
ATOM 4550 N N . ASN A 1 578 ? -2.543 9.851 -48.154 1.00 96.06 578 ASN A N 1
ATOM 4551 C CA . ASN A 1 578 ? -2.685 10.225 -49.557 1.00 96.06 578 ASN A CA 1
ATOM 4552 C C . ASN A 1 578 ? -1.393 9.993 -50.388 1.00 96.06 578 ASN A C 1
ATOM 4554 O O . ASN A 1 578 ? -0.472 9.278 -50.009 1.00 96.06 578 ASN A O 1
ATOM 4558 N N . ILE A 1 579 ? -1.321 10.546 -51.606 1.00 97.00 579 ILE A N 1
ATOM 4559 C CA . ILE A 1 579 ? -0.163 10.352 -52.507 1.00 97.00 579 ILE A CA 1
ATOM 4560 C C . ILE A 1 579 ? 1.137 10.991 -51.994 1.00 97.00 579 ILE A C 1
ATOM 4562 O O . ILE A 1 579 ? 2.230 10.641 -52.452 1.00 97.00 579 ILE A O 1
ATOM 4566 N N . LEU A 1 580 ? 1.040 11.964 -51.091 1.00 96.50 580 LEU A N 1
ATOM 4567 C CA . LEU A 1 580 ? 2.199 12.617 -50.496 1.00 96.50 580 LEU A CA 1
ATOM 4568 C C . LEU A 1 580 ? 2.954 11.658 -49.577 1.00 96.50 580 LEU A C 1
ATOM 4570 O O . LEU A 1 580 ? 4.178 11.707 -49.579 1.00 96.50 580 LEU A O 1
ATOM 4574 N N . ASP A 1 581 ? 2.272 10.720 -48.927 1.00 97.12 581 ASP A N 1
ATOM 4575 C CA . ASP A 1 581 ? 2.864 9.638 -48.127 1.00 97.12 581 ASP A CA 1
ATOM 4576 C C . ASP A 1 581 ? 3.675 8.679 -48.986 1.00 97.12 581 ASP A C 1
ATOM 4578 O O . ASP A 1 581 ? 4.848 8.418 -48.733 1.00 97.12 581 ASP A O 1
ATOM 4582 N N . VAL A 1 582 ? 3.101 8.269 -50.118 1.00 97.06 582 VAL A N 1
ATOM 4583 C CA . VAL A 1 582 ? 3.809 7.478 -51.135 1.00 97.06 582 VAL A CA 1
ATOM 4584 C C . VAL A 1 582 ? 5.052 8.217 -51.639 1.00 97.06 582 VAL A C 1
ATOM 4586 O O . VAL A 1 582 ? 6.120 7.630 -51.823 1.00 97.06 582 VAL A O 1
ATOM 4589 N N . THR A 1 583 ? 4.922 9.522 -51.881 1.00 97.00 583 THR A N 1
ATOM 4590 C CA . THR A 1 583 ? 6.035 10.356 -52.350 1.00 97.00 583 THR A CA 1
ATOM 4591 C C . THR A 1 583 ? 7.114 10.496 -51.276 1.00 97.00 583 THR A C 1
ATOM 4593 O O . THR A 1 583 ? 8.300 10.497 -51.617 1.00 97.00 583 THR A O 1
ATOM 4596 N N . TYR A 1 584 ? 6.712 10.573 -50.008 1.00 95.94 584 TYR A N 1
ATOM 4597 C CA . TYR A 1 584 ? 7.590 10.639 -48.848 1.00 95.94 584 TYR A CA 1
ATOM 4598 C C . TYR A 1 584 ? 8.413 9.356 -48.712 1.00 95.94 584 TYR A C 1
ATOM 4600 O O . TYR A 1 584 ? 9.640 9.433 -48.731 1.00 95.94 584 TYR A O 1
ATOM 4608 N N . LEU A 1 585 ? 7.771 8.180 -48.740 1.00 94.75 585 LEU A N 1
ATOM 4609 C CA . LEU A 1 585 ? 8.465 6.886 -48.674 1.00 94.75 585 LEU A CA 1
ATOM 4610 C C . LEU A 1 585 ? 9.441 6.679 -49.834 1.00 94.75 585 LEU A C 1
ATOM 4612 O O . LEU A 1 585 ? 10.555 6.205 -49.633 1.00 94.75 585 LEU A O 1
ATOM 4616 N N . ILE A 1 586 ? 9.077 7.082 -51.058 1.00 96.56 586 ILE A N 1
ATOM 4617 C CA . ILE A 1 586 ? 10.005 7.044 -52.203 1.00 96.56 586 ILE A CA 1
ATOM 4618 C C . ILE A 1 586 ? 11.193 7.992 -51.979 1.00 96.56 586 ILE A C 1
ATOM 4620 O O . ILE A 1 586 ? 12.317 7.691 -52.390 1.00 96.56 586 ILE A O 1
ATOM 4624 N N . GLY A 1 587 ? 10.939 9.164 -51.393 1.00 94.31 587 GLY A N 1
ATOM 4625 C CA . GLY A 1 587 ? 11.962 10.139 -51.034 1.00 94.31 587 GLY A CA 1
ATOM 4626 C C . GLY A 1 587 ? 12.960 9.565 -50.035 1.00 94.31 587 GLY A C 1
ATOM 4627 O O . GLY A 1 587 ? 14.164 9.614 -50.290 1.00 94.31 587 GLY A O 1
ATOM 4628 N N . TYR A 1 588 ? 12.456 8.967 -48.961 1.00 92.31 588 TYR A N 1
ATOM 4629 C CA . TYR A 1 588 ? 13.249 8.289 -47.945 1.00 92.31 588 TYR A CA 1
ATOM 4630 C C . TYR A 1 588 ? 14.050 7.117 -48.539 1.00 92.31 588 TYR A C 1
ATOM 4632 O O . TYR A 1 588 ? 15.275 7.195 -48.639 1.00 92.31 588 TYR A O 1
ATOM 4640 N N . LEU A 1 589 ? 13.369 6.102 -49.082 1.00 88.81 589 LEU A N 1
ATOM 4641 C CA . LEU A 1 589 ? 13.984 4.839 -49.515 1.00 88.81 589 LEU A CA 1
ATOM 4642 C C . LEU A 1 589 ? 14.992 4.980 -50.661 1.00 88.81 589 LEU A C 1
ATOM 4644 O O . LEU A 1 589 ? 15.921 4.180 -50.776 1.00 88.81 589 LEU A O 1
ATOM 4648 N N . TYR A 1 590 ? 14.803 5.957 -51.554 1.00 92.06 590 TYR A N 1
ATOM 4649 C CA . TYR A 1 590 ? 15.562 6.012 -52.810 1.00 92.06 590 TYR A CA 1
ATOM 4650 C C . TYR A 1 590 ? 16.260 7.339 -53.087 1.00 92.06 590 TYR A C 1
ATOM 4652 O O . TYR A 1 590 ? 16.983 7.439 -54.083 1.00 92.06 590 TYR A O 1
ATOM 4660 N N . LYS A 1 591 ? 16.035 8.376 -52.274 1.00 90.69 591 LYS A N 1
ATOM 4661 C CA . LYS A 1 591 ? 16.567 9.722 -52.542 1.00 90.69 591 LYS A CA 1
ATOM 4662 C C . LYS A 1 591 ? 17.243 10.376 -51.337 1.00 90.69 591 LYS A C 1
ATOM 4664 O O . LYS A 1 591 ? 17.610 11.543 -51.453 1.00 90.69 591 LYS A O 1
ATOM 4669 N N . GLY A 1 592 ? 17.443 9.643 -50.237 1.00 85.31 592 GLY A N 1
ATOM 4670 C CA . GLY A 1 592 ? 18.059 10.175 -49.017 1.00 85.31 592 GLY A CA 1
ATOM 4671 C C . GLY A 1 592 ? 17.205 11.257 -48.356 1.00 85.31 592 GLY A C 1
ATOM 4672 O O . GLY A 1 592 ? 17.741 12.252 -47.873 1.00 85.31 592 GLY A O 1
ATOM 4673 N N . GLY A 1 593 ? 15.879 11.119 -48.447 1.00 83.31 593 GLY A N 1
ATOM 4674 C CA . GLY A 1 593 ? 14.926 11.962 -47.731 1.00 83.31 593 GLY A CA 1
ATOM 4675 C C . GLY A 1 593 ? 14.907 11.675 -46.222 1.00 83.31 593 GLY A C 1
ATOM 4676 O O . GLY A 1 593 ? 15.555 10.729 -45.785 1.00 83.31 593 GLY A O 1
ATOM 4677 N N . PRO A 1 594 ? 14.183 12.494 -45.441 1.00 77.75 594 PRO A N 1
ATOM 4678 C CA . PRO A 1 594 ? 14.013 12.294 -44.000 1.00 77.75 594 PRO A CA 1
ATOM 4679 C C . PRO A 1 594 ? 13.280 10.984 -43.672 1.00 77.75 594 PRO A C 1
ATOM 4681 O O . PRO A 1 594 ? 12.531 10.475 -44.509 1.00 77.75 594 PRO A O 1
ATOM 4684 N N . GLU A 1 595 ? 13.518 10.464 -42.467 1.00 83.88 595 GLU A N 1
ATOM 4685 C CA . GLU A 1 595 ? 12.879 9.254 -41.935 1.00 83.88 595 GLU A CA 1
ATOM 4686 C C . GLU A 1 595 ? 11.370 9.432 -41.720 1.00 83.88 595 GLU A C 1
ATOM 4688 O O . GLU A 1 595 ? 10.927 10.540 -41.404 1.00 83.88 595 GLU A O 1
ATOM 4693 N N . PRO A 1 596 ? 10.573 8.363 -41.904 1.00 88.31 596 PRO A N 1
ATOM 4694 C CA . PRO A 1 596 ? 9.149 8.368 -41.589 1.00 88.31 596 PRO A CA 1
ATOM 4695 C C . PRO A 1 596 ? 8.841 8.748 -40.138 1.00 88.31 596 PRO A C 1
ATOM 4697 O O . PRO A 1 596 ? 9.527 8.336 -39.208 1.00 88.31 596 PRO A O 1
ATOM 4700 N N . LEU A 1 597 ? 7.771 9.517 -39.963 1.00 82.06 597 LEU A N 1
ATOM 4701 C CA . LEU A 1 597 ? 7.284 10.016 -38.680 1.00 82.06 597 LEU A CA 1
ATOM 4702 C C . LEU A 1 597 ? 6.019 9.265 -38.243 1.00 82.06 597 LEU A C 1
ATOM 4704 O O . LEU A 1 597 ? 5.312 8.702 -39.080 1.00 82.06 597 LEU A O 1
ATOM 4708 N N . ALA A 1 598 ? 5.702 9.333 -36.948 1.00 79.31 598 ALA A N 1
ATOM 4709 C CA . ALA A 1 598 ? 4.437 8.844 -36.405 1.00 79.31 598 ALA A CA 1
ATOM 4710 C C . ALA A 1 598 ? 3.233 9.558 -37.042 1.00 79.31 598 ALA A C 1
ATOM 4712 O O . ALA A 1 598 ? 3.143 10.789 -37.009 1.00 79.31 598 ALA A O 1
ATOM 4713 N N . GLY A 1 599 ? 2.308 8.780 -37.610 1.00 79.38 599 GLY A N 1
ATOM 4714 C CA . GLY A 1 599 ? 1.057 9.291 -38.168 1.00 79.38 599 GLY A CA 1
ATOM 4715 C C . GLY A 1 599 ? 0.075 9.771 -37.095 1.00 79.38 599 GLY A C 1
ATOM 4716 O O . GLY A 1 599 ? 0.170 9.399 -35.927 1.00 79.38 599 GLY A O 1
ATOM 4717 N N . CYS A 1 600 ? -0.881 10.607 -37.502 1.00 80.25 600 CYS A N 1
ATOM 4718 C CA . CYS A 1 600 ? -1.910 11.183 -36.620 1.00 80.25 600 CYS A CA 1
ATOM 4719 C C . CYS A 1 600 ? -3.323 11.063 -37.210 1.00 80.25 600 CYS A C 1
ATOM 4721 O O . CYS A 1 600 ? -4.131 11.993 -37.142 1.00 80.25 600 CYS A O 1
ATOM 4723 N N . VAL A 1 601 ? -3.609 9.935 -37.856 1.00 79.81 601 VAL A N 1
ATOM 4724 C CA . VAL A 1 601 ? -4.878 9.676 -38.538 1.00 79.81 601 VAL A CA 1
ATOM 4725 C C . VAL A 1 601 ? -5.892 9.136 -37.524 1.00 79.81 601 VAL A C 1
ATOM 4727 O O . VAL A 1 601 ? -5.667 8.088 -36.924 1.00 79.81 601 VAL A O 1
ATOM 4730 N N . TYR A 1 602 ? -7.000 9.864 -37.341 1.00 68.06 602 TYR A N 1
ATOM 4731 C CA . TYR A 1 602 ? -8.091 9.540 -36.407 1.00 68.06 602 TYR A CA 1
ATOM 4732 C C . TYR A 1 602 ? -9.325 8.963 -37.100 1.00 68.06 602 TYR A C 1
ATOM 4734 O O . TYR A 1 602 ? -9.654 9.440 -38.216 1.00 68.06 602 TYR A O 1
#

Radius of gyration: 37.21 Å; Cα contacts (8 Å, |Δi|>4): 1372; chains: 1; bounding box: 77×41×121 Å

Sequence (602 aa):
AQHCADLLYNDGAEIELMINFDMDSYQGDDVLDFDIFRDCPFAYAKVFSDAGTRVENLIPIHYTGTYCDSEPFGDCGYYNITPVEAEFTPGIHTDYDISSILDFSYMEKIVRMTAAAVAIIDQSAPPIACTLKDAGDGQSLRVSWENCNDTYQYKIAYGIEEDVLTDTIDVPPITCQYDLTGLTEGQRYFCGVISIPPDGYPPIGIMLSSEVPMVTPRTPERFTVEPALNSIELSWAPSTELDFSHYRVYRRPEFGEYELLADNITDNFFIDGTAEPYQKYTYAVAAVDADLNESTPSAGEWAVAATFDGGILLVDETQDDGNNPTESEQLNYYITAFGDSTYTRQVVQDGMPSLSRSTVGQYNSIFYVDDDNSAHFLSESIDSLDWYFDYETDFFLAGWETIYSITGQSYFYPGNFYYENFGITYIAQSPINDFTGAAGVNGWPDLEIRGDTYYHSPLQNVDIFTAAPTAEVIYTFNSISSSTFYGNKPVGIVLDTHHGKRVILGFPLYYLTEESAQALIAKVFEYFSEESVLYGDANGDRALNILDITHLVNYLYKGGPEPADMNNADPNASCTVNILDVTYLIGYLYKGGPEPLAGCVY